Protein AF-A0A960Q9N5-F1 (afdb_monomer_lite)

Secondary structure (DSSP, 8-state):
------------------B---------------------------------------------PPPP----------------PPPP-------TTS----HHHHHHHHHT-----------SPPP--EEEE--TTSTTT--S-HHHHHHHHHHTT-SEEEEEEET--TTHHHHHHHHHHHT-EEEEEEEEEBP--HHHHHHHHTTSPPP-S---S---B-TTS-BSS---TT---EEEEEE-SHHHHHHHHHHHHHHHTTS-TT---B-HHHHHHT-TTEEEE--GGGSHHHHHHHHHHHHHHHHHHHHHHHHSTTTEEEEE--SS-HHHHHHHHHHHHHHHHHTPPEEE---B-BSSGGGHHHHHHHHHHHTT--HHHHGGGS-SSS--BPPPHHHHHHHTTT-THHHHHHHHHHHH----SB-----PPPPP--TT--HHHHHHHHHHHHHHHH-SS--HHHHHHHHHHHHHHHHTT-HHHHHHHHHHHHHHHHTT---EEEGGGGG-HHHHHTTS-SS-TTTTT--GGGT--GGG-PPP--EEE--TTHHHHHHHHHHHHHHGGGT--PPPP--

Radius of gyration: 31.58 Å; chains: 1; bounding box: 74×127×82 Å

pLDDT: mean 75.66, std 27.77, range [21.36, 98.5]

Structure (mmCIF, N/CA/C/O backbone):
data_AF-A0A960Q9N5-F1
#
_entry.id   AF-A0A960Q9N5-F1
#
loop_
_atom_site.group_PDB
_atom_site.id
_atom_site.type_symbol
_atom_site.label_atom_id
_atom_site.label_alt_id
_atom_site.label_comp_id
_atom_site.label_asym_id
_atom_site.label_entity_id
_atom_site.label_seq_id
_atom_site.pdbx_PDB_ins_code
_atom_site.Cartn_x
_atom_site.Cartn_y
_atom_site.Cartn_z
_atom_site.occupancy
_atom_site.B_iso_or_equiv
_atom_site.auth_seq_id
_atom_site.auth_comp_id
_atom_site.auth_asym_id
_atom_site.auth_atom_id
_atom_site.pdbx_PDB_model_num
ATOM 1 N N . MET A 1 1 ? -17.962 -61.468 11.205 1.00 40.19 1 MET A N 1
ATOM 2 C CA . MET A 1 1 ? -17.076 -60.288 11.105 1.00 40.19 1 MET A CA 1
ATOM 3 C C . MET A 1 1 ? -17.796 -59.244 10.270 1.00 40.19 1 MET A C 1
ATOM 5 O O . MET A 1 1 ? -17.810 -59.354 9.054 1.00 40.19 1 MET A O 1
ATOM 9 N N . GLY A 1 2 ? -18.516 -58.328 10.913 1.00 29.22 2 GLY A N 1
ATOM 10 C CA . GLY A 1 2 ? -19.321 -57.315 10.230 1.00 29.22 2 GLY A CA 1
ATOM 11 C C . GLY A 1 2 ? -18.909 -55.927 10.693 1.00 29.22 2 GLY A C 1
ATOM 12 O O . GLY A 1 2 ? -18.858 -55.677 11.893 1.00 29.22 2 GLY A O 1
ATOM 13 N N . SER A 1 3 ? -18.620 -55.038 9.747 1.00 24.95 3 SER A N 1
ATOM 14 C CA . SER A 1 3 ? -18.531 -53.602 9.994 1.00 24.95 3 SER A CA 1
ATOM 15 C C . SER A 1 3 ? -18.988 -52.851 8.740 1.00 24.95 3 SER A C 1
ATOM 17 O O . SER A 1 3 ? -18.371 -53.008 7.684 1.00 24.95 3 SER A O 1
ATOM 19 N N . PRO A 1 4 ? -20.087 -52.079 8.815 1.00 31.36 4 PRO A N 1
ATOM 20 C CA . PRO A 1 4 ? -20.473 -51.128 7.785 1.00 31.36 4 PRO A CA 1
ATOM 21 C C . PRO A 1 4 ? -20.392 -49.667 8.272 1.00 31.36 4 PRO A C 1
ATOM 23 O O . PRO A 1 4 ? -20.720 -49.355 9.409 1.00 31.36 4 PRO A O 1
ATOM 26 N N . ARG A 1 5 ? -20.078 -48.781 7.314 1.00 28.23 5 ARG A N 1
ATOM 27 C CA . ARG A 1 5 ? -20.429 -47.345 7.219 1.00 28.23 5 ARG A CA 1
ATOM 28 C C . ARG A 1 5 ? -19.907 -46.383 8.305 1.00 28.23 5 ARG A C 1
ATOM 30 O O . ARG A 1 5 ? -20.450 -46.285 9.395 1.00 28.23 5 ARG A O 1
ATOM 37 N N . GLY A 1 6 ? -18.979 -45.514 7.893 1.00 24.36 6 GLY A N 1
ATOM 38 C CA . GLY A 1 6 ? -18.649 -44.252 8.564 1.00 24.36 6 GLY A CA 1
ATOM 39 C C . GLY A 1 6 ? -18.706 -43.082 7.581 1.00 24.36 6 GLY A C 1
ATOM 40 O O . GLY A 1 6 ? -17.778 -42.855 6.812 1.00 24.36 6 GLY A O 1
ATOM 41 N N . MET A 1 7 ? -19.828 -42.364 7.594 1.00 24.20 7 MET A N 1
ATOM 42 C CA . MET A 1 7 ? -20.068 -41.103 6.892 1.00 24.20 7 MET A CA 1
ATOM 43 C C . MET A 1 7 ? -19.369 -39.983 7.685 1.00 24.20 7 MET A C 1
ATOM 45 O O . MET A 1 7 ? -19.730 -39.744 8.834 1.00 24.20 7 MET A O 1
ATOM 49 N N . ALA A 1 8 ? -18.383 -39.292 7.108 1.00 24.88 8 ALA A N 1
ATOM 50 C CA . ALA A 1 8 ? -17.750 -38.131 7.740 1.00 24.88 8 ALA A CA 1
ATOM 51 C C . ALA A 1 8 ? -18.141 -36.846 6.995 1.00 24.88 8 ALA A C 1
ATOM 53 O O . ALA A 1 8 ? -17.582 -36.506 5.952 1.00 24.88 8 ALA A O 1
ATOM 54 N N . GLN A 1 9 ? -19.127 -36.136 7.547 1.00 23.30 9 GLN A N 1
ATOM 55 C CA . GLN A 1 9 ? -19.480 -34.769 7.169 1.00 23.30 9 GLN A CA 1
ATOM 56 C C . GLN A 1 9 ? -18.310 -33.824 7.482 1.00 23.30 9 GLN A C 1
ATOM 58 O O . GLN A 1 9 ? -17.981 -33.586 8.644 1.00 23.30 9 GLN A O 1
ATOM 63 N N . ARG A 1 10 ? -17.703 -33.232 6.448 1.00 24.17 10 ARG A N 1
ATOM 64 C CA . ARG A 1 10 ? -16.833 -32.060 6.606 1.00 24.17 10 ARG A CA 1
ATOM 65 C C . ARG A 1 10 ? -17.713 -30.825 6.795 1.00 24.17 10 ARG A C 1
ATOM 67 O O . ARG A 1 10 ? -18.354 -30.367 5.853 1.00 24.17 10 ARG A O 1
ATOM 74 N N . ARG A 1 11 ? -17.749 -30.295 8.020 1.00 24.09 11 ARG A N 1
ATOM 75 C CA . ARG A 1 11 ? -18.336 -28.985 8.328 1.00 24.09 11 ARG A CA 1
ATOM 76 C C . ARG A 1 11 ? -17.507 -27.894 7.646 1.00 24.09 11 ARG A C 1
ATOM 78 O O . ARG A 1 11 ? -16.318 -27.753 7.922 1.00 24.09 11 ARG A O 1
ATOM 85 N N . GLY A 1 12 ? -18.142 -27.146 6.748 1.00 22.86 12 GLY A N 1
ATOM 86 C CA . GLY A 1 12 ? -17.585 -25.933 6.163 1.00 22.86 12 GLY A CA 1
ATOM 87 C C . GLY A 1 12 ? -17.551 -24.816 7.202 1.00 22.86 12 GLY A C 1
ATOM 88 O O . GLY A 1 12 ? -18.593 -24.393 7.695 1.00 22.86 12 GLY A O 1
ATOM 89 N N . LEU A 1 13 ? -16.352 -24.345 7.532 1.00 24.25 13 LEU A N 1
ATOM 90 C CA . LEU A 1 13 ? -16.151 -23.085 8.240 1.00 24.25 13 LEU A CA 1
ATOM 91 C C . LEU A 1 13 ? -16.141 -21.965 7.197 1.00 24.25 13 LEU A C 1
ATOM 93 O O . LEU A 1 13 ? -15.242 -21.887 6.357 1.00 24.25 13 LEU A O 1
ATOM 97 N N . GLY A 1 14 ? -17.184 -21.137 7.230 1.00 22.27 14 GLY A N 1
ATOM 98 C CA . GLY A 1 14 ? -17.310 -19.942 6.407 1.00 22.27 14 GLY A CA 1
ATOM 99 C C . GLY A 1 14 ? -16.179 -18.963 6.709 1.00 22.27 14 GLY A C 1
ATOM 100 O O . GLY A 1 14 ? -16.036 -18.480 7.829 1.00 22.27 14 GLY A O 1
ATOM 101 N N . ARG A 1 15 ? -15.359 -18.673 5.696 1.00 24.03 15 ARG A N 1
ATOM 102 C CA . ARG A 1 15 ? -14.355 -17.608 5.740 1.00 24.03 15 ARG A CA 1
ATOM 103 C C . ARG A 1 15 ? -15.068 -16.263 5.583 1.00 24.03 15 ARG A C 1
ATOM 105 O O . ARG A 1 15 ? -15.403 -15.868 4.468 1.00 24.03 15 ARG A O 1
ATOM 112 N N . HIS A 1 16 ? -15.308 -15.570 6.692 1.00 28.69 16 HIS A N 1
ATOM 113 C CA . HIS A 1 16 ? -15.775 -14.186 6.675 1.00 28.69 16 HIS A CA 1
ATOM 114 C C . HIS A 1 16 ? -14.600 -13.247 6.381 1.00 28.69 16 HIS A C 1
ATOM 116 O O . HIS A 1 16 ? -13.577 -13.263 7.059 1.00 28.69 16 HIS A O 1
ATOM 122 N N . GLY A 1 17 ? -14.734 -12.459 5.313 1.00 26.64 17 GLY A N 1
ATOM 123 C CA . GLY A 1 17 ? -13.720 -11.506 4.877 1.00 26.64 17 GLY A CA 1
ATOM 124 C C . GLY A 1 17 ? -13.685 -10.269 5.768 1.00 26.64 17 GLY A C 1
ATOM 125 O O . GLY A 1 17 ? -14.500 -9.367 5.592 1.00 26.64 17 GLY A O 1
ATOM 126 N N . ALA A 1 18 ? -12.706 -10.197 6.666 1.00 27.12 18 ALA A N 1
ATOM 127 C CA . ALA A 1 18 ? -12.351 -8.972 7.366 1.00 27.12 18 ALA A CA 1
ATOM 128 C C . ALA A 1 18 ? -11.351 -8.169 6.516 1.00 27.12 18 ALA A C 1
ATOM 130 O O . ALA A 1 18 ? -10.234 -8.605 6.234 1.00 27.12 18 ALA A O 1
ATOM 131 N N . VAL A 1 19 ? -11.767 -6.985 6.066 1.00 28.70 19 VAL A N 1
ATOM 132 C CA . VAL A 1 19 ? -10.862 -5.995 5.470 1.00 28.70 19 VAL A CA 1
ATOM 133 C C . VAL A 1 19 ? -10.152 -5.293 6.620 1.00 28.70 19 VAL A C 1
ATOM 135 O O . VAL A 1 19 ? -10.814 -4.640 7.425 1.00 28.70 19 VAL A O 1
ATOM 138 N N . SER A 1 20 ? -8.824 -5.397 6.696 1.00 29.16 20 SER A N 1
ATOM 139 C CA . SER A 1 20 ? -8.031 -4.628 7.654 1.00 29.16 20 SER A CA 1
ATOM 140 C C . SER A 1 20 ? -8.235 -3.133 7.409 1.00 29.16 20 SER A C 1
ATOM 142 O O . SER A 1 20 ? -7.839 -2.593 6.376 1.00 29.16 20 SER A O 1
ATOM 144 N N . ARG A 1 21 ? -8.895 -2.466 8.356 1.00 31.28 21 ARG A N 1
ATOM 145 C CA . ARG A 1 21 ? -9.002 -1.009 8.413 1.00 31.28 21 ARG A CA 1
ATOM 146 C C . ARG A 1 21 ? -8.133 -0.539 9.571 1.00 31.28 21 ARG A C 1
ATOM 148 O O . ARG A 1 21 ? -8.327 -0.985 10.695 1.00 31.28 21 ARG A O 1
ATOM 155 N N . CYS A 1 22 ? -7.167 0.331 9.290 1.00 29.19 22 CYS A N 1
ATOM 156 C CA . CYS A 1 22 ? -6.482 1.085 10.334 1.00 29.19 22 CYS A CA 1
ATOM 157 C C . CYS A 1 22 ? -7.511 1.964 11.051 1.00 29.19 22 CYS A C 1
ATOM 159 O O . CYS A 1 22 ? -8.295 2.648 10.389 1.00 29.19 22 CYS A O 1
ATOM 161 N N . TRP A 1 23 ? -7.510 1.925 12.381 1.00 34.66 23 TRP A N 1
ATOM 162 C CA . TRP A 1 23 ? -8.358 2.790 13.189 1.00 34.66 23 TRP A CA 1
ATOM 163 C C . TRP A 1 23 ? -7.753 4.194 13.299 1.00 34.66 23 TRP A C 1
ATOM 165 O O . TRP A 1 23 ? -6.531 4.358 13.327 1.00 34.66 23 TRP A O 1
ATOM 175 N N . ALA A 1 24 ? -8.625 5.198 13.341 1.00 29.61 24 ALA A N 1
ATOM 176 C CA . ALA A 1 24 ? -8.284 6.601 13.502 1.00 29.61 24 ALA A CA 1
ATOM 177 C C . ALA A 1 24 ? -9.071 7.136 14.698 1.00 29.61 24 ALA A C 1
ATOM 179 O O . ALA A 1 24 ? -10.295 7.160 14.648 1.00 29.61 24 ALA A O 1
ATOM 180 N N . LEU A 1 25 ? -8.396 7.615 15.745 1.00 30.80 25 LEU A N 1
ATOM 181 C CA . LEU A 1 25 ? -9.058 8.477 16.721 1.00 30.80 25 LEU A CA 1
ATOM 182 C C . LEU A 1 25 ? -9.294 9.834 16.040 1.00 30.80 25 LEU A C 1
ATOM 184 O O . LEU A 1 25 ? -8.383 10.662 15.942 1.00 30.80 25 LEU A O 1
ATOM 188 N N . ALA A 1 26 ? -10.495 10.056 15.504 1.00 27.98 26 ALA A N 1
ATOM 189 C CA . ALA A 1 26 ? -10.797 11.262 14.745 1.00 27.98 26 ALA A CA 1
ATOM 190 C C . ALA A 1 26 ? -11.234 12.407 15.673 1.00 27.98 26 ALA A C 1
ATOM 192 O O . ALA A 1 26 ? -12.422 12.700 15.854 1.00 27.98 26 ALA A O 1
ATOM 193 N N . CYS A 1 27 ? -10.249 13.103 16.239 1.00 29.52 27 CYS A N 1
ATOM 194 C CA . CYS A 1 27 ? -10.472 14.324 17.011 1.00 29.52 27 CYS A CA 1
ATOM 195 C C . CYS A 1 27 ? -10.885 15.472 16.072 1.00 29.52 27 CYS A C 1
ATOM 197 O O . CYS A 1 27 ? -10.051 15.957 15.302 1.00 29.52 27 CYS A O 1
ATOM 199 N N . HIS A 1 28 ? -12.144 15.908 16.144 1.00 27.75 28 HIS A N 1
AT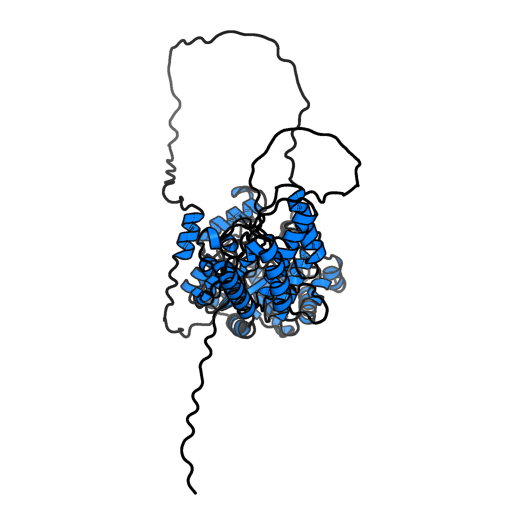OM 200 C CA . HIS A 1 28 ? -12.671 17.046 15.386 1.00 27.75 28 HIS A CA 1
ATOM 201 C C . HIS A 1 28 ? -12.745 18.290 16.281 1.00 27.75 28 HIS A C 1
ATOM 203 O O . HIS A 1 28 ? -13.020 18.188 17.473 1.00 27.75 28 HIS A O 1
ATOM 209 N N . SER A 1 29 ? -12.488 19.470 15.710 1.00 27.39 29 SER A N 1
ATOM 210 C CA . SER A 1 29 ? -12.653 20.753 16.399 1.00 27.39 29 SER A CA 1
ATOM 211 C C . SER A 1 29 ? -14.021 21.356 16.095 1.00 27.39 29 SER A C 1
ATOM 213 O O . SER A 1 29 ? -14.316 21.647 14.935 1.00 27.39 29 SER A O 1
ATOM 215 N N . THR A 1 30 ? -14.819 21.636 17.120 1.00 29.39 30 THR A N 1
ATOM 216 C CA . THR A 1 30 ? -15.996 22.504 16.999 1.00 29.39 30 THR A CA 1
ATOM 217 C C . THR A 1 30 ? -15.586 23.948 17.281 1.00 29.39 30 THR A C 1
ATOM 219 O O . THR A 1 30 ? -15.195 24.282 18.399 1.00 29.39 30 THR A O 1
ATOM 222 N N . GLY A 1 31 ? -15.636 24.806 16.260 1.00 24.33 31 GLY A N 1
ATOM 223 C CA . GLY A 1 31 ? -15.359 26.236 16.392 1.00 24.33 31 GLY A CA 1
ATOM 224 C C . GLY A 1 31 ? -16.494 26.952 17.119 1.00 24.33 31 GLY A C 1
ATOM 225 O O . GLY A 1 31 ? -17.550 27.187 16.542 1.00 24.33 31 GLY A O 1
ATOM 226 N N . GLY A 1 32 ? -16.264 27.310 18.379 1.00 25.39 32 GLY A N 1
ATOM 227 C CA . GLY A 1 32 ? -17.136 28.176 19.167 1.00 25.39 32 GLY A CA 1
ATOM 228 C C . GLY A 1 32 ? -16.294 28.923 20.193 1.00 25.39 32 GLY A C 1
ATOM 229 O O . GLY A 1 32 ? -15.865 28.340 21.183 1.00 25.39 32 GLY A O 1
ATOM 230 N N . GLY A 1 33 ? -15.983 30.190 19.921 1.00 25.22 33 GLY A N 1
ATOM 231 C CA . GLY A 1 33 ? -15.201 31.029 20.830 1.00 25.22 33 GLY A CA 1
ATOM 232 C C . GLY A 1 33 ? -16.061 31.685 21.912 1.00 25.22 33 GLY A C 1
ATOM 233 O O . GLY A 1 33 ? -17.220 32.016 21.660 1.00 25.22 33 GLY A O 1
ATOM 234 N N . PRO A 1 34 ? -15.467 31.972 23.079 1.00 30.27 34 PRO A N 1
ATOM 235 C CA . PRO A 1 34 ? -15.832 33.163 23.835 1.00 30.27 34 PRO A CA 1
ATOM 236 C C . PRO A 1 34 ? -14.619 34.052 24.177 1.00 30.27 34 PRO A C 1
ATOM 238 O O . PRO A 1 34 ? -13.464 33.631 24.165 1.00 30.27 34 PRO A O 1
ATOM 241 N N . ARG A 1 35 ? -14.931 35.329 24.428 1.00 27.08 35 ARG A N 1
ATOM 242 C CA . ARG A 1 35 ? -14.038 36.483 24.642 1.00 27.08 35 ARG A CA 1
ATOM 243 C C . ARG A 1 35 ? -13.577 36.615 26.107 1.00 27.08 35 ARG A C 1
ATOM 245 O O . ARG A 1 35 ? -14.407 36.444 26.989 1.00 27.08 35 ARG A O 1
ATOM 252 N N . GLY A 1 36 ? -12.336 37.097 26.307 1.00 24.44 36 GLY A N 1
ATOM 253 C CA . GLY A 1 36 ? -11.809 37.784 27.516 1.00 24.44 36 GLY A CA 1
ATOM 254 C C . GLY A 1 36 ? -11.518 36.872 28.722 1.00 24.44 36 GLY A C 1
ATOM 255 O O . GLY A 1 36 ? -12.263 35.939 28.960 1.00 24.44 36 GLY A O 1
ATOM 256 N N . LEU A 1 37 ? -10.482 37.019 29.557 1.00 25.58 37 LEU A N 1
ATOM 257 C CA . LEU A 1 37 ? -9.503 38.070 29.880 1.00 25.58 37 LEU A CA 1
ATOM 258 C C . LEU A 1 37 ? -8.270 37.383 30.529 1.00 25.58 37 LEU A C 1
ATOM 260 O O . LEU A 1 37 ? -8.404 36.341 31.165 1.00 25.58 37 LEU A O 1
ATOM 264 N N . ALA A 1 38 ? -7.078 37.962 30.368 1.00 24.94 38 ALA A N 1
ATOM 265 C CA . ALA A 1 38 ? -5.778 37.390 30.751 1.00 24.94 38 ALA A CA 1
ATOM 266 C C . ALA A 1 38 ? -5.305 37.737 32.181 1.00 24.94 38 ALA A C 1
ATOM 268 O O . ALA A 1 38 ? -5.591 38.836 32.652 1.00 24.94 38 ALA A O 1
ATOM 269 N N . ARG A 1 39 ? -4.458 36.874 32.785 1.00 25.39 39 ARG A N 1
ATOM 270 C CA . ARG A 1 39 ? -3.276 37.228 33.622 1.00 25.39 39 ARG A CA 1
ATOM 271 C C . ARG A 1 39 ? -2.199 36.110 33.573 1.00 25.39 39 ARG A C 1
ATOM 273 O O . ARG A 1 39 ? -2.596 34.947 33.543 1.00 25.39 39 ARG A O 1
ATOM 280 N N . PRO A 1 40 ? -0.878 36.417 33.563 1.00 28.67 40 PRO A N 1
ATOM 281 C CA . PRO A 1 40 ? 0.185 35.435 33.313 1.00 28.67 40 PRO A CA 1
ATOM 282 C C . PRO A 1 40 ? 0.927 34.959 34.583 1.00 28.67 40 PRO A C 1
ATOM 284 O O . PRO A 1 40 ? 1.034 35.688 35.567 1.00 28.67 40 PRO A O 1
ATOM 287 N N . GLY A 1 41 ? 1.485 33.745 34.517 1.00 22.94 41 GLY A N 1
ATOM 288 C CA . GLY A 1 41 ? 2.411 33.113 35.472 1.00 22.94 41 GLY A CA 1
ATOM 289 C C . GLY A 1 41 ? 3.214 32.006 34.756 1.00 22.94 41 GLY A C 1
ATOM 290 O O . GLY A 1 41 ? 2.801 31.598 33.672 1.00 22.94 41 GLY A O 1
ATOM 291 N N . PRO A 1 42 ? 4.382 31.582 35.272 1.00 25.53 42 PRO A N 1
ATOM 292 C CA . PRO A 1 42 ? 5.647 31.603 34.536 1.00 25.53 42 PRO A CA 1
ATOM 293 C C . PRO A 1 42 ? 5.851 30.474 33.517 1.00 25.53 42 PRO A C 1
ATOM 295 O O . PRO A 1 42 ? 5.342 29.363 33.638 1.00 25.53 42 PRO A O 1
ATOM 298 N N . SER A 1 43 ? 6.653 30.817 32.512 1.00 23.28 43 SER A N 1
ATOM 299 C CA . SER A 1 43 ? 7.072 30.026 31.359 1.00 23.28 43 SER A CA 1
ATOM 300 C C . SER A 1 43 ? 7.891 28.786 31.730 1.00 23.28 43 SER A C 1
ATOM 302 O O . SER A 1 43 ? 8.947 28.902 32.351 1.00 23.28 43 SER A O 1
ATOM 304 N N . ILE A 1 44 ? 7.452 27.623 31.248 1.00 24.44 44 ILE A N 1
ATOM 305 C CA . ILE A 1 44 ? 8.295 26.438 31.063 1.00 24.44 44 ILE A CA 1
ATOM 306 C C . ILE A 1 44 ? 8.545 26.320 29.558 1.00 24.44 44 ILE A C 1
ATOM 308 O O . ILE A 1 44 ? 7.601 26.298 28.767 1.00 24.44 44 ILE A O 1
ATOM 312 N N . ASP A 1 45 ? 9.821 26.312 29.185 1.00 23.75 45 ASP A N 1
ATOM 313 C CA . ASP A 1 45 ? 10.313 26.267 27.809 1.00 23.75 45 ASP A CA 1
ATOM 314 C C . ASP A 1 45 ? 10.026 24.889 27.184 1.00 23.75 45 ASP A C 1
ATOM 316 O O . ASP A 1 45 ? 10.741 23.912 27.404 1.00 23.75 45 ASP A O 1
ATOM 320 N N . LEU A 1 46 ? 8.924 24.801 26.438 1.00 26.53 46 LEU A N 1
ATOM 321 C CA . LEU A 1 46 ? 8.598 23.682 25.560 1.00 26.53 46 LEU A CA 1
ATOM 322 C C . LEU A 1 46 ? 8.689 24.194 24.127 1.00 26.53 46 LEU A C 1
ATOM 324 O O . LEU A 1 46 ? 7.794 24.892 23.651 1.00 26.53 46 LEU A O 1
ATOM 328 N N . ARG A 1 47 ? 9.780 23.854 23.435 1.00 22.06 47 ARG A N 1
ATOM 329 C CA . ARG A 1 47 ? 9.950 24.185 22.017 1.00 22.06 47 ARG A CA 1
ATOM 330 C C . ARG A 1 47 ? 8.873 23.462 21.192 1.00 22.06 47 ARG A C 1
ATOM 332 O O . ARG A 1 47 ? 8.856 22.231 21.188 1.00 22.06 47 ARG A O 1
ATOM 339 N N . PRO A 1 48 ? 7.987 24.177 20.481 1.00 22.31 48 PRO A N 1
ATOM 340 C CA . PRO A 1 48 ? 7.024 23.548 19.589 1.00 22.31 48 PRO A CA 1
ATOM 341 C C . PRO A 1 48 ? 7.736 23.016 18.340 1.00 22.31 48 PRO A C 1
ATOM 343 O O . PRO A 1 48 ? 8.502 23.736 17.701 1.00 22.31 48 PRO A O 1
ATOM 346 N N . ILE A 1 49 ? 7.434 21.780 17.937 1.00 24.66 49 ILE A N 1
ATOM 347 C CA . ILE A 1 49 ? 7.690 21.328 16.565 1.00 24.66 49 ILE A CA 1
ATOM 348 C C . ILE A 1 49 ? 6.628 22.006 15.697 1.00 24.66 49 ILE A C 1
ATOM 350 O O . ILE A 1 49 ? 5.479 21.574 15.628 1.00 24.66 49 ILE A O 1
ATOM 354 N N . THR A 1 50 ? 6.989 23.145 15.113 1.00 23.91 50 THR A N 1
ATOM 355 C CA . THR A 1 50 ? 6.102 23.935 14.259 1.00 23.91 50 THR A CA 1
ATOM 356 C C . THR A 1 50 ? 5.901 23.210 12.930 1.00 23.91 50 THR A C 1
ATOM 358 O O . THR A 1 50 ? 6.860 22.866 12.241 1.00 23.91 50 THR A O 1
ATOM 361 N N . ALA A 1 51 ? 4.642 22.988 12.554 1.00 23.75 51 ALA A N 1
ATOM 362 C CA . ALA A 1 51 ? 4.282 22.645 11.187 1.00 23.75 51 ALA A CA 1
ATOM 363 C C . ALA A 1 51 ? 4.629 23.839 10.285 1.00 23.75 51 ALA A C 1
ATOM 365 O O . ALA A 1 51 ? 4.108 24.937 10.469 1.00 23.75 51 ALA A O 1
ATOM 366 N N . TYR A 1 52 ? 5.538 23.625 9.340 1.00 22.66 52 TYR A N 1
ATOM 367 C CA . TYR A 1 52 ? 5.955 24.628 8.370 1.00 22.66 52 TYR A CA 1
ATOM 368 C C . TYR A 1 52 ? 4.817 24.893 7.367 1.00 22.66 52 TYR A C 1
ATOM 370 O O . TYR A 1 52 ? 4.524 24.058 6.510 1.00 22.66 52 TYR A O 1
ATOM 378 N N . CYS A 1 53 ? 4.171 26.053 7.493 1.00 21.36 53 CYS A N 1
ATOM 379 C CA . CYS A 1 53 ? 3.448 26.718 6.409 1.00 21.36 53 CYS A CA 1
ATOM 380 C C . CYS A 1 53 ? 4.452 27.627 5.684 1.00 21.36 53 CYS A C 1
ATOM 382 O O . CYS A 1 53 ? 5.142 28.383 6.364 1.00 21.36 53 CYS A O 1
ATOM 384 N N . PRO A 1 54 ? 4.561 27.603 4.346 1.00 25.16 54 PRO A N 1
ATOM 385 C CA . PRO A 1 54 ? 5.334 28.620 3.653 1.00 25.16 54 PRO A CA 1
ATOM 386 C C . PRO A 1 54 ? 4.565 29.948 3.703 1.00 25.16 54 PRO A C 1
ATOM 388 O O . PRO A 1 54 ? 3.490 30.067 3.113 1.00 25.16 54 PRO A O 1
ATOM 391 N N . ASP A 1 55 ? 5.122 30.925 4.420 1.00 24.16 55 ASP A N 1
ATOM 392 C CA . ASP A 1 55 ? 4.723 32.328 4.325 1.00 24.16 55 ASP A CA 1
ATOM 393 C C . ASP A 1 55 ? 4.993 32.840 2.905 1.00 24.16 55 ASP A C 1
ATOM 395 O O . ASP A 1 55 ? 6.101 32.740 2.372 1.00 24.16 55 ASP A O 1
ATOM 399 N N . MET A 1 56 ? 3.949 33.393 2.293 1.00 27.67 56 MET A N 1
ATOM 400 C CA . MET A 1 56 ? 4.063 34.283 1.144 1.00 27.67 56 MET A CA 1
ATOM 401 C C . MET A 1 56 ? 4.560 35.621 1.690 1.00 27.67 56 MET A C 1
ATOM 403 O O . MET A 1 56 ? 3.843 36.276 2.442 1.00 27.67 56 MET A O 1
ATOM 407 N N . GLY A 1 57 ? 5.799 35.984 1.357 1.00 25.36 57 GLY A N 1
ATOM 408 C CA . GLY A 1 57 ? 6.408 37.240 1.783 1.00 25.36 57 GLY A CA 1
ATOM 409 C C . GLY A 1 57 ? 5.594 38.448 1.323 1.00 25.36 57 GLY A C 1
ATOM 410 O O . GLY A 1 57 ? 5.348 38.618 0.129 1.00 25.36 57 GLY A O 1
ATOM 411 N N . ASP A 1 58 ? 5.196 39.263 2.294 1.00 26.19 58 ASP A N 1
ATOM 412 C CA . ASP A 1 58 ? 4.689 40.617 2.114 1.00 26.19 58 ASP A CA 1
ATOM 413 C C . ASP A 1 58 ? 5.911 41.549 2.120 1.00 26.19 58 ASP A C 1
ATOM 415 O O . ASP A 1 58 ? 6.565 41.739 3.148 1.00 26.19 58 ASP A O 1
ATOM 419 N N . ASP A 1 59 ? 6.293 42.037 0.941 1.00 26.70 59 ASP A N 1
ATOM 420 C CA . ASP A 1 59 ? 7.421 42.948 0.761 1.00 26.70 59 ASP A CA 1
ATOM 421 C C . ASP A 1 59 ? 6.894 44.388 0.814 1.00 26.70 59 ASP A C 1
ATOM 423 O O . ASP A 1 59 ? 6.398 44.939 -0.171 1.00 26.70 59 ASP A O 1
ATOM 427 N N . THR A 1 60 ? 6.946 44.996 2.001 1.00 25.06 60 THR A N 1
ATOM 428 C CA . THR A 1 60 ? 6.648 46.418 2.192 1.00 25.06 60 THR A CA 1
ATOM 429 C C . THR A 1 60 ? 7.913 47.189 2.556 1.00 25.06 60 THR A C 1
ATOM 431 O O . THR A 1 60 ? 8.232 47.350 3.732 1.00 25.06 60 THR A O 1
ATOM 434 N N . SER A 1 61 ? 8.583 47.778 1.564 1.00 25.05 61 SER A N 1
ATOM 435 C CA . SER A 1 61 ? 9.284 49.053 1.757 1.00 25.05 61 SER A CA 1
ATOM 436 C C . SER A 1 61 ? 9.405 49.814 0.434 1.00 25.05 61 SER A C 1
ATOM 438 O O . SER A 1 61 ? 10.051 49.360 -0.503 1.00 25.05 61 SER A O 1
ATOM 440 N N . GLY A 1 62 ? 8.753 50.978 0.348 1.00 25.52 62 GLY A N 1
ATOM 441 C CA . GLY A 1 62 ? 8.866 51.868 -0.811 1.00 25.52 62 GLY A CA 1
ATOM 442 C C . GLY A 1 62 ? 7.634 52.737 -1.045 1.00 25.52 62 GLY A C 1
ATOM 443 O O . GLY A 1 62 ? 6.951 52.584 -2.050 1.00 25.52 62 GLY A O 1
ATOM 444 N N . ARG A 1 63 ? 7.328 53.659 -0.123 1.00 22.89 63 ARG A N 1
ATOM 445 C CA . ARG A 1 63 ? 6.409 54.772 -0.420 1.00 22.89 63 ARG A CA 1
ATOM 446 C C . ARG A 1 63 ? 7.139 55.824 -1.258 1.00 22.89 63 ARG A C 1
ATOM 448 O O . ARG A 1 63 ? 8.205 56.269 -0.839 1.00 22.89 63 ARG A O 1
ATOM 455 N N . PRO A 1 64 ? 6.478 56.359 -2.292 1.00 25.30 64 PRO A N 1
ATOM 456 C CA . PRO A 1 64 ? 6.508 57.788 -2.539 1.00 25.30 64 PRO A CA 1
ATOM 457 C C . PRO A 1 64 ? 5.112 58.402 -2.378 1.00 25.30 64 PRO A C 1
ATOM 459 O O . PRO A 1 64 ? 4.069 57.785 -2.588 1.00 25.30 64 PRO A O 1
ATOM 462 N N . THR A 1 65 ? 5.145 59.643 -1.924 1.00 25.94 65 THR A N 1
ATOM 463 C CA . THR A 1 65 ? 4.066 60.565 -1.567 1.00 25.94 65 THR A CA 1
ATOM 464 C C . THR A 1 65 ? 3.044 60.811 -2.683 1.00 25.94 65 THR A C 1
ATOM 466 O O . THR A 1 65 ? 3.420 61.057 -3.826 1.00 25.94 65 THR A O 1
ATOM 469 N N . ARG A 1 66 ? 1.752 60.837 -2.327 1.00 23.28 66 ARG A N 1
ATOM 470 C CA . ARG A 1 66 ? 0.675 61.435 -3.138 1.00 23.28 66 ARG A CA 1
ATOM 471 C C . ARG A 1 66 ? 0.657 62.956 -2.944 1.00 23.28 66 ARG A C 1
ATOM 473 O O . ARG A 1 66 ? 0.766 63.378 -1.793 1.00 23.28 66 ARG A O 1
ATOM 480 N N . PRO A 1 67 ? 0.416 63.757 -3.992 1.00 26.19 67 PRO A N 1
ATOM 481 C CA . PRO A 1 67 ? -0.230 65.046 -3.844 1.00 26.19 67 PRO A CA 1
ATOM 482 C C . PRO A 1 67 ? -1.751 64.915 -3.995 1.00 26.19 67 PRO A C 1
ATOM 484 O O . PRO A 1 67 ? -2.262 64.084 -4.751 1.00 26.19 67 PRO A O 1
ATOM 487 N N . ASP A 1 68 ? -2.440 65.749 -3.226 1.00 27.19 68 ASP A N 1
ATOM 488 C CA . ASP A 1 68 ? -3.875 65.993 -3.246 1.00 27.19 68 ASP A CA 1
ATOM 489 C C . ASP A 1 68 ? -4.369 66.521 -4.599 1.00 27.19 68 ASP A C 1
ATOM 491 O O . ASP A 1 68 ? -3.662 67.233 -5.311 1.00 27.19 68 ASP A O 1
ATOM 495 N N . GLY A 1 69 ? -5.628 66.227 -4.919 1.00 25.69 69 GLY A N 1
ATOM 496 C CA . GLY A 1 69 ? -6.320 66.814 -6.062 1.00 25.69 69 GLY A CA 1
ATOM 497 C C . GLY A 1 69 ? -7.632 66.098 -6.329 1.00 25.69 69 GLY A C 1
ATOM 498 O O . GLY A 1 69 ? -7.648 65.013 -6.900 1.00 25.69 69 GLY A O 1
ATOM 499 N N . GLY A 1 70 ? -8.725 66.675 -5.834 1.00 22.64 70 GLY A N 1
ATOM 500 C CA . GLY A 1 70 ? -10.067 66.143 -6.006 1.00 22.64 70 GLY A CA 1
ATOM 501 C C . GLY A 1 70 ? -10.693 66.432 -7.371 1.00 22.64 70 GLY A C 1
ATOM 502 O O . GLY A 1 70 ? -10.092 67.044 -8.246 1.00 22.64 70 GLY A O 1
ATOM 503 N N . LEU A 1 71 ? -11.978 66.070 -7.407 1.00 24.36 71 LEU A N 1
ATOM 504 C CA . LEU A 1 71 ? -13.055 66.546 -8.277 1.00 24.36 71 LEU A CA 1
ATOM 505 C C . LEU A 1 71 ? -13.400 65.701 -9.519 1.00 24.36 71 LEU A C 1
ATOM 507 O O . LEU A 1 71 ? -12.700 65.665 -10.519 1.00 24.36 71 LEU A O 1
ATOM 511 N N . GLN A 1 72 ? -14.611 65.145 -9.392 1.00 24.45 72 GLN A N 1
ATOM 512 C CA . GLN A 1 72 ? -15.736 65.231 -10.330 1.00 24.45 72 GLN A CA 1
ATOM 513 C C . GLN A 1 72 ? -15.832 64.226 -11.487 1.00 24.45 72 GLN A C 1
ATOM 515 O O . GLN A 1 72 ? -15.038 64.180 -12.417 1.00 24.45 72 GLN A O 1
ATOM 520 N N . ASN A 1 73 ? -16.929 63.464 -11.410 1.00 29.34 73 ASN A N 1
ATOM 521 C CA . ASN A 1 73 ? -17.601 62.826 -12.532 1.00 29.34 73 ASN A CA 1
ATOM 522 C C . ASN A 1 73 ? -18.152 63.902 -13.474 1.00 29.34 73 ASN A C 1
ATOM 524 O O . ASN A 1 73 ? -18.931 64.736 -13.017 1.00 29.34 73 ASN A O 1
ATOM 528 N N . GLU A 1 74 ? -17.885 63.780 -14.773 1.00 25.53 74 GLU A N 1
ATOM 529 C CA . GLU A 1 74 ? -18.767 64.289 -15.823 1.00 25.53 74 GLU A CA 1
ATOM 530 C C . GLU A 1 74 ? -18.871 63.284 -16.974 1.00 25.53 74 GLU A C 1
ATOM 532 O O . GLU A 1 74 ? -17.915 62.611 -17.356 1.00 25.53 74 GLU A O 1
ATOM 537 N N . VAL A 1 75 ? -20.094 63.176 -17.484 1.00 32.25 75 VAL A N 1
ATOM 538 C CA . VAL A 1 75 ? -20.521 62.388 -18.638 1.00 32.25 75 VAL A CA 1
ATOM 539 C C . VAL A 1 75 ? -20.682 63.358 -19.809 1.00 32.25 75 VAL A C 1
ATOM 541 O O . VAL A 1 75 ? -21.350 64.375 -19.648 1.00 32.25 75 VAL A O 1
ATOM 544 N N . GLY A 1 76 ? -20.164 63.026 -20.996 1.00 25.34 76 GLY A N 1
ATOM 545 C CA . GLY A 1 76 ? -20.498 63.738 -22.238 1.00 25.34 76 GLY A CA 1
ATOM 546 C C . GLY A 1 76 ? -19.884 63.122 -23.515 1.00 25.34 76 GLY A C 1
ATOM 547 O O . GLY A 1 76 ? -18.869 62.442 -23.401 1.00 25.34 76 GLY A O 1
ATOM 548 N N . PRO A 1 77 ? -20.501 63.289 -24.711 1.00 39.69 77 PRO A N 1
ATOM 549 C CA . PRO A 1 77 ? -20.526 62.273 -25.782 1.00 39.69 77 PRO A CA 1
ATOM 550 C C . PRO A 1 77 ? -19.970 62.718 -27.166 1.00 39.69 77 PRO A C 1
ATOM 552 O O . PRO A 1 77 ? -19.778 63.904 -27.405 1.00 39.69 77 PRO A O 1
ATOM 555 N N . GLY A 1 78 ? -19.826 61.771 -28.116 1.00 26.31 78 GLY A N 1
ATOM 556 C CA . GLY A 1 78 ? -19.751 62.013 -29.584 1.00 26.31 78 GLY A CA 1
ATOM 557 C C . GLY A 1 78 ? -18.418 61.639 -30.271 1.00 26.31 78 GLY A C 1
ATOM 558 O O . GLY A 1 78 ? -17.388 62.198 -29.928 1.00 26.31 78 GLY A O 1
ATOM 559 N N . ALA A 1 79 ? -18.402 60.602 -31.134 1.00 26.17 79 ALA A N 1
ATOM 560 C CA . ALA A 1 79 ? -18.341 60.652 -32.624 1.00 26.17 79 ALA A CA 1
ATOM 561 C C . ALA A 1 79 ? -16.896 60.721 -33.193 1.00 26.17 79 ALA A C 1
ATOM 563 O O . ALA A 1 79 ? -16.099 61.490 -32.685 1.00 26.17 79 ALA A O 1
ATOM 564 N N . GLY A 1 80 ? -16.437 60.006 -34.231 1.00 25.34 80 GLY A N 1
ATOM 565 C CA . GLY A 1 80 ? -16.935 58.965 -35.141 1.00 25.34 80 GLY A CA 1
ATOM 566 C C . GLY A 1 80 ? -15.773 58.537 -36.090 1.00 25.34 80 GLY A C 1
ATOM 567 O O . GLY A 1 80 ? -14.767 59.238 -36.135 1.00 25.34 80 GLY A O 1
ATOM 568 N N . ASP A 1 81 ? -15.950 57.411 -36.809 1.00 26.19 81 ASP A N 1
ATOM 569 C CA . ASP A 1 81 ? -15.295 56.925 -38.061 1.00 26.19 81 ASP A CA 1
ATOM 570 C C . ASP A 1 81 ? -13.757 56.693 -38.137 1.00 26.19 81 ASP A C 1
ATOM 572 O O . ASP A 1 81 ? -12.977 57.555 -37.765 1.00 26.19 81 ASP A O 1
ATOM 576 N N . ALA A 1 82 ? -13.150 55.630 -38.702 1.00 27.53 82 ALA A N 1
ATOM 577 C CA . ALA A 1 82 ? -13.489 54.336 -39.335 1.00 27.53 82 ALA A CA 1
ATOM 578 C C . ALA A 1 82 ? -12.137 53.525 -39.489 1.00 27.53 82 ALA A C 1
ATOM 580 O O . ALA A 1 82 ? -11.148 53.906 -38.867 1.00 27.53 82 ALA A O 1
ATOM 581 N N . PRO A 1 83 ? -12.009 52.425 -40.273 1.00 30.27 83 PRO A N 1
ATOM 582 C CA . PRO A 1 83 ? -11.946 51.021 -39.840 1.00 30.27 83 PRO A CA 1
ATOM 583 C C . PRO A 1 83 ? -10.553 50.331 -39.934 1.00 30.27 83 PRO A C 1
ATOM 585 O O . PRO A 1 83 ? -9.697 50.716 -40.726 1.00 30.27 83 PRO A O 1
ATOM 588 N N . LEU A 1 84 ? -10.364 49.214 -39.212 1.00 27.23 84 LEU A N 1
ATOM 589 C CA . LEU A 1 84 ? -9.289 48.230 -39.458 1.00 27.23 84 LEU A CA 1
ATOM 590 C C . LEU A 1 84 ? -9.892 46.839 -39.763 1.00 27.23 84 LEU A C 1
ATOM 592 O O . LEU A 1 84 ? -10.926 46.492 -39.190 1.00 27.23 84 LEU A O 1
ATOM 596 N N . PRO A 1 85 ? -9.297 46.056 -40.686 1.00 27.00 85 PRO A N 1
ATOM 597 C CA . PRO A 1 85 ? -9.947 44.913 -41.322 1.00 27.00 85 PRO A CA 1
ATOM 598 C C . PRO A 1 85 ? -10.032 43.668 -40.429 1.00 27.00 85 PRO A C 1
ATOM 600 O O . PRO A 1 85 ? -9.213 43.436 -39.542 1.00 27.00 85 PRO A O 1
ATOM 603 N N . ALA A 1 86 ? -11.048 42.858 -40.724 1.00 29.27 86 ALA A N 1
ATOM 604 C CA . ALA A 1 86 ? -11.459 41.660 -40.010 1.00 29.27 86 ALA A CA 1
ATOM 605 C C . ALA A 1 86 ? -10.345 40.614 -39.824 1.00 29.27 86 ALA A C 1
ATOM 607 O O . ALA A 1 86 ? -9.779 40.097 -40.788 1.00 29.27 86 ALA A O 1
ATOM 608 N N . THR A 1 87 ? -10.121 40.212 -38.574 1.00 28.64 87 THR A N 1
ATOM 609 C CA . THR A 1 87 ? -9.522 38.922 -38.224 1.00 28.64 87 THR A CA 1
ATOM 610 C C . THR A 1 87 ? -10.632 37.874 -38.076 1.00 28.64 87 THR A C 1
ATOM 612 O O . THR A 1 87 ? -11.649 38.144 -37.436 1.00 28.64 87 THR A O 1
ATOM 615 N N . PRO A 1 88 ? -10.488 36.671 -38.661 1.00 26.39 88 PRO A N 1
ATOM 616 C CA . PRO A 1 88 ? -11.515 35.643 -38.575 1.00 26.39 88 PRO A CA 1
ATOM 617 C C . PRO A 1 88 ? -11.589 35.095 -37.146 1.00 26.39 88 PRO A C 1
ATOM 619 O O . PRO A 1 88 ? -10.605 34.576 -36.610 1.00 26.39 88 PRO A O 1
ATOM 622 N N . SER A 1 89 ? -12.773 35.179 -36.543 1.00 24.78 89 SER A N 1
ATOM 623 C CA . SER A 1 89 ? -13.105 34.483 -35.307 1.00 24.78 89 SER A CA 1
ATOM 624 C C . SER A 1 89 ? -12.998 32.972 -35.531 1.00 24.78 89 SER A C 1
ATOM 626 O O . SER A 1 89 ? -13.784 32.358 -36.250 1.00 24.78 89 SER A O 1
ATOM 628 N N . ARG A 1 90 ? -12.007 32.336 -34.901 1.00 28.00 90 ARG A N 1
ATOM 629 C CA . ARG A 1 90 ? -12.073 30.900 -34.620 1.00 28.00 90 ARG A CA 1
ATOM 630 C C . ARG A 1 90 ? -12.824 30.734 -33.311 1.00 28.00 90 ARG A C 1
ATOM 632 O O . ARG A 1 90 ? -12.232 30.824 -32.238 1.00 28.00 90 ARG A O 1
ATOM 639 N N . ASP A 1 91 ? -14.122 30.485 -33.429 1.00 24.95 91 ASP A N 1
ATOM 640 C CA . ASP A 1 91 ? -14.950 29.962 -32.350 1.00 24.95 91 ASP A CA 1
ATOM 641 C C . ASP A 1 91 ? -14.346 28.651 -31.826 1.00 24.95 91 ASP A C 1
ATOM 643 O O . ASP A 1 91 ? -14.552 27.568 -32.373 1.00 24.95 91 ASP A O 1
ATOM 647 N N . PHE A 1 92 ? -13.593 28.732 -30.730 1.00 28.50 92 PHE A N 1
ATOM 648 C CA . PHE A 1 92 ? -13.351 27.584 -29.864 1.00 28.50 92 PHE A CA 1
ATOM 649 C C . PHE A 1 92 ? -14.544 27.450 -28.921 1.00 28.50 92 PHE A C 1
ATOM 651 O O . PHE A 1 92 ? -14.519 27.883 -27.769 1.00 28.50 92 PHE A O 1
ATOM 658 N N . GLY A 1 93 ? -15.609 26.827 -29.425 1.00 24.09 93 GLY A N 1
ATOM 659 C CA . GLY A 1 93 ? -16.730 26.375 -28.612 1.00 24.09 93 GLY A CA 1
ATOM 660 C C . GLY A 1 93 ? -16.290 25.272 -27.646 1.00 24.09 93 GLY A C 1
ATOM 661 O O . GLY A 1 93 ? -16.443 24.087 -27.931 1.00 24.09 93 GLY A O 1
ATOM 662 N N . TYR A 1 94 ? -15.761 25.639 -26.478 1.00 29.25 94 TYR A N 1
ATOM 663 C CA . TYR A 1 94 ? -15.682 24.718 -25.347 1.00 29.25 94 TYR A CA 1
ATOM 664 C C . TYR A 1 94 ? -17.094 24.490 -24.816 1.00 29.25 94 TYR A C 1
ATOM 666 O O . TYR A 1 94 ? -17.635 25.285 -24.050 1.00 29.25 94 TYR A O 1
ATOM 674 N N . THR A 1 95 ? -17.702 23.367 -25.188 1.00 26.73 95 THR A N 1
ATOM 675 C CA . THR A 1 95 ? -18.910 22.894 -24.515 1.00 26.73 95 THR A CA 1
ATOM 676 C C . THR A 1 95 ? -18.527 22.417 -23.107 1.00 26.73 95 THR A C 1
ATOM 678 O O . THR A 1 95 ? -18.238 21.245 -22.873 1.00 26.73 95 THR A O 1
ATOM 681 N N . LEU A 1 96 ? -18.520 23.338 -22.140 1.00 31.30 96 LEU A N 1
ATOM 682 C CA . LEU A 1 96 ? -18.272 23.096 -20.709 1.00 31.30 96 LEU A CA 1
ATOM 683 C C . LEU A 1 96 ? -19.373 22.261 -20.012 1.00 31.30 96 LEU A C 1
ATOM 685 O O . LEU A 1 96 ? -19.403 22.164 -18.786 1.00 31.30 96 LEU A O 1
ATOM 689 N N . SER A 1 97 ? -20.274 21.616 -20.758 1.00 29.14 97 SER A N 1
ATOM 690 C CA . SER A 1 97 ? -21.430 20.899 -20.205 1.00 29.14 97 SER A CA 1
ATOM 691 C C . SER A 1 97 ? -21.173 19.433 -19.825 1.00 29.14 97 SER A C 1
ATOM 693 O O . SER A 1 97 ? -22.073 18.794 -19.289 1.00 29.14 97 SER A O 1
ATOM 695 N N . ARG A 1 98 ? -19.966 18.877 -20.035 1.00 32.84 98 ARG A N 1
ATOM 696 C CA . ARG A 1 98 ? -19.671 17.449 -19.740 1.00 32.84 98 ARG A CA 1
ATOM 697 C C . ARG A 1 98 ? -18.636 17.167 -18.642 1.00 32.84 98 ARG A C 1
ATOM 699 O O . ARG A 1 98 ? -18.341 16.004 -18.390 1.00 32.84 98 ARG A O 1
ATOM 706 N N . LEU A 1 99 ? -18.117 18.179 -17.942 1.00 36.31 99 LEU A N 1
ATOM 707 C CA . LEU A 1 99 ? -17.099 18.004 -16.884 1.00 36.31 99 LEU A CA 1
ATOM 708 C C . LEU A 1 99 ? -17.565 18.461 -15.492 1.00 36.31 99 LEU A C 1
ATOM 710 O O . LEU A 1 99 ? -16.777 18.948 -14.688 1.00 36.31 99 LEU A O 1
ATOM 714 N N . ARG A 1 100 ? -18.847 18.271 -15.167 1.00 34.41 100 ARG A N 1
ATOM 715 C CA . ARG A 1 100 ? -19.348 18.408 -13.790 1.00 34.41 100 ARG A CA 1
ATOM 716 C C . ARG A 1 100 ? -19.719 17.049 -13.210 1.00 34.41 100 ARG A C 1
ATOM 718 O O . ARG A 1 100 ? -20.881 16.765 -12.960 1.00 34.41 100 ARG A O 1
ATOM 725 N N . THR A 1 101 ? -18.722 16.215 -12.943 1.00 40.88 101 THR A N 1
ATOM 726 C CA . THR A 1 101 ? -18.867 15.226 -11.869 1.00 40.88 101 THR A CA 1
ATOM 727 C C . THR A 1 101 ? -18.128 15.777 -10.667 1.00 40.88 101 THR A C 1
ATOM 729 O O . THR A 1 101 ? -16.898 15.831 -10.670 1.00 40.88 101 THR A O 1
ATOM 732 N N . SER A 1 102 ? -18.875 16.220 -9.655 1.00 37.06 102 SER A N 1
ATOM 733 C CA . SER A 1 102 ? -18.303 16.567 -8.356 1.00 37.06 102 SER A CA 1
ATOM 734 C C . SER A 1 102 ? -17.460 15.393 -7.821 1.00 37.06 102 SER A C 1
ATOM 736 O O . SER A 1 102 ? -17.697 14.241 -8.207 1.00 37.06 102 SER A O 1
ATOM 738 N N . PRO A 1 103 ? -16.498 15.624 -6.911 1.00 39.59 103 PRO A N 1
ATOM 739 C CA . PRO A 1 103 ? -15.774 14.536 -6.248 1.00 39.59 103 PRO A CA 1
ATOM 740 C C . PRO A 1 103 ? -16.716 13.461 -5.669 1.00 39.59 103 PRO A C 1
ATOM 742 O O . PRO A 1 103 ? -16.423 12.267 -5.750 1.00 39.59 103 PRO A O 1
ATOM 745 N N . GLY A 1 104 ? -17.896 13.876 -5.186 1.00 33.19 104 GLY A N 1
ATOM 746 C CA . GLY A 1 104 ? -18.985 12.992 -4.758 1.00 33.19 104 GLY A CA 1
ATOM 747 C C . GLY A 1 104 ? -19.566 12.134 -5.887 1.00 33.19 104 GLY A C 1
ATOM 748 O O . GLY A 1 104 ? -19.639 10.918 -5.739 1.00 33.19 104 GLY A O 1
ATOM 749 N N . ALA A 1 105 ? -19.882 12.722 -7.044 1.00 40.66 105 ALA A N 1
ATOM 750 C CA . ALA A 1 105 ? -20.378 11.986 -8.211 1.00 40.66 105 ALA A CA 1
ATOM 751 C C . ALA A 1 105 ? -19.337 11.001 -8.777 1.00 40.66 105 ALA A C 1
ATOM 753 O O . ALA A 1 105 ? -19.690 9.918 -9.238 1.00 40.66 105 ALA A O 1
ATOM 754 N N . ARG A 1 106 ? -18.040 11.329 -8.693 1.00 47.59 106 ARG A N 1
ATOM 755 C CA . ARG A 1 106 ? -16.946 10.426 -9.094 1.00 47.59 106 ARG A CA 1
ATOM 756 C C . ARG A 1 106 ? -16.809 9.244 -8.125 1.00 47.59 106 ARG A C 1
ATOM 758 O O . ARG A 1 106 ? -16.646 8.111 -8.569 1.00 47.59 106 ARG A O 1
ATOM 765 N N . LYS A 1 107 ? -16.951 9.486 -6.815 1.00 40.31 107 LYS A N 1
ATOM 766 C CA . LYS A 1 107 ? -17.003 8.452 -5.760 1.00 40.31 107 LYS A CA 1
ATOM 767 C C . LYS A 1 107 ? -18.230 7.544 -5.901 1.00 40.31 107 LYS A C 1
ATOM 769 O O . LYS A 1 107 ? -18.139 6.342 -5.662 1.00 40.31 107 LYS A O 1
ATOM 774 N N . GLU A 1 108 ? -19.360 8.100 -6.326 1.00 40.97 108 GLU A N 1
ATOM 775 C CA . GLU A 1 108 ? -20.586 7.347 -6.586 1.00 40.97 108 GLU A CA 1
ATOM 776 C C . GLU A 1 108 ? -20.505 6.530 -7.885 1.00 40.97 108 GLU A C 1
ATOM 778 O O . GLU A 1 108 ? -20.870 5.357 -7.889 1.00 40.97 108 GLU A O 1
ATOM 783 N N . ALA A 1 109 ? -19.913 7.077 -8.951 1.00 52.19 109 ALA A N 1
ATOM 784 C CA . ALA A 1 109 ? -19.607 6.334 -10.176 1.00 52.19 109 ALA A CA 1
ATOM 785 C C . ALA A 1 109 ? -18.595 5.197 -9.938 1.00 52.19 109 ALA A C 1
ATOM 787 O O . ALA A 1 109 ? -18.728 4.129 -10.528 1.00 52.19 109 ALA A O 1
ATOM 788 N N . LEU A 1 110 ? -17.618 5.394 -9.040 1.00 49.25 110 LEU A N 1
ATOM 789 C CA . LEU A 1 110 ? -16.696 4.347 -8.579 1.00 49.25 110 LEU A CA 1
ATOM 790 C C . LEU A 1 110 ? -17.427 3.237 -7.806 1.00 49.25 110 LEU A C 1
ATOM 792 O O . LEU A 1 110 ? -17.136 2.066 -8.020 1.00 49.25 110 LEU A O 1
ATOM 796 N N . ARG A 1 111 ? -18.406 3.585 -6.956 1.00 47.06 111 ARG A N 1
ATOM 797 C CA . ARG A 1 111 ? -19.265 2.615 -6.246 1.00 47.06 111 ARG A CA 1
ATOM 798 C C . ARG A 1 111 ? -20.223 1.852 -7.167 1.00 47.06 111 ARG A C 1
ATOM 800 O O . ARG A 1 111 ? -20.589 0.732 -6.837 1.00 47.06 111 ARG A O 1
ATOM 807 N N . ARG A 1 112 ? -20.643 2.451 -8.287 1.00 45.97 112 ARG A N 1
ATOM 808 C CA . ARG A 1 112 ? -21.577 1.857 -9.263 1.00 45.97 112 ARG A CA 1
ATOM 809 C C . ARG A 1 112 ? -20.894 1.029 -10.360 1.00 45.97 112 ARG A C 1
ATOM 811 O O . ARG A 1 112 ? -21.584 0.590 -11.276 1.00 45.97 112 ARG A O 1
ATOM 818 N N . ARG A 1 113 ? -19.571 0.811 -10.318 1.00 59.31 113 ARG A N 1
ATOM 819 C CA . ARG A 1 113 ? -18.902 -0.044 -11.312 1.00 59.31 113 ARG A CA 1
ATOM 820 C C . ARG A 1 113 ? -19.352 -1.490 -11.133 1.00 59.31 113 ARG A C 1
ATOM 822 O O . ARG A 1 113 ? -18.895 -2.189 -10.239 1.00 59.31 113 ARG A O 1
ATOM 829 N N . SER A 1 114 ? -20.239 -1.938 -12.013 1.00 48.25 114 SER A N 1
ATOM 830 C CA . SER A 1 114 ? -20.479 -3.357 -12.224 1.00 48.25 114 SER A CA 1
ATOM 831 C C . SER A 1 114 ? -19.261 -3.927 -12.944 1.00 48.25 114 SER A C 1
ATOM 833 O O . SER A 1 114 ? -19.085 -3.701 -14.144 1.00 48.25 114 SER A O 1
ATOM 835 N N . TYR A 1 115 ? -18.404 -4.643 -12.220 1.00 51.28 115 TYR A N 1
ATOM 836 C CA . TYR A 1 115 ? -17.437 -5.524 -12.858 1.00 51.28 115 TYR A CA 1
ATOM 837 C C . TYR A 1 115 ? -18.249 -6.638 -13.512 1.00 51.28 115 TYR A C 1
ATOM 839 O O . TYR A 1 115 ? -18.818 -7.486 -12.827 1.00 51.28 115 TYR A O 1
ATOM 847 N N . GLN A 1 116 ? -18.379 -6.603 -14.838 1.00 45.12 116 GLN A N 1
ATOM 848 C CA . GLN A 1 116 ? -18.825 -7.790 -15.547 1.00 45.12 116 GLN A CA 1
ATOM 849 C C . GLN A 1 116 ? -17.708 -8.812 -15.367 1.00 45.12 116 GLN A C 1
ATOM 851 O O . GLN A 1 116 ? -16.667 -8.716 -16.013 1.00 45.12 116 GLN A O 1
ATOM 856 N N . VAL A 1 117 ? -17.899 -9.747 -14.433 1.00 43.47 117 VAL A N 1
ATOM 857 C CA . VAL A 1 117 ? -17.091 -10.961 -14.362 1.00 43.47 117 VAL A CA 1
ATOM 858 C C . VAL A 1 117 ? -17.421 -11.717 -15.637 1.00 43.47 117 VAL A C 1
ATOM 860 O O . VAL A 1 117 ? -18.384 -12.478 -15.699 1.00 43.47 117 VAL A O 1
ATOM 863 N N . GLY A 1 118 ? -16.687 -11.413 -16.703 1.00 41.59 118 GLY A N 1
ATOM 864 C CA . GLY A 1 118 ? -16.768 -12.172 -17.928 1.00 41.59 118 GLY A CA 1
ATOM 865 C C . GLY A 1 118 ? -16.374 -13.599 -17.586 1.00 41.59 118 GLY A C 1
ATOM 866 O O . GLY A 1 118 ? -15.198 -13.891 -17.402 1.00 41.59 118 GLY A O 1
ATOM 867 N N . THR A 1 119 ? -17.345 -14.506 -17.552 1.00 37.41 119 THR A N 1
ATOM 868 C CA . THR A 1 119 ? -17.139 -15.960 -17.632 1.00 37.41 119 THR A CA 1
ATOM 869 C C . THR A 1 119 ? -16.609 -16.379 -19.006 1.00 37.41 119 THR A C 1
ATOM 871 O O . THR A 1 119 ? -16.741 -17.535 -19.403 1.00 37.41 119 THR A O 1
ATOM 874 N N . THR A 1 120 ? -15.982 -15.458 -19.748 1.00 38.38 120 THR A N 1
ATOM 875 C CA . THR A 1 120 ? -15.206 -15.773 -20.936 1.00 38.38 120 THR A CA 1
ATOM 876 C C . THR A 1 120 ? -14.191 -16.842 -20.548 1.00 38.38 120 THR A C 1
ATOM 878 O O . THR A 1 120 ? -13.387 -16.601 -19.640 1.00 38.38 120 THR A O 1
ATOM 881 N N . PRO A 1 121 ? -14.242 -18.034 -21.170 1.00 36.66 121 PRO A N 1
ATOM 882 C CA . PRO A 1 121 ? -13.289 -19.091 -20.874 1.00 36.66 121 PRO A CA 1
ATOM 883 C C . PRO A 1 121 ? -11.886 -18.506 -21.003 1.00 36.66 121 PRO A C 1
ATOM 885 O O . PRO A 1 121 ? -11.647 -17.733 -21.932 1.00 36.66 121 PRO A O 1
ATOM 888 N N . ARG A 1 122 ? -10.978 -18.843 -20.071 1.00 45.78 122 ARG A N 1
ATOM 889 C CA . ARG A 1 122 ? -9.544 -18.527 -20.172 1.00 45.78 122 ARG A CA 1
ATOM 890 C C . ARG A 1 122 ? -9.064 -19.050 -21.524 1.00 45.78 122 ARG A C 1
ATOM 892 O O . ARG A 1 122 ? -8.717 -20.221 -21.657 1.00 45.78 122 ARG A O 1
ATOM 899 N N . THR A 1 123 ? -9.119 -18.211 -22.553 1.00 38.97 123 THR A N 1
ATOM 900 C CA . THR A 1 123 ? -8.618 -18.549 -23.876 1.00 38.97 123 THR A CA 1
ATOM 901 C C . THR A 1 123 ? -7.142 -18.860 -23.702 1.00 38.97 123 THR A C 1
ATOM 903 O O . THR A 1 123 ? -6.455 -18.122 -22.994 1.00 38.97 123 THR A O 1
ATOM 906 N N . ARG A 1 124 ? -6.667 -19.944 -24.328 1.00 46.44 124 ARG A N 1
ATOM 907 C CA . ARG A 1 124 ? -5.253 -20.361 -24.416 1.00 46.44 124 ARG A CA 1
ATOM 908 C C . ARG A 1 124 ? -4.395 -19.335 -25.188 1.00 46.44 124 ARG A C 1
ATOM 910 O O . ARG A 1 124 ? -3.674 -19.690 -26.111 1.00 46.44 124 ARG A O 1
ATOM 917 N N . GLY A 1 125 ? -4.537 -18.050 -24.885 1.00 54.59 125 GLY A N 1
ATOM 918 C CA . GLY A 1 125 ? -3.615 -17.011 -25.310 1.00 54.59 125 GLY A CA 1
ATOM 919 C C . GLY A 1 125 ? -2.377 -17.014 -24.410 1.00 54.59 125 GLY A C 1
ATOM 920 O O . GLY A 1 125 ? -2.411 -17.603 -23.326 1.00 54.59 125 GLY A O 1
ATOM 921 N N . PRO A 1 126 ? -1.283 -16.368 -24.842 1.00 60.97 126 PRO A N 1
ATOM 922 C CA . PRO A 1 126 ? -0.096 -16.209 -24.011 1.00 60.97 126 PRO A CA 1
ATOM 923 C C . PRO A 1 126 ? -0.486 -15.535 -22.690 1.00 60.97 126 PRO A C 1
ATOM 925 O O . PRO A 1 126 ? -1.197 -14.531 -22.693 1.00 60.97 126 PRO A O 1
ATOM 928 N N . GLY A 1 127 ? -0.070 -16.110 -21.562 1.00 85.50 127 GLY A N 1
ATOM 929 C CA . GLY A 1 127 ? -0.307 -15.519 -20.248 1.00 85.50 127 GLY A CA 1
ATOM 930 C C . GLY A 1 127 ? 0.516 -14.241 -20.074 1.00 85.50 127 GLY A C 1
ATOM 931 O O . GLY A 1 127 ? 1.663 -14.178 -20.507 1.00 85.50 127 GLY A O 1
ATOM 932 N N . TYR A 1 128 ? -0.067 -13.220 -19.449 1.00 95.38 128 TYR A N 1
ATOM 933 C CA . TYR A 1 128 ? 0.643 -12.004 -19.063 1.00 95.38 128 TYR A CA 1
ATOM 934 C C . TYR A 1 128 ? 0.043 -11.431 -17.781 1.00 95.38 128 TYR A C 1
ATOM 936 O O . TYR A 1 128 ? -1.179 -11.358 -17.653 1.00 95.38 128 TYR A O 1
ATOM 944 N N . ALA A 1 129 ? 0.903 -10.993 -16.868 1.00 95.94 129 ALA A N 1
ATOM 945 C CA . ALA A 1 129 ? 0.547 -10.223 -15.687 1.00 95.94 129 ALA A CA 1
ATOM 946 C C . ALA A 1 129 ? 1.412 -8.959 -15.644 1.00 95.94 129 ALA A C 1
ATOM 948 O O . ALA A 1 129 ? 2.614 -9.018 -15.897 1.00 95.94 129 ALA A O 1
ATOM 949 N N . GLU A 1 130 ? 0.813 -7.812 -15.323 1.00 97.88 130 GLU A N 1
ATOM 950 C CA . GLU A 1 130 ? 1.575 -6.568 -15.181 1.00 97.88 130 GLU A CA 1
ATOM 951 C C . GLU A 1 130 ? 2.117 -6.460 -13.754 1.00 97.88 130 GLU A C 1
ATOM 953 O O . GLU A 1 130 ? 1.355 -6.319 -12.800 1.00 97.88 130 GLU A O 1
ATOM 958 N N . LEU A 1 131 ? 3.440 -6.498 -13.611 1.00 97.88 131 LEU A N 1
ATOM 959 C CA . LEU A 1 131 ? 4.131 -6.505 -12.321 1.00 97.88 131 LEU A CA 1
ATOM 960 C C . LEU A 1 131 ? 4.645 -5.126 -11.888 1.00 97.88 131 LEU A C 1
ATOM 962 O O . LEU A 1 131 ? 5.244 -4.996 -10.820 1.00 97.88 131 LEU A O 1
ATOM 966 N N . ARG A 1 132 ? 4.405 -4.080 -12.684 1.00 97.56 132 ARG A N 1
ATOM 967 C CA . ARG A 1 132 ? 4.840 -2.721 -12.380 1.00 97.56 132 ARG A CA 1
ATOM 968 C C . ARG A 1 132 ? 3.846 -1.665 -12.856 1.00 97.56 132 ARG A C 1
ATOM 970 O O . ARG A 1 132 ? 3.985 -1.071 -13.927 1.00 97.56 132 ARG A O 1
ATOM 977 N N . THR A 1 133 ? 2.889 -1.352 -11.988 1.00 98.00 133 THR A N 1
ATOM 978 C CA . THR A 1 133 ? 1.925 -0.263 -12.186 1.00 98.00 133 THR A CA 1
ATOM 979 C C . THR A 1 133 ? 2.021 0.782 -11.083 1.00 98.00 133 THR A C 1
ATOM 981 O O . THR A 1 133 ? 2.018 0.435 -9.908 1.00 98.00 133 THR A O 1
ATOM 984 N N . ALA A 1 134 ? 2.031 2.064 -11.447 1.00 96.75 134 ALA A N 1
ATOM 985 C CA . ALA A 1 134 ? 1.910 3.180 -10.509 1.00 96.75 134 ALA A CA 1
ATOM 986 C C . ALA A 1 134 ? 0.550 3.876 -10.665 1.00 96.75 134 ALA A C 1
ATOM 988 O O . ALA A 1 134 ? 0.103 4.154 -11.784 1.00 96.75 134 ALA A O 1
ATOM 989 N N . SER A 1 135 ? -0.097 4.187 -9.543 1.00 97.62 135 SER A N 1
ATOM 990 C CA . SER A 1 135 ? -1.351 4.938 -9.499 1.00 97.62 135 SER A CA 1
ATOM 991 C C . SER A 1 135 ? -1.109 6.428 -9.248 1.00 97.62 135 SER A C 1
ATOM 993 O O . SER A 1 135 ? 0.019 6.888 -9.085 1.00 97.62 135 SER A O 1
ATOM 995 N N . ALA A 1 136 ? -2.186 7.208 -9.171 1.00 95.69 136 ALA A N 1
ATOM 996 C CA . ALA A 1 136 ? -2.152 8.613 -8.774 1.00 95.69 136 ALA A CA 1
ATOM 997 C C . ALA A 1 136 ? -1.601 8.847 -7.349 1.00 95.69 136 ALA A C 1
ATOM 999 O O . ALA A 1 136 ? -1.265 9.982 -7.013 1.00 95.69 136 ALA A O 1
ATOM 1000 N N . PHE A 1 137 ? -1.475 7.798 -6.525 1.00 94.56 137 PHE A N 1
ATOM 1001 C CA . PHE A 1 137 ? -0.785 7.864 -5.232 1.00 94.56 137 PHE A CA 1
ATOM 1002 C C . PHE A 1 137 ? 0.742 7.932 -5.366 1.00 94.56 137 PHE A C 1
ATOM 1004 O O . PHE A 1 137 ? 1.420 8.356 -4.433 1.00 94.56 137 PHE A O 1
ATOM 1011 N N . SER A 1 138 ? 1.283 7.627 -6.544 1.00 92.94 138 SER A N 1
ATOM 1012 C CA . SER A 1 138 ? 2.583 8.134 -6.975 1.00 92.94 138 SER A CA 1
ATOM 1013 C C . SER A 1 138 ? 2.406 9.578 -7.435 1.00 92.94 138 SER A C 1
ATOM 1015 O O . SER A 1 138 ? 2.209 9.841 -8.625 1.00 92.94 138 SER A O 1
ATOM 1017 N N . PHE A 1 139 ? 2.411 10.515 -6.485 1.00 90.50 139 PHE A N 1
ATOM 1018 C CA . PHE A 1 139 ? 2.032 11.908 -6.733 1.00 90.50 139 PHE A CA 1
ATOM 1019 C C . PHE A 1 139 ? 2.758 12.512 -7.941 1.00 90.50 139 PHE A C 1
ATOM 1021 O O . PHE A 1 139 ? 3.987 12.493 -8.029 1.00 90.50 139 PHE A O 1
ATOM 1028 N N . LEU A 1 140 ? 1.966 13.033 -8.887 1.00 90.88 140 LEU A N 1
ATOM 1029 C CA . LEU A 1 140 ? 2.419 13.631 -10.152 1.00 90.88 140 LEU A CA 1
ATOM 1030 C C . LEU A 1 140 ? 3.289 12.706 -11.034 1.00 90.88 140 LEU A C 1
ATOM 1032 O O . LEU A 1 140 ? 4.002 13.164 -11.930 1.00 90.88 140 LEU A O 1
ATOM 1036 N N . LYS A 1 141 ? 3.271 11.398 -10.766 1.00 91.12 141 LYS A N 1
ATOM 1037 C CA . LYS A 1 141 ? 4.026 10.357 -11.481 1.00 91.12 141 LYS A CA 1
ATOM 1038 C C . LYS A 1 141 ? 3.093 9.307 -12.088 1.00 91.12 141 LYS A C 1
ATOM 1040 O O . LYS A 1 141 ? 3.382 8.823 -13.174 1.00 91.12 141 LYS A O 1
ATOM 1045 N N . GLY A 1 142 ? 1.968 8.997 -11.444 1.00 93.94 142 GLY A N 1
ATOM 1046 C CA . GLY A 1 142 ? 0.860 8.242 -12.036 1.00 93.94 142 GLY A CA 1
ATOM 1047 C C . GLY A 1 142 ? -0.373 9.122 -12.252 1.00 93.94 142 GLY A C 1
ATOM 1048 O O . GLY A 1 142 ? -0.583 10.098 -11.532 1.00 93.94 142 GLY A O 1
ATOM 1049 N N . ALA A 1 143 ? -1.190 8.795 -13.255 1.00 96.19 143 ALA A N 1
ATOM 1050 C CA . ALA A 1 143 ? -2.355 9.602 -13.638 1.00 96.19 143 ALA A CA 1
ATOM 1051 C C . ALA A 1 143 ? -3.711 8.929 -13.374 1.00 96.19 143 ALA A C 1
ATOM 1053 O O . ALA A 1 143 ? -4.742 9.600 -13.403 1.00 96.19 143 ALA A O 1
ATOM 1054 N N . SER A 1 144 ? -3.730 7.623 -13.105 1.00 97.44 144 SER A N 1
ATOM 1055 C CA . SER A 1 144 ? -4.965 6.855 -12.912 1.00 97.44 144 SER A CA 1
ATOM 1056 C C . SER A 1 144 ? -5.148 6.446 -11.458 1.00 97.44 144 SER A C 1
ATOM 1058 O O . SER A 1 144 ? -4.185 6.110 -10.771 1.00 97.44 144 SER A O 1
ATOM 1060 N N . GLN A 1 145 ? -6.391 6.461 -10.976 1.00 97.38 145 GLN A N 1
ATOM 1061 C CA . GLN A 1 145 ? -6.694 5.944 -9.644 1.00 97.38 145 GLN A CA 1
ATOM 1062 C C . GLN A 1 145 ? -6.505 4.417 -9.617 1.00 97.38 145 GLN A C 1
ATOM 1064 O O . GLN A 1 145 ? -6.620 3.775 -10.667 1.00 97.38 145 GLN A O 1
ATOM 1069 N N . PRO A 1 146 ? -6.259 3.809 -8.442 1.00 97.62 146 PRO A N 1
ATOM 1070 C CA . PRO A 1 146 ? -6.180 2.355 -8.319 1.00 97.62 146 PRO A CA 1
ATOM 1071 C C . PRO A 1 146 ? -7.362 1.611 -8.960 1.00 97.62 146 PRO A C 1
ATOM 1073 O O . PRO A 1 146 ? -7.173 0.620 -9.657 1.00 97.62 146 PRO A O 1
ATOM 1076 N N . GLU A 1 147 ? -8.580 2.125 -8.796 1.00 97.69 147 GLU A N 1
ATOM 1077 C CA . GLU A 1 147 ? -9.801 1.528 -9.343 1.00 97.69 147 GLU A CA 1
ATOM 1078 C C . GLU A 1 147 ? -9.891 1.636 -10.875 1.00 97.69 147 GLU A C 1
ATOM 1080 O O . GLU A 1 147 ? -10.487 0.778 -11.525 1.00 97.69 147 GLU A O 1
ATOM 1085 N N . ASP A 1 148 ? -9.296 2.673 -11.476 1.00 97.62 148 ASP A N 1
ATOM 1086 C CA . ASP A 1 148 ? -9.226 2.819 -12.935 1.00 97.62 148 ASP A CA 1
ATOM 1087 C C . ASP A 1 148 ? -8.281 1.787 -13.553 1.00 97.62 148 ASP A C 1
ATOM 1089 O O . ASP A 1 148 ? -8.594 1.206 -14.593 1.00 97.62 148 ASP A O 1
ATOM 1093 N N . LEU A 1 149 ? -7.157 1.526 -12.884 1.00 98.31 149 LEU A N 1
ATOM 1094 C CA . LEU A 1 149 ? -6.189 0.508 -13.285 1.00 98.31 149 LEU A CA 1
ATOM 1095 C C . LEU A 1 149 ? -6.799 -0.895 -13.202 1.00 98.31 149 LEU A C 1
ATOM 1097 O O . LEU A 1 149 ? -6.688 -1.659 -14.156 1.00 98.31 149 LEU A O 1
ATOM 1101 N N . VAL A 1 150 ? -7.505 -1.208 -12.110 1.00 98.31 150 VAL A N 1
ATOM 1102 C CA . VAL A 1 150 ? -8.204 -2.495 -11.950 1.00 98.31 150 VAL A CA 1
ATOM 1103 C C . VAL A 1 150 ? -9.305 -2.672 -12.992 1.00 98.31 150 VAL A C 1
ATOM 1105 O O . VAL A 1 150 ? -9.387 -3.724 -13.620 1.00 98.31 150 VAL A O 1
ATOM 1108 N N . ALA A 1 151 ? -10.139 -1.653 -13.216 1.00 97.00 151 ALA A N 1
ATOM 1109 C CA . ALA A 1 151 ? -11.191 -1.741 -14.226 1.00 97.00 151 ALA A CA 1
ATOM 1110 C C . ALA A 1 151 ? -10.602 -1.999 -15.618 1.00 97.00 151 ALA A C 1
ATOM 1112 O O . ALA A 1 151 ? -11.103 -2.842 -16.357 1.00 97.00 151 ALA A O 1
ATOM 1113 N N . ARG A 1 152 ? -9.490 -1.335 -15.953 1.00 97.62 152 ARG A N 1
ATOM 1114 C CA . ARG A 1 152 ? -8.786 -1.589 -17.208 1.00 97.62 152 ARG A CA 1
ATOM 1115 C C . ARG A 1 152 ? -8.178 -2.991 -17.267 1.00 97.62 152 ARG A C 1
ATOM 1117 O O . ARG A 1 152 ? -8.222 -3.616 -18.319 1.00 97.62 152 ARG A O 1
ATOM 1124 N N . ALA A 1 153 ? -7.628 -3.489 -16.166 1.00 97.62 153 ALA A N 1
ATOM 1125 C CA . ALA A 1 153 ? -7.102 -4.847 -16.092 1.00 97.62 153 ALA A CA 1
ATOM 1126 C C . ALA A 1 153 ? -8.200 -5.893 -16.353 1.00 97.62 153 ALA A C 1
ATOM 1128 O O . ALA A 1 153 ? -7.965 -6.843 -17.098 1.00 97.62 153 ALA A O 1
ATOM 1129 N N . ALA A 1 154 ? -9.408 -5.665 -15.824 1.00 96.44 154 ALA A N 1
ATOM 1130 C CA . ALA A 1 154 ? -10.576 -6.513 -16.060 1.00 96.44 154 ALA A CA 1
ATOM 1131 C C . ALA A 1 154 ? -11.022 -6.472 -17.530 1.00 96.44 154 ALA A C 1
ATOM 1133 O O . ALA A 1 154 ? -11.212 -7.522 -18.135 1.00 96.44 154 ALA A O 1
ATOM 1134 N N . GLU A 1 155 ? -11.109 -5.275 -18.132 1.00 95.94 155 GLU A N 1
ATOM 1135 C CA . GLU A 1 155 ? -11.393 -5.104 -19.572 1.00 95.94 155 GLU A CA 1
ATOM 1136 C C . GLU A 1 155 ? -10.396 -5.880 -20.458 1.00 95.94 155 GLU A C 1
ATOM 1138 O O . GLU A 1 155 ? -10.746 -6.332 -21.545 1.00 95.94 155 GLU A O 1
ATOM 1143 N N . LEU A 1 156 ? -9.143 -6.003 -20.010 1.00 95.75 156 LEU A N 1
ATOM 1144 C CA . LEU A 1 156 ? -8.057 -6.680 -20.723 1.00 95.75 156 LEU A CA 1
ATOM 1145 C C . LEU A 1 156 ? -7.937 -8.178 -20.403 1.00 95.75 156 LEU A C 1
ATOM 1147 O O . LEU A 1 156 ? -7.102 -8.848 -21.011 1.00 95.75 156 LEU A O 1
ATOM 1151 N N . GLY A 1 157 ? -8.724 -8.695 -19.453 1.00 94.56 157 GLY A N 1
ATOM 1152 C CA . GLY A 1 157 ? -8.656 -10.088 -19.009 1.00 94.56 157 GLY A CA 1
ATOM 1153 C C . GLY A 1 157 ? -7.345 -10.461 -18.308 1.00 94.56 157 GLY A C 1
ATOM 1154 O O . GLY A 1 157 ? -6.913 -11.609 -18.403 1.00 94.56 157 GLY A O 1
ATOM 1155 N N . LEU A 1 158 ? -6.678 -9.509 -17.641 1.00 95.12 158 LEU A N 1
ATOM 1156 C CA . LEU A 1 158 ? -5.433 -9.790 -16.921 1.00 95.12 158 LEU A CA 1
ATOM 1157 C C . LEU A 1 158 ? -5.714 -10.587 -15.632 1.00 95.12 158 LEU A C 1
ATOM 1159 O O . LEU A 1 158 ? -6.568 -10.177 -14.844 1.00 95.12 158 LEU A O 1
ATOM 1163 N N . PRO A 1 159 ? -4.977 -11.681 -15.363 1.00 93.69 159 PRO A N 1
ATOM 1164 C CA . PRO A 1 159 ? -5.174 -12.500 -14.167 1.00 93.69 159 PRO A CA 1
ATOM 1165 C C . PRO A 1 159 ? -4.644 -11.828 -12.892 1.00 93.69 159 PRO A C 1
ATOM 1167 O O . PRO A 1 159 ? -5.160 -12.071 -11.800 1.00 93.69 159 PRO A O 1
ATOM 1170 N N . ALA A 1 160 ? -3.616 -10.986 -13.021 1.00 96.56 160 ALA A N 1
ATOM 1171 C CA . ALA A 1 160 ? -2.964 -10.319 -11.906 1.00 96.56 160 ALA A CA 1
ATOM 1172 C C . ALA A 1 160 ? -2.374 -8.970 -12.329 1.00 96.56 160 ALA A C 1
ATOM 1174 O O . ALA A 1 160 ? -1.928 -8.804 -13.470 1.00 96.56 160 ALA A O 1
ATOM 1175 N N . VAL A 1 161 ? -2.349 -8.024 -11.389 1.00 98.12 161 VAL A N 1
ATOM 1176 C CA . VAL A 1 161 ? -1.678 -6.727 -11.543 1.00 98.12 161 VAL A CA 1
ATOM 1177 C C . VAL A 1 161 ? -1.012 -6.341 -10.224 1.00 98.12 161 VAL A C 1
ATOM 1179 O O . VAL A 1 161 ? -1.618 -6.475 -9.159 1.00 98.12 161 VAL A O 1
ATOM 1182 N N . ALA A 1 162 ? 0.216 -5.829 -10.295 1.00 98.31 162 ALA A N 1
ATOM 1183 C CA . ALA A 1 162 ? 0.926 -5.261 -9.159 1.00 98.31 162 ALA A CA 1
ATOM 1184 C C . ALA A 1 162 ? 0.814 -3.742 -9.106 1.00 98.31 162 ALA A C 1
ATOM 1186 O O . ALA A 1 162 ? 1.115 -3.057 -10.087 1.00 98.31 162 ALA A O 1
ATOM 1187 N N . LEU A 1 163 ? 0.451 -3.220 -7.933 1.00 98.50 163 LEU A N 1
ATOM 1188 C CA . LEU A 1 163 ? 0.545 -1.798 -7.631 1.00 98.50 163 LEU A CA 1
ATOM 1189 C C . LEU A 1 163 ? 1.833 -1.518 -6.847 1.00 98.50 163 LEU A C 1
ATOM 1191 O O . LEU A 1 163 ? 2.019 -2.031 -5.744 1.00 98.50 163 LEU A O 1
ATOM 1195 N N . VAL A 1 164 ? 2.691 -0.681 -7.425 1.00 97.75 164 VAL A N 1
ATOM 1196 C CA . VAL A 1 164 ? 4.011 -0.291 -6.916 1.00 97.75 164 VAL A CA 1
ATOM 1197 C C . VAL A 1 164 ? 4.136 1.230 -6.920 1.00 97.75 164 VAL A C 1
ATOM 1199 O O . VAL A 1 164 ? 4.806 1.833 -7.756 1.00 97.75 164 VAL A O 1
ATOM 1202 N N . ASP A 1 165 ? 3.433 1.875 -5.991 1.00 96.75 165 ASP A N 1
ATOM 1203 C CA . ASP A 1 165 ? 3.510 3.327 -5.866 1.00 96.75 165 ASP A CA 1
ATOM 1204 C C . ASP A 1 165 ? 4.883 3.789 -5.342 1.00 96.75 165 ASP A C 1
ATOM 1206 O O . ASP A 1 165 ? 5.595 3.063 -4.645 1.00 96.75 165 ASP A O 1
ATOM 1210 N N . VAL A 1 166 ? 5.279 5.010 -5.706 1.00 94.00 166 VAL A N 1
ATOM 1211 C CA . VAL A 1 166 ? 6.584 5.571 -5.334 1.00 94.00 166 VAL A CA 1
ATOM 1212 C C . VAL A 1 166 ? 6.617 5.890 -3.842 1.00 94.00 166 VAL A C 1
ATOM 1214 O O . VAL A 1 166 ? 5.814 6.689 -3.362 1.00 94.00 166 VAL A O 1
ATOM 1217 N N . ASN A 1 167 ? 7.586 5.305 -3.132 1.00 93.88 167 ASN A N 1
ATOM 1218 C CA . ASN A 1 167 ? 7.844 5.485 -1.701 1.00 93.88 167 ASN A CA 1
ATOM 1219 C C . ASN A 1 167 ? 6.618 5.276 -0.797 1.00 93.88 167 ASN A C 1
ATOM 1221 O O . ASN A 1 167 ? 6.526 5.857 0.286 1.00 93.88 167 ASN A O 1
ATOM 1225 N N . GLY A 1 168 ? 5.675 4.430 -1.208 1.00 93.12 168 GLY A N 1
ATOM 1226 C CA . GLY A 1 168 ? 4.463 4.237 -0.434 1.00 93.12 168 GLY A CA 1
ATOM 1227 C C . GLY A 1 168 ? 3.604 3.077 -0.890 1.00 93.12 168 GLY A C 1
ATOM 1228 O O . GLY A 1 168 ? 3.665 2.629 -2.027 1.00 93.12 168 GLY A O 1
ATOM 1229 N N . VAL A 1 169 ? 2.737 2.648 0.023 1.00 94.94 169 VAL A N 1
ATOM 1230 C CA . VAL A 1 169 ? 1.667 1.667 -0.223 1.00 94.94 169 VAL A CA 1
ATOM 1231 C C . VAL A 1 169 ? 0.282 2.309 -0.059 1.00 94.94 169 VAL A C 1
ATOM 1233 O O . VAL A 1 169 ? -0.700 1.644 0.256 1.00 94.94 169 VAL A O 1
ATOM 1236 N N . TYR A 1 170 ? 0.190 3.628 -0.263 1.00 90.56 170 TYR A N 1
ATOM 1237 C CA . TYR A 1 170 ? -1.002 4.433 0.037 1.00 90.56 170 TYR A CA 1
ATOM 1238 C C . TYR A 1 170 ? -2.235 3.992 -0.765 1.00 90.56 170 TYR A C 1
ATOM 1240 O O . TYR A 1 170 ? -3.345 3.939 -0.235 1.00 90.56 170 TYR A O 1
ATOM 1248 N N . GLY A 1 171 ? -2.038 3.656 -2.046 1.00 93.69 171 GLY A N 1
ATOM 1249 C CA . GLY A 1 171 ? -3.097 3.191 -2.939 1.00 93.69 171 GLY A CA 1
ATOM 1250 C C . GLY A 1 171 ? -3.473 1.719 -2.751 1.00 93.69 171 GLY A C 1
ATOM 1251 O O . GLY A 1 171 ? -4.525 1.300 -3.240 1.00 93.69 171 GLY A O 1
ATOM 1252 N N . ALA A 1 172 ? -2.664 0.934 -2.029 1.00 95.69 172 ALA A N 1
ATOM 1253 C CA . ALA A 1 172 ? -2.795 -0.520 -1.959 1.00 95.69 172 ALA A CA 1
ATOM 1254 C C . ALA A 1 172 ? -4.139 -1.005 -1.373 1.00 95.69 172 ALA A C 1
ATOM 1256 O O . ALA A 1 172 ? -4.730 -1.906 -1.969 1.00 95.69 172 ALA A O 1
ATOM 1257 N N . PRO A 1 173 ? -4.713 -0.407 -0.304 1.00 94.19 173 PRO A N 1
ATOM 1258 C CA . PRO A 1 173 ? -6.024 -0.830 0.201 1.00 94.19 173 PRO A CA 1
ATOM 1259 C C . PRO A 1 173 ? -7.163 -0.608 -0.804 1.00 94.19 173 PRO A C 1
ATOM 1261 O O . PRO A 1 173 ? -8.040 -1.462 -0.957 1.00 94.19 173 PRO A O 1
ATOM 1264 N N . ARG A 1 174 ? -7.144 0.527 -1.522 1.00 95.06 174 ARG A N 1
ATOM 1265 C CA . ARG A 1 174 ? -8.133 0.847 -2.568 1.00 95.06 174 ARG A CA 1
ATOM 1266 C C . ARG A 1 174 ? -7.995 -0.099 -3.757 1.00 95.06 174 ARG A C 1
ATOM 1268 O O . ARG A 1 174 ? -8.992 -0.639 -4.230 1.00 95.06 174 ARG A O 1
ATOM 1275 N N . PHE A 1 175 ? -6.756 -0.340 -4.179 1.00 97.44 175 PHE A N 1
ATOM 1276 C CA . PHE A 1 175 ? -6.411 -1.286 -5.234 1.00 97.44 175 PHE A CA 1
ATOM 1277 C C . PHE A 1 175 ? -6.882 -2.703 -4.919 1.00 97.44 175 PHE A C 1
ATOM 1279 O O . PHE A 1 175 ? -7.615 -3.295 -5.704 1.00 97.44 175 PHE A O 1
ATOM 1286 N N . TYR A 1 176 ? -6.516 -3.219 -3.745 1.00 96.56 176 TYR A N 1
ATOM 1287 C CA . TYR A 1 176 ? -6.848 -4.572 -3.315 1.00 96.56 176 TYR A CA 1
ATOM 1288 C C . TYR A 1 176 ? -8.356 -4.796 -3.245 1.00 96.56 176 TYR A C 1
ATOM 1290 O O . TYR A 1 176 ? -8.858 -5.805 -3.739 1.00 96.56 176 TYR A O 1
ATOM 1298 N N . LYS A 1 177 ? -9.097 -3.830 -2.685 1.00 94.88 177 LYS A N 1
ATOM 1299 C CA . LYS A 1 177 ? -10.557 -3.903 -2.631 1.00 94.88 177 LYS A CA 1
ATOM 1300 C C . LYS A 1 177 ? -11.162 -4.012 -4.034 1.00 94.88 177 LYS A C 1
ATOM 1302 O O . LYS A 1 177 ? -11.963 -4.914 -4.265 1.00 94.88 177 LYS A O 1
ATOM 1307 N N . ALA A 1 178 ? -10.767 -3.125 -4.947 1.00 96.50 178 ALA A N 1
ATOM 1308 C CA . ALA A 1 178 ? -11.272 -3.128 -6.316 1.00 96.50 178 ALA A CA 1
ATOM 1309 C C . ALA A 1 178 ? -10.887 -4.412 -7.064 1.00 96.50 178 ALA A C 1
ATOM 1311 O O . ALA A 1 178 ? -11.728 -5.013 -7.725 1.00 96.50 178 ALA A O 1
ATOM 1312 N N . ALA A 1 179 ? -9.637 -4.864 -6.940 1.00 96.25 179 ALA A N 1
ATOM 1313 C CA . ALA A 1 179 ? -9.149 -6.069 -7.607 1.00 96.25 179 ALA A CA 1
ATOM 1314 C C . ALA A 1 179 ? -9.907 -7.319 -7.149 1.00 96.25 179 ALA A C 1
ATOM 1316 O O . ALA A 1 179 ? -10.312 -8.132 -7.977 1.00 96.25 179 ALA A O 1
ATOM 1317 N N . ARG A 1 180 ? -10.189 -7.426 -5.844 1.00 94.38 180 ARG A N 1
ATOM 1318 C CA . ARG A 1 180 ? -10.998 -8.512 -5.280 1.00 94.38 180 ARG A CA 1
ATOM 1319 C C . ARG A 1 180 ? -12.421 -8.523 -5.842 1.00 94.38 180 ARG A C 1
ATOM 1321 O O . ARG A 1 180 ? -12.935 -9.591 -6.148 1.00 94.38 180 ARG A O 1
ATOM 1328 N N . GLU A 1 181 ? -13.050 -7.356 -5.982 1.00 94.00 181 GLU A N 1
ATOM 1329 C CA . GLU A 1 181 ? -14.381 -7.221 -6.599 1.00 94.00 181 GLU A CA 1
ATOM 1330 C C . GLU A 1 181 ? -14.366 -7.571 -8.097 1.00 94.00 181 GLU A C 1
ATOM 1332 O O . GLU A 1 181 ? -15.344 -8.105 -8.612 1.00 94.00 181 GLU A O 1
ATOM 1337 N N . ALA A 1 182 ? -13.244 -7.324 -8.779 1.00 93.31 182 ALA A N 1
ATOM 1338 C CA . ALA A 1 182 ? -13.043 -7.628 -10.193 1.00 93.31 182 ALA A CA 1
ATOM 1339 C C . ALA A 1 182 ? -12.555 -9.064 -10.477 1.00 93.31 182 ALA A C 1
ATOM 1341 O O . ALA A 1 182 ? -12.426 -9.433 -11.642 1.00 93.31 182 ALA A O 1
ATOM 1342 N N . GLY A 1 183 ? -12.251 -9.867 -9.450 1.00 94.19 183 GLY A N 1
ATOM 1343 C CA . GLY A 1 183 ? -11.683 -11.212 -9.617 1.00 94.19 183 GLY A CA 1
ATOM 1344 C C . GLY A 1 183 ? -10.227 -11.234 -10.105 1.00 94.19 183 GLY A C 1
ATOM 1345 O O . GLY A 1 183 ? -9.797 -12.223 -10.691 1.00 94.19 183 GLY A O 1
ATOM 1346 N N . ILE A 1 184 ? -9.468 -10.160 -9.873 1.00 95.12 184 ILE A N 1
ATOM 1347 C CA . ILE A 1 184 ? -8.061 -10.016 -10.276 1.00 95.12 184 ILE A CA 1
ATOM 1348 C C . ILE A 1 184 ? -7.163 -10.226 -9.057 1.00 95.12 184 ILE A C 1
ATOM 1350 O O . ILE A 1 184 ? -7.419 -9.661 -7.989 1.00 95.12 184 ILE A O 1
ATOM 1354 N N . LYS A 1 185 ? -6.071 -10.987 -9.206 1.00 96.19 185 LYS A N 1
ATOM 1355 C CA . LYS A 1 185 ? -5.059 -11.108 -8.147 1.00 96.19 185 LYS A CA 1
ATOM 1356 C C . LYS A 1 185 ? -4.326 -9.769 -7.990 1.00 96.19 185 LYS A C 1
ATOM 1358 O O . LYS A 1 185 ? -3.577 -9.346 -8.870 1.00 96.19 185 LYS A O 1
ATOM 1363 N N . ALA A 1 186 ? -4.555 -9.091 -6.868 1.00 97.19 186 ALA A N 1
ATOM 1364 C CA . ALA A 1 186 ? -3.830 -7.877 -6.509 1.00 97.19 186 ALA A CA 1
ATOM 1365 C C . ALA A 1 186 ? -2.479 -8.225 -5.888 1.00 97.19 186 ALA A C 1
ATOM 1367 O O . ALA A 1 186 ? -2.427 -8.831 -4.821 1.00 97.19 186 ALA A O 1
ATOM 1368 N N . LEU A 1 187 ? -1.405 -7.778 -6.533 1.00 97.94 187 LEU A N 1
ATOM 1369 C CA . LEU A 1 187 ? -0.044 -7.883 -6.020 1.00 97.94 187 LEU A CA 1
ATOM 1370 C C . LEU A 1 187 ? 0.367 -6.529 -5.425 1.00 97.94 187 LEU A C 1
ATOM 1372 O O . LEU A 1 187 ? 0.037 -5.468 -5.965 1.00 97.94 187 LEU A O 1
ATOM 1376 N N . VAL A 1 188 ? 1.062 -6.554 -4.291 1.00 97.44 188 VAL A N 1
ATOM 1377 C CA . VAL A 1 188 ? 1.427 -5.347 -3.533 1.00 97.44 188 VAL A CA 1
ATOM 1378 C C . VAL A 1 188 ? 2.933 -5.135 -3.598 1.00 97.44 188 VAL A C 1
ATOM 1380 O O . VAL A 1 188 ? 3.704 -6.083 -3.472 1.00 97.44 188 VAL A O 1
ATOM 1383 N N . GLY A 1 189 ? 3.356 -3.886 -3.751 1.00 97.75 189 GLY A N 1
ATOM 1384 C CA . GLY A 1 189 ? 4.755 -3.500 -3.686 1.00 97.75 189 GLY A CA 1
ATOM 1385 C C . GLY A 1 189 ? 4.933 -1.987 -3.633 1.00 97.75 189 GLY A C 1
ATOM 1386 O O . GLY A 1 189 ? 3.979 -1.250 -3.382 1.00 97.75 189 GLY A O 1
ATOM 1387 N N . ALA A 1 190 ? 6.157 -1.525 -3.874 1.00 97.81 190 ALA A N 1
ATOM 1388 C CA . ALA A 1 190 ? 6.478 -0.108 -4.011 1.00 97.81 190 ALA A CA 1
ATOM 1389 C C . ALA A 1 190 ? 7.704 0.103 -4.909 1.00 97.81 190 ALA A C 1
ATOM 1391 O O . ALA A 1 190 ? 8.587 -0.753 -4.999 1.00 97.81 190 ALA A O 1
ATOM 1392 N N . GLU A 1 191 ? 7.782 1.273 -5.536 1.00 96.38 191 GLU A N 1
ATOM 1393 C CA . GLU A 1 191 ? 9.032 1.785 -6.094 1.00 96.38 191 GLU A CA 1
ATOM 1394 C C . GLU A 1 191 ? 9.767 2.569 -5.003 1.00 96.38 191 GLU A C 1
ATOM 1396 O O . GLU A 1 191 ? 9.324 3.653 -4.622 1.00 96.38 191 GLU A O 1
ATOM 1401 N N . VAL A 1 192 ? 10.885 2.045 -4.501 1.00 95.12 192 VAL A N 1
ATOM 1402 C CA . VAL A 1 192 ? 11.707 2.748 -3.508 1.00 95.12 192 VAL A CA 1
ATOM 1403 C C . VAL A 1 192 ? 12.735 3.623 -4.206 1.00 95.12 192 VAL A C 1
ATOM 1405 O O . VAL A 1 192 ? 13.479 3.164 -5.073 1.00 95.12 192 VAL A O 1
ATOM 1408 N N . VAL A 1 193 ? 12.762 4.899 -3.839 1.00 92.56 193 VAL A N 1
ATOM 1409 C CA . VAL A 1 193 ? 13.792 5.835 -4.282 1.00 92.56 193 VAL A CA 1
ATOM 1410 C C . VAL A 1 193 ? 15.080 5.519 -3.536 1.00 92.56 193 VAL A C 1
ATOM 1412 O O . VAL A 1 193 ? 15.078 5.486 -2.308 1.00 92.56 193 VAL A O 1
ATOM 1415 N N . LEU A 1 194 ? 16.169 5.283 -4.262 1.00 88.56 194 LEU A N 1
ATOM 1416 C CA . LEU A 1 194 ? 17.475 5.043 -3.658 1.00 88.56 194 LEU A CA 1
ATOM 1417 C C . LEU A 1 194 ? 18.203 6.363 -3.424 1.00 88.56 194 LEU A C 1
ATOM 1419 O O . LEU A 1 194 ? 18.186 7.239 -4.291 1.00 88.56 194 LEU A O 1
ATOM 1423 N N . SER A 1 195 ? 18.878 6.481 -2.281 1.00 83.12 195 SER A N 1
ATOM 1424 C CA . SER A 1 195 ? 19.810 7.582 -2.076 1.00 83.12 195 SER A CA 1
ATOM 1425 C C . SER A 1 195 ? 20.987 7.436 -3.040 1.00 83.12 195 SER A C 1
ATOM 1427 O O . SER A 1 195 ? 21.534 6.344 -3.262 1.00 83.12 195 SER A O 1
ATOM 1429 N N . ASN A 1 196 ? 21.385 8.556 -3.638 1.00 63.69 196 ASN A N 1
ATOM 1430 C CA . ASN A 1 196 ? 22.580 8.624 -4.466 1.00 63.69 196 ASN A CA 1
ATOM 1431 C C . ASN A 1 196 ? 23.810 8.627 -3.556 1.00 63.69 196 ASN A C 1
ATOM 1433 O O . ASN A 1 196 ? 24.456 9.650 -3.388 1.00 63.69 196 ASN A O 1
ATOM 1437 N N . GLU A 1 197 ? 24.143 7.487 -2.958 1.00 52.34 197 GLU A N 1
ATOM 1438 C CA . GLU A 1 197 ? 25.431 7.324 -2.293 1.00 52.34 197 GLU A CA 1
ATOM 1439 C C . GLU A 1 197 ? 26.542 7.400 -3.351 1.00 52.34 197 GLU A C 1
ATOM 1441 O O . GLU A 1 197 ? 26.631 6.483 -4.185 1.00 52.34 197 GLU A O 1
ATOM 1446 N N . PRO A 1 198 ? 27.428 8.421 -3.318 1.00 44.31 198 PRO A N 1
ATOM 1447 C CA . PRO A 1 198 ? 28.587 8.470 -4.204 1.00 44.31 198 PRO A CA 1
ATOM 1448 C C . PRO A 1 198 ? 29.385 7.167 -4.062 1.00 44.31 198 PRO A C 1
ATOM 1450 O O . PRO A 1 198 ? 29.730 6.519 -5.046 1.00 44.31 198 PRO A O 1
ATOM 1453 N N . SER A 1 199 ? 29.511 6.672 -2.827 1.00 46.12 199 SER A N 1
ATOM 1454 C CA . SER A 1 199 ? 30.349 5.538 -2.440 1.00 46.12 199 SER A CA 1
ATOM 1455 C C . SER A 1 199 ? 29.914 4.173 -2.988 1.00 46.12 199 SER A C 1
ATOM 1457 O O . SER A 1 199 ? 30.758 3.311 -3.214 1.00 46.12 199 SER A O 1
ATOM 1459 N N . ALA A 1 200 ? 28.624 3.896 -3.168 1.00 45.66 200 ALA A N 1
ATOM 1460 C CA . ALA A 1 200 ? 28.167 2.525 -3.422 1.00 45.66 200 ALA A CA 1
ATOM 1461 C C . ALA A 1 200 ? 28.243 2.157 -4.910 1.00 45.66 200 ALA A C 1
ATOM 1463 O O . ALA A 1 200 ? 28.597 1.033 -5.268 1.00 45.66 200 ALA A O 1
ATOM 1464 N N . VAL A 1 201 ? 27.964 3.138 -5.769 1.00 48.16 201 VAL A N 1
ATOM 1465 C CA . VAL A 1 201 ? 28.218 3.040 -7.202 1.00 48.16 201 VAL A CA 1
ATOM 1466 C C . VAL A 1 201 ? 29.701 3.336 -7.454 1.00 48.16 201 VAL A C 1
ATOM 1468 O O . VAL A 1 201 ? 30.340 2.500 -8.075 1.00 48.16 201 VAL A O 1
ATOM 1471 N N . GLN A 1 202 ? 30.330 4.371 -6.867 1.00 47.75 202 GLN A N 1
ATOM 1472 C CA . GLN A 1 202 ? 31.774 4.617 -7.072 1.00 47.75 202 GLN A CA 1
ATOM 1473 C C . GLN A 1 202 ? 32.689 3.480 -6.605 1.00 47.75 202 GLN A C 1
ATOM 1475 O O . GLN A 1 202 ? 33.693 3.259 -7.262 1.00 47.75 202 GLN A O 1
ATOM 1480 N N . ARG A 1 203 ? 32.362 2.696 -5.567 1.00 49.91 203 ARG A N 1
ATOM 1481 C CA . ARG A 1 203 ? 33.147 1.489 -5.214 1.00 49.91 203 ARG A CA 1
ATOM 1482 C C . ARG A 1 203 ? 33.065 0.399 -6.285 1.00 49.91 203 ARG A C 1
ATOM 1484 O O . ARG A 1 203 ? 34.065 -0.242 -6.586 1.00 49.91 203 ARG A O 1
ATOM 1491 N N . VAL A 1 204 ? 31.894 0.219 -6.899 1.00 51.59 204 VAL A N 1
ATOM 1492 C CA . VAL A 1 204 ? 31.720 -0.684 -8.049 1.00 51.59 204 VAL A CA 1
ATOM 1493 C C . VAL A 1 204 ? 32.390 -0.109 -9.306 1.00 51.59 204 VAL A C 1
ATOM 1495 O O . VAL A 1 204 ? 32.902 -0.873 -10.124 1.00 51.59 204 VAL A O 1
ATOM 1498 N N . LEU A 1 205 ? 32.412 1.218 -9.464 1.00 46.72 205 LEU A N 1
ATOM 1499 C CA . LEU A 1 205 ? 32.992 1.929 -10.609 1.00 46.72 205 LEU A CA 1
ATOM 1500 C C . LEU A 1 205 ? 34.514 2.085 -10.540 1.00 46.72 205 LEU A C 1
ATOM 1502 O O . LEU A 1 205 ? 35.152 1.997 -11.579 1.00 46.72 205 LEU A O 1
ATOM 1506 N N . ALA A 1 206 ? 35.107 2.249 -9.355 1.00 47.06 206 ALA A N 1
ATOM 1507 C CA . ALA A 1 206 ? 36.553 2.384 -9.155 1.00 47.06 206 ALA A CA 1
ATOM 1508 C C . ALA A 1 206 ? 37.323 1.112 -9.551 1.00 47.06 206 ALA A C 1
ATOM 1510 O O . ALA A 1 206 ? 38.518 1.168 -9.821 1.00 47.06 206 ALA A O 1
ATOM 1511 N N . ALA A 1 207 ? 36.628 -0.028 -9.635 1.00 45.16 207 ALA A N 1
ATOM 1512 C CA . ALA A 1 207 ? 37.162 -1.286 -10.148 1.00 45.16 207 ALA A CA 1
ATOM 1513 C C . ALA A 1 207 ? 37.069 -1.431 -11.686 1.00 45.16 207 ALA A C 1
ATOM 1515 O O . ALA A 1 207 ? 37.603 -2.393 -12.234 1.00 45.16 207 ALA A O 1
ATOM 1516 N N . ALA A 1 208 ? 36.391 -0.523 -12.405 1.00 45.06 208 ALA A N 1
ATOM 1517 C CA . ALA A 1 208 ? 36.373 -0.503 -13.871 1.00 45.06 208 ALA A CA 1
ATOM 1518 C C . ALA A 1 208 ? 37.406 0.497 -14.408 1.00 45.06 208 ALA A C 1
ATOM 1520 O O . ALA A 1 208 ? 37.331 1.691 -14.129 1.00 45.06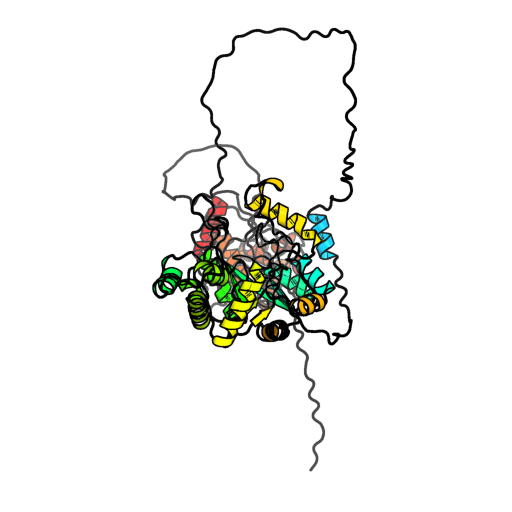 208 ALA A O 1
ATOM 1521 N N . ARG A 1 209 ? 38.343 0.009 -15.232 1.00 42.97 209 ARG A N 1
ATOM 1522 C CA . ARG A 1 209 ? 39.194 0.861 -16.078 1.00 42.97 209 ARG A CA 1
ATOM 1523 C C . ARG A 1 209 ? 38.325 1.757 -16.981 1.00 42.97 209 ARG A C 1
ATOM 1525 O O . ARG A 1 209 ? 37.237 1.325 -17.372 1.00 42.97 209 ARG A O 1
ATOM 1532 N N . PRO A 1 210 ? 38.804 2.956 -17.365 1.00 42.84 210 PRO A N 1
ATOM 1533 C CA . PRO A 1 210 ? 38.136 3.752 -18.389 1.00 42.84 210 PRO A CA 1
ATOM 1534 C C . PRO A 1 210 ? 38.021 2.938 -19.692 1.00 42.84 210 PRO A C 1
ATOM 1536 O O . PRO A 1 210 ? 38.887 2.095 -19.957 1.00 42.84 210 PRO A O 1
ATOM 1539 N N . PRO A 1 211 ? 36.961 3.138 -20.494 1.00 46.31 211 PRO A N 1
ATOM 1540 C CA . PRO A 1 211 ? 36.762 2.365 -21.710 1.00 46.31 211 PRO A CA 1
ATOM 1541 C C . PRO A 1 211 ? 37.917 2.594 -22.692 1.00 46.31 211 PRO A C 1
ATOM 1543 O O . PRO A 1 211 ? 38.294 3.727 -22.984 1.00 46.31 211 PRO A O 1
ATOM 1546 N N . GLY A 1 212 ? 38.474 1.488 -23.192 1.00 41.91 212 GLY A N 1
ATOM 1547 C CA . GLY A 1 212 ? 39.355 1.474 -24.357 1.00 41.91 212 GLY A CA 1
ATOM 1548 C C . GLY A 1 212 ? 38.596 1.780 -25.660 1.00 41.91 212 GLY A C 1
ATOM 1549 O O . GLY A 1 212 ? 37.370 1.916 -25.654 1.00 41.91 212 GLY A O 1
ATOM 1550 N N . PRO A 1 213 ? 39.307 1.882 -26.793 1.00 39.56 213 PRO A N 1
ATOM 1551 C CA . PRO A 1 213 ? 38.856 2.571 -28.002 1.00 39.56 213 PRO A CA 1
ATOM 1552 C C . PRO A 1 213 ? 37.939 1.712 -28.894 1.00 39.56 213 PRO A C 1
ATOM 1554 O O . PRO A 1 213 ? 38.243 1.473 -30.057 1.00 39.56 213 PRO A O 1
ATOM 1557 N N . ALA A 1 214 ? 36.796 1.257 -28.376 1.00 38.12 214 ALA A N 1
ATOM 1558 C CA . ALA A 1 214 ? 35.765 0.568 -29.165 1.00 38.12 214 ALA A CA 1
ATOM 1559 C C . ALA A 1 214 ? 34.410 1.296 -29.087 1.00 38.12 214 ALA A C 1
ATOM 1561 O O . ALA A 1 214 ? 33.387 0.732 -28.702 1.00 38.12 214 ALA A O 1
ATOM 1562 N N . GLY A 1 215 ? 34.424 2.588 -29.424 1.00 47.19 215 GLY A N 1
ATOM 1563 C CA . GLY A 1 215 ? 33.250 3.452 -29.431 1.00 47.19 215 GLY A CA 1
ATOM 1564 C C . GLY A 1 215 ? 32.206 3.094 -30.490 1.00 47.19 215 GLY A C 1
ATOM 1565 O O . GLY A 1 215 ? 32.492 3.150 -31.679 1.00 47.19 215 GLY A O 1
ATOM 1566 N N . LEU A 1 216 ? 30.967 2.844 -30.049 1.00 34.06 216 LEU A N 1
ATOM 1567 C CA . LEU A 1 216 ? 29.750 2.937 -30.876 1.00 34.06 216 LEU A CA 1
ATOM 1568 C C . LEU A 1 216 ? 28.516 3.442 -30.095 1.00 34.06 216 LEU A C 1
ATOM 1570 O O . LEU A 1 216 ? 27.375 3.157 -30.448 1.00 34.06 216 LEU A O 1
ATOM 1574 N N . LEU A 1 217 ? 28.724 4.264 -29.067 1.00 35.94 217 LEU A N 1
ATOM 1575 C CA . LEU A 1 217 ? 27.711 5.222 -28.627 1.00 35.94 217 LEU A CA 1
ATOM 1576 C C . LEU A 1 217 ? 28.365 6.599 -28.677 1.00 35.94 217 LEU A C 1
ATOM 1578 O O . LEU A 1 217 ? 29.393 6.781 -28.021 1.00 35.94 217 LEU A O 1
ATOM 1582 N N . PRO A 1 218 ? 27.827 7.572 -29.431 1.00 30.38 218 PRO A N 1
ATOM 1583 C CA . PRO A 1 218 ? 28.272 8.933 -29.249 1.00 30.38 218 PRO A CA 1
ATOM 1584 C C . PRO A 1 218 ? 27.916 9.302 -27.809 1.00 30.38 218 PRO A C 1
ATOM 1586 O O . PRO A 1 218 ? 26.737 9.356 -27.443 1.00 30.38 218 PRO A O 1
ATOM 1589 N N . THR A 1 219 ? 28.937 9.563 -26.990 1.00 35.88 219 THR A N 1
ATOM 1590 C CA . THR A 1 219 ? 28.810 10.534 -25.909 1.00 35.88 219 THR A CA 1
ATOM 1591 C C . THR A 1 219 ? 28.410 11.814 -26.614 1.00 35.88 219 THR A C 1
ATOM 1593 O O . THR A 1 219 ? 29.243 12.561 -27.114 1.00 35.88 219 THR A O 1
ATOM 1596 N N . THR A 1 220 ? 27.109 11.994 -26.798 1.00 35.16 220 THR A N 1
ATOM 1597 C CA . THR A 1 220 ? 26.566 13.265 -27.226 1.00 35.16 220 THR A CA 1
ATOM 1598 C C . THR A 1 220 ? 26.919 14.174 -26.067 1.00 35.16 220 THR A C 1
ATOM 1600 O O . THR A 1 220 ? 26.372 14.049 -24.985 1.00 35.16 220 THR A O 1
ATOM 1603 N N . VAL A 1 221 ? 27.986 14.933 -26.221 1.00 35.66 221 VAL A N 1
ATOM 1604 C CA . VAL A 1 221 ? 28.351 16.007 -25.319 1.00 35.66 221 VAL A CA 1
ATOM 1605 C C . VAL A 1 221 ? 27.824 17.232 -26.046 1.00 35.66 221 VAL A C 1
ATOM 1607 O O . VAL A 1 221 ? 28.128 17.413 -27.224 1.00 35.66 221 VAL A O 1
ATOM 1610 N N . THR A 1 222 ? 26.920 17.988 -25.432 1.00 37.34 222 THR A N 1
ATOM 1611 C CA . THR A 1 222 ? 26.532 19.295 -25.979 1.00 37.34 222 THR A CA 1
ATOM 1612 C C . THR A 1 222 ? 27.769 20.204 -26.007 1.00 37.34 222 THR A C 1
ATOM 1614 O O . THR A 1 222 ? 28.709 19.957 -25.254 1.00 37.34 222 THR A O 1
ATOM 1617 N N . ASP A 1 223 ? 27.808 21.235 -26.860 1.00 35.81 223 ASP A N 1
ATOM 1618 C CA . ASP A 1 223 ? 28.983 22.126 -27.037 1.00 35.81 223 ASP A CA 1
ATOM 1619 C C . ASP A 1 223 ? 29.499 22.779 -25.728 1.00 35.81 223 ASP A C 1
ATOM 1621 O O . ASP A 1 223 ? 30.596 23.327 -25.686 1.00 35.81 223 ASP A O 1
ATOM 1625 N N . ASP A 1 224 ? 28.736 22.688 -24.635 1.00 37.03 224 ASP A N 1
ATOM 1626 C CA . ASP A 1 224 ? 29.056 23.125 -23.273 1.00 37.03 224 ASP A CA 1
ATOM 1627 C C . ASP A 1 224 ? 29.598 22.008 -22.346 1.00 37.03 224 ASP A C 1
ATOM 1629 O O . ASP A 1 224 ? 29.676 22.193 -21.129 1.00 37.03 224 ASP A O 1
ATOM 1633 N N . GLY A 1 225 ? 29.969 20.836 -22.873 1.00 31.27 225 GLY A N 1
ATOM 1634 C CA . GLY A 1 225 ? 30.611 19.774 -22.088 1.00 31.27 225 GLY A CA 1
ATOM 1635 C C . GLY A 1 225 ? 29.659 18.876 -21.283 1.00 31.27 225 GLY A C 1
ATOM 1636 O O . GLY A 1 225 ? 30.122 18.102 -20.443 1.00 31.27 225 GLY A O 1
ATOM 1637 N N . ARG A 1 226 ? 28.336 18.937 -21.509 1.00 33.47 226 ARG A N 1
ATOM 1638 C CA . ARG A 1 226 ? 27.342 18.138 -20.759 1.00 33.47 226 ARG A CA 1
ATOM 1639 C C . ARG A 1 226 ? 26.882 16.892 -21.529 1.00 33.47 226 ARG A C 1
ATOM 1641 O O . ARG A 1 226 ? 26.650 16.977 -22.730 1.00 33.47 226 ARG A O 1
ATOM 1648 N N . PRO A 1 227 ? 26.676 15.733 -20.871 1.00 38.50 227 PRO A N 1
ATOM 1649 C CA . PRO A 1 227 ? 26.102 14.557 -21.527 1.00 38.50 227 PRO A CA 1
ATOM 1650 C C . PRO A 1 227 ? 24.674 14.854 -22.025 1.00 38.50 227 PRO A C 1
ATOM 1652 O O . PRO A 1 227 ? 23.818 15.299 -21.265 1.00 38.50 227 PRO A O 1
ATOM 1655 N N . ALA A 1 228 ? 24.381 14.579 -23.297 1.00 37.47 228 ALA A N 1
ATOM 1656 C CA . ALA A 1 228 ? 23.143 14.967 -23.979 1.00 37.47 228 ALA A CA 1
ATOM 1657 C C . ALA A 1 228 ? 21.953 14.054 -23.665 1.00 37.47 228 ALA A C 1
ATOM 1659 O O . ALA A 1 228 ? 20.824 14.328 -24.081 1.00 37.47 228 ALA A O 1
ATOM 1660 N N . ALA A 1 229 ? 22.163 13.039 -22.830 1.00 39.38 229 ALA A N 1
ATOM 1661 C CA . ALA A 1 229 ? 21.126 12.587 -21.920 1.00 39.38 229 ALA A CA 1
ATOM 1662 C C . ALA A 1 229 ? 21.153 13.489 -20.677 1.00 39.38 229 ALA A C 1
ATOM 1664 O O . ALA A 1 229 ? 21.563 13.060 -19.600 1.00 39.38 229 ALA A O 1
ATOM 1665 N N . ALA A 1 230 ? 20.708 14.741 -20.823 1.00 32.69 230 ALA A N 1
ATOM 1666 C CA . ALA A 1 230 ? 20.386 15.593 -19.686 1.00 32.69 230 ALA A CA 1
ATOM 1667 C C . ALA A 1 230 ? 19.183 14.968 -18.959 1.00 32.69 230 ALA A C 1
ATOM 1669 O O . ALA A 1 230 ? 18.021 15.314 -19.186 1.00 32.69 230 ALA A O 1
ATOM 1670 N N . ARG A 1 231 ? 19.458 13.954 -18.135 1.00 44.09 231 ARG A N 1
ATOM 1671 C CA . ARG A 1 231 ? 18.514 13.453 -17.146 1.00 44.09 231 ARG A CA 1
ATOM 1672 C C . ARG A 1 231 ? 18.289 14.594 -16.162 1.00 44.09 231 ARG A C 1
ATOM 1674 O O . ARG A 1 231 ? 19.227 15.251 -15.718 1.00 44.09 231 ARG A O 1
ATOM 1681 N N . HIS A 1 232 ? 17.021 14.887 -15.920 1.00 42.94 232 HIS A N 1
ATOM 1682 C CA . HIS A 1 232 ? 16.623 16.016 -15.096 1.00 42.94 232 HIS A CA 1
ATOM 1683 C C . HIS A 1 232 ? 17.101 15.782 -13.662 1.00 42.94 232 HIS A C 1
ATOM 1685 O O . HIS A 1 232 ? 17.036 14.654 -13.182 1.00 42.94 232 HIS A O 1
ATOM 1691 N N . ALA A 1 233 ? 17.516 16.846 -12.973 1.00 34.81 233 ALA A N 1
ATOM 1692 C CA . ALA A 1 233 ? 18.028 16.835 -11.595 1.00 34.81 233 ALA A CA 1
ATOM 1693 C C . ALA A 1 233 ? 17.082 16.212 -10.533 1.00 34.81 233 ALA A C 1
ATOM 1695 O O . ALA A 1 233 ? 17.456 16.100 -9.377 1.00 34.81 233 ALA A O 1
ATOM 1696 N N . ASP A 1 234 ? 15.879 15.792 -10.935 1.00 43.16 234 ASP A N 1
ATOM 1697 C CA . ASP A 1 234 ? 14.807 15.192 -10.127 1.00 43.16 234 ASP A CA 1
ATOM 1698 C C . ASP A 1 234 ? 14.620 13.674 -10.416 1.00 43.16 234 ASP A C 1
ATOM 1700 O O . ASP A 1 234 ? 13.681 13.023 -9.949 1.00 43.16 234 ASP A O 1
ATOM 1704 N N . SER A 1 235 ? 15.485 13.062 -11.241 1.00 56.53 235 SER A N 1
ATOM 1705 C CA . SER A 1 235 ? 15.420 11.623 -11.536 1.00 56.53 235 SER A CA 1
ATOM 1706 C C . SER A 1 235 ? 16.217 10.811 -10.516 1.00 56.53 235 SER A C 1
ATOM 1708 O O . SER A 1 235 ? 17.314 10.335 -10.809 1.00 56.53 235 SER A O 1
ATOM 1710 N N . HIS A 1 236 ? 15.668 10.638 -9.318 1.00 70.19 236 HIS A N 1
ATOM 1711 C CA . HIS A 1 236 ? 16.206 9.639 -8.402 1.00 70.19 236 HIS A CA 1
ATOM 1712 C C . HIS A 1 236 ? 15.931 8.233 -8.947 1.00 70.19 236 HIS A C 1
ATOM 1714 O O . HIS A 1 236 ? 14.815 7.948 -9.406 1.00 70.19 236 HIS A O 1
ATOM 1720 N N . ASP A 1 237 ? 16.947 7.373 -8.894 1.00 84.50 237 ASP A N 1
ATOM 1721 C CA . ASP A 1 237 ? 16.833 5.976 -9.295 1.00 84.50 237 ASP A CA 1
ATOM 1722 C C . ASP A 1 237 ? 15.820 5.254 -8.403 1.00 84.50 237 ASP A C 1
ATOM 1724 O O . ASP A 1 237 ? 15.797 5.442 -7.183 1.00 84.50 237 ASP A O 1
ATOM 1728 N N . ARG A 1 238 ? 14.988 4.402 -9.010 1.00 89.94 238 ARG A N 1
ATOM 1729 C CA . ARG A 1 238 ? 13.963 3.648 -8.285 1.00 89.94 238 ARG A CA 1
ATOM 1730 C C . ARG A 1 238 ? 14.123 2.159 -8.468 1.00 89.94 238 ARG A C 1
ATOM 1732 O O . ARG A 1 238 ? 14.165 1.661 -9.591 1.00 89.94 238 ARG A O 1
ATOM 1739 N N . LEU A 1 239 ? 14.138 1.446 -7.353 1.00 93.75 239 LEU A N 1
ATOM 1740 C CA . LEU A 1 239 ? 14.100 -0.006 -7.342 1.00 93.75 239 LEU A CA 1
ATOM 1741 C C . LEU A 1 239 ? 12.660 -0.463 -7.113 1.00 93.75 239 LEU A C 1
ATOM 1743 O O . LEU A 1 239 ? 11.972 0.067 -6.243 1.00 93.75 239 LEU A O 1
ATOM 1747 N N . THR A 1 240 ? 12.184 -1.419 -7.905 1.00 97.44 240 THR A N 1
ATOM 1748 C CA . THR A 1 240 ? 10.815 -1.930 -7.765 1.00 97.44 240 THR A CA 1
ATOM 1749 C C . THR A 1 240 ? 10.838 -3.149 -6.853 1.00 97.44 240 THR A C 1
ATOM 1751 O O . THR A 1 240 ? 11.530 -4.120 -7.149 1.00 97.44 240 THR A O 1
ATOM 1754 N N . LEU A 1 241 ? 10.098 -3.098 -5.745 1.00 98.44 241 LEU A N 1
ATOM 1755 C CA . LEU A 1 241 ? 10.017 -4.175 -4.760 1.00 98.44 241 LEU A CA 1
ATOM 1756 C C . LEU A 1 241 ? 8.589 -4.716 -4.694 1.00 98.44 241 LEU A C 1
ATOM 1758 O O . LEU A 1 241 ? 7.654 -3.960 -4.432 1.00 98.44 241 LEU A O 1
ATOM 1762 N N . LEU A 1 242 ? 8.427 -6.020 -4.901 1.00 98.50 242 LEU A N 1
ATOM 1763 C CA . LEU A 1 242 ? 7.168 -6.751 -4.768 1.00 98.50 242 LEU A CA 1
ATOM 1764 C C . LEU A 1 242 ? 7.165 -7.572 -3.482 1.00 98.50 242 LEU A C 1
ATOM 1766 O O . LEU A 1 242 ? 8.189 -8.108 -3.057 1.00 98.50 242 LEU A O 1
ATOM 1770 N N . VAL A 1 243 ? 6.000 -7.673 -2.858 1.00 98.12 243 VAL A N 1
ATOM 1771 C CA . VAL A 1 243 ? 5.826 -8.361 -1.583 1.00 98.12 243 VAL A CA 1
ATOM 1772 C C . VAL A 1 243 ? 5.468 -9.824 -1.820 1.00 98.12 243 VAL A C 1
ATOM 1774 O O . VAL A 1 243 ? 4.369 -10.119 -2.282 1.00 98.12 243 VAL A O 1
ATOM 1777 N N . GLY A 1 244 ? 6.370 -10.738 -1.448 1.00 95.94 244 GLY A N 1
ATOM 1778 C CA . GLY A 1 244 ? 6.118 -12.181 -1.535 1.00 95.94 244 GLY A CA 1
ATOM 1779 C C . GLY A 1 244 ? 5.366 -12.747 -0.330 1.00 95.94 244 GLY A C 1
ATOM 1780 O O . GLY A 1 244 ? 4.583 -13.679 -0.461 1.00 95.94 244 GLY A O 1
ATOM 1781 N N . SER A 1 245 ? 5.555 -12.168 0.861 1.00 94.19 245 SER A N 1
ATOM 1782 C CA . SER A 1 245 ? 4.986 -12.699 2.108 1.00 94.19 245 SER A CA 1
ATOM 1783 C C . SER A 1 245 ? 4.587 -11.611 3.105 1.00 94.19 245 SER A C 1
ATOM 1785 O O . SER A 1 245 ? 4.988 -10.454 2.986 1.00 94.19 245 SER A O 1
ATOM 1787 N N . ALA A 1 246 ? 3.856 -11.984 4.161 1.00 93.25 246 ALA A N 1
ATOM 1788 C CA . ALA A 1 246 ? 3.538 -11.073 5.267 1.00 93.25 246 ALA A CA 1
ATOM 1789 C C . ALA A 1 246 ? 4.797 -10.516 5.964 1.00 93.25 246 ALA A C 1
ATOM 1791 O O . ALA A 1 246 ? 4.799 -9.376 6.430 1.00 93.25 246 ALA A O 1
ATOM 1792 N N . ALA A 1 247 ? 5.885 -11.296 6.017 1.00 94.06 247 ALA A N 1
ATOM 1793 C CA . ALA A 1 247 ? 7.179 -10.808 6.491 1.00 94.06 247 ALA A CA 1
ATOM 1794 C C . ALA A 1 247 ? 7.768 -9.765 5.531 1.00 94.06 247 ALA A C 1
ATOM 1796 O O . ALA A 1 247 ? 8.215 -8.714 5.988 1.00 94.06 247 ALA A O 1
ATOM 1797 N N . GLY A 1 248 ? 7.673 -10.013 4.220 1.00 96.31 248 GLY A N 1
ATOM 1798 C CA . GLY A 1 248 ? 8.014 -9.041 3.184 1.00 96.31 248 GLY A CA 1
ATOM 1799 C C . GLY A 1 248 ? 7.238 -7.736 3.336 1.00 96.31 248 GLY A C 1
ATOM 1800 O O . GLY A 1 248 ? 7.841 -6.670 3.342 1.00 96.31 248 GLY A O 1
ATOM 1801 N N . TYR A 1 249 ? 5.923 -7.797 3.567 1.00 96.19 249 TYR A N 1
ATOM 1802 C CA . TYR A 1 249 ? 5.103 -6.597 3.755 1.00 96.19 249 TYR A CA 1
ATOM 1803 C C . TYR A 1 249 ? 5.580 -5.767 4.949 1.00 96.19 249 TYR A C 1
ATOM 1805 O O . TYR A 1 249 ? 5.782 -4.561 4.827 1.00 96.19 249 TYR A O 1
ATOM 1813 N N . ARG A 1 250 ? 5.838 -6.417 6.095 1.00 94.88 250 ARG A N 1
ATOM 1814 C CA . ARG A 1 250 ? 6.392 -5.744 7.282 1.00 94.88 250 ARG A CA 1
ATOM 1815 C C . ARG A 1 250 ? 7.744 -5.099 6.991 1.00 94.88 250 ARG A C 1
ATOM 1817 O O . ARG A 1 250 ? 7.987 -3.980 7.436 1.00 94.88 250 ARG A O 1
ATOM 1824 N N . ASN A 1 251 ? 8.609 -5.791 6.256 1.00 97.44 251 ASN A N 1
ATOM 1825 C CA . ASN A 1 251 ? 9.919 -5.275 5.885 1.00 97.44 251 ASN A CA 1
ATOM 1826 C C . ASN A 1 251 ? 9.815 -4.085 4.926 1.00 97.44 251 ASN A C 1
ATOM 1828 O O . ASN A 1 251 ? 10.470 -3.075 5.165 1.00 97.44 251 ASN A O 1
ATOM 1832 N N . LEU A 1 252 ? 8.928 -4.141 3.928 1.00 97.81 252 LEU A N 1
ATOM 1833 C CA . LEU A 1 252 ? 8.651 -3.010 3.045 1.00 97.81 252 LEU A CA 1
ATOM 1834 C C . LEU A 1 252 ? 8.124 -1.806 3.830 1.00 97.81 252 LEU A C 1
ATOM 1836 O O . LEU A 1 252 ? 8.617 -0.699 3.647 1.00 97.81 252 LEU A O 1
ATOM 1840 N N . CYS A 1 253 ? 7.163 -2.004 4.737 1.00 95.75 253 CYS A N 1
ATOM 1841 C CA . CYS A 1 253 ? 6.653 -0.921 5.577 1.00 95.75 253 CYS A CA 1
ATOM 1842 C C . CYS A 1 253 ? 7.767 -0.285 6.419 1.00 95.75 253 CYS A C 1
ATOM 1844 O O . CYS A 1 253 ? 7.884 0.936 6.427 1.00 95.75 253 CYS A O 1
ATOM 1846 N N . ARG A 1 254 ? 8.618 -1.088 7.072 1.00 95.75 254 ARG A N 1
ATOM 1847 C CA . ARG A 1 254 ? 9.761 -0.578 7.850 1.00 95.75 254 ARG A CA 1
ATOM 1848 C C . ARG A 1 254 ? 10.758 0.182 6.987 1.00 95.75 254 ARG A C 1
ATOM 1850 O O . ARG A 1 254 ? 11.191 1.255 7.393 1.00 95.75 254 ARG A O 1
ATOM 1857 N N . LEU A 1 255 ? 11.065 -0.337 5.799 1.00 97.19 255 LEU A N 1
ATOM 1858 C CA . LEU A 1 255 ? 11.950 0.310 4.837 1.00 97.19 255 LEU A CA 1
ATOM 1859 C C . LEU A 1 255 ? 11.411 1.685 4.427 1.00 97.19 255 LEU A C 1
ATOM 1861 O O . LEU A 1 255 ? 12.126 2.678 4.506 1.00 97.19 255 LEU A O 1
ATOM 1865 N N . LEU A 1 256 ? 10.129 1.759 4.061 1.00 95.81 256 LEU A N 1
ATOM 1866 C CA . LEU A 1 256 ? 9.461 3.007 3.688 1.00 95.81 256 LEU A CA 1
ATOM 1867 C C . LEU A 1 256 ? 9.392 3.997 4.859 1.00 95.81 256 LEU A C 1
ATOM 1869 O O . LEU A 1 256 ? 9.608 5.194 4.673 1.00 95.81 256 LEU A O 1
ATOM 1873 N N . THR A 1 257 ? 9.126 3.514 6.077 1.00 93.12 257 THR A N 1
ATOM 1874 C CA . THR A 1 257 ? 9.144 4.346 7.286 1.00 93.12 257 THR A CA 1
ATOM 1875 C C . THR A 1 257 ? 10.541 4.894 7.563 1.00 93.12 257 THR A C 1
ATOM 1877 O O . THR A 1 257 ? 10.667 6.087 7.822 1.00 93.12 257 THR A O 1
ATOM 1880 N N . ALA A 1 258 ? 11.584 4.064 7.480 1.00 93.06 258 ALA A N 1
ATOM 1881 C CA . ALA A 1 258 ? 12.969 4.497 7.648 1.00 93.06 258 ALA A CA 1
ATOM 1882 C C . ALA A 1 258 ? 13.359 5.533 6.584 1.00 93.06 258 ALA A C 1
ATOM 1884 O O . ALA A 1 258 ? 13.917 6.573 6.922 1.00 93.06 258 ALA A O 1
ATOM 1885 N N . ALA A 1 259 ? 12.964 5.309 5.327 1.00 92.44 259 ALA A N 1
ATOM 1886 C CA . ALA A 1 259 ? 13.219 6.229 4.225 1.00 92.44 259 ALA A CA 1
ATOM 1887 C C . ALA A 1 259 ? 12.540 7.599 4.403 1.00 92.44 259 ALA A C 1
ATOM 1889 O O . ALA A 1 259 ? 13.076 8.616 3.968 1.00 92.44 259 ALA A O 1
ATOM 1890 N N . ALA A 1 260 ? 11.370 7.663 5.037 1.00 91.75 260 ALA A N 1
ATOM 1891 C CA . ALA A 1 260 ? 10.663 8.924 5.270 1.00 91.75 260 ALA A CA 1
ATOM 1892 C C . ALA A 1 260 ? 11.059 9.623 6.585 1.00 91.75 260 ALA A C 1
ATOM 1894 O O . ALA A 1 260 ? 10.827 10.823 6.743 1.00 91.75 260 ALA A O 1
ATOM 1895 N N . ARG A 1 261 ? 11.612 8.889 7.557 1.00 89.38 261 ARG A N 1
ATOM 1896 C CA . ARG A 1 261 ? 11.840 9.398 8.914 1.00 89.38 261 ARG A CA 1
ATOM 1897 C C . ARG A 1 261 ? 12.824 10.566 8.912 1.00 89.38 261 ARG A C 1
ATOM 1899 O O . ARG A 1 261 ? 13.930 10.457 8.400 1.00 89.38 261 ARG A O 1
ATOM 1906 N N . GLY A 1 262 ? 12.421 11.672 9.540 1.00 85.12 262 GLY A N 1
ATOM 1907 C CA . GLY A 1 262 ? 13.260 12.867 9.673 1.00 85.12 262 GLY A CA 1
ATOM 1908 C C . GLY A 1 262 ? 13.459 13.653 8.375 1.00 85.12 262 GLY A C 1
ATOM 1909 O O . GLY A 1 262 ? 14.282 14.563 8.363 1.00 85.12 262 GLY A O 1
ATOM 1910 N N . ARG A 1 263 ? 12.724 13.328 7.301 1.00 86.62 263 ARG A N 1
ATOM 1911 C CA . ARG A 1 263 ? 12.831 14.004 6.002 1.00 86.62 263 ARG A CA 1
ATOM 1912 C C . ARG A 1 263 ? 11.551 14.767 5.643 1.00 86.62 263 ARG A C 1
ATOM 1914 O O . ARG A 1 263 ? 10.459 14.340 6.033 1.00 86.62 263 ARG A O 1
ATOM 1921 N N . PRO A 1 264 ? 11.653 15.876 4.889 1.00 85.38 264 PRO A N 1
ATOM 1922 C CA . PRO A 1 264 ? 10.490 16.555 4.336 1.00 85.38 264 PRO A CA 1
ATOM 1923 C C . PRO A 1 264 ? 9.648 15.641 3.439 1.00 85.38 264 PRO A C 1
ATOM 1925 O O . PRO A 1 264 ? 10.109 14.650 2.862 1.00 85.38 264 PRO A O 1
ATOM 1928 N N . LYS A 1 265 ? 8.370 15.994 3.289 1.00 79.56 265 LYS A N 1
ATOM 1929 C CA . LYS A 1 265 ? 7.450 15.258 2.421 1.00 79.56 265 LYS A CA 1
ATOM 1930 C C . LYS A 1 265 ? 7.946 15.293 0.972 1.00 79.56 265 LYS A C 1
ATOM 1932 O O . LYS A 1 265 ? 8.085 16.361 0.391 1.00 79.56 265 LYS A O 1
ATOM 1937 N N . GLY A 1 266 ? 8.094 14.115 0.371 1.00 79.25 266 GLY A N 1
ATOM 1938 C CA . GLY A 1 266 ? 8.551 13.960 -1.015 1.00 79.25 266 GLY A CA 1
ATOM 1939 C C . GLY A 1 266 ? 10.045 13.664 -1.150 1.00 79.25 266 GLY A C 1
ATOM 1940 O O . GLY A 1 266 ? 10.452 13.210 -2.212 1.00 79.25 266 GLY A O 1
ATOM 1941 N N . GLU A 1 267 ? 10.817 13.806 -0.071 1.00 85.06 267 GLU A N 1
ATOM 1942 C CA . GLU A 1 267 ? 12.274 13.602 -0.040 1.00 85.06 267 GLU A CA 1
ATOM 1943 C C . GLU A 1 267 ? 12.666 12.267 0.616 1.00 85.06 267 GLU A C 1
ATOM 1945 O O . GLU A 1 267 ? 13.764 12.103 1.140 1.00 85.06 267 GLU A O 1
ATOM 1950 N N . ALA A 1 268 ? 11.750 11.296 0.645 1.00 90.25 268 ALA A N 1
ATOM 1951 C CA . ALA A 1 268 ? 12.050 9.981 1.197 1.00 90.25 268 ALA A CA 1
ATOM 1952 C C . ALA A 1 268 ? 13.058 9.238 0.304 1.00 90.25 268 ALA A C 1
ATOM 1954 O O . ALA A 1 268 ? 12.810 9.040 -0.886 1.00 90.25 268 ALA A O 1
ATOM 1955 N N . GLU A 1 269 ? 14.160 8.775 0.891 1.00 91.44 269 GLU A N 1
ATOM 1956 C CA . GLU A 1 269 ? 15.216 8.042 0.188 1.00 91.44 269 GLU A CA 1
ATOM 1957 C C . GLU A 1 269 ? 15.671 6.818 0.984 1.00 91.44 269 GLU A C 1
ATOM 1959 O O . GLU A 1 269 ? 15.770 6.835 2.209 1.00 91.44 269 GLU A O 1
ATOM 1964 N N . THR A 1 270 ? 15.967 5.735 0.285 1.00 92.00 270 THR A N 1
ATOM 1965 C CA . THR A 1 270 ? 16.420 4.479 0.874 1.00 92.00 270 THR A CA 1
ATOM 1966 C C . THR A 1 270 ? 17.909 4.315 0.629 1.00 92.00 270 THR A C 1
ATOM 1968 O O . THR A 1 270 ? 18.340 4.229 -0.521 1.00 92.00 270 THR A O 1
ATOM 1971 N N . ASP A 1 271 ? 18.696 4.234 1.697 1.00 90.69 271 ASP A N 1
ATOM 1972 C CA . ASP A 1 271 ? 20.091 3.822 1.593 1.00 90.69 271 ASP A CA 1
ATOM 1973 C C . ASP A 1 271 ? 20.222 2.295 1.445 1.00 90.69 271 ASP A C 1
ATOM 1975 O O . ASP A 1 271 ? 19.292 1.509 1.654 1.00 90.69 271 ASP A O 1
ATOM 1979 N N . TRP A 1 272 ? 21.411 1.862 1.037 1.00 89.88 272 TRP A N 1
ATOM 1980 C CA . TRP A 1 272 ? 21.686 0.457 0.754 1.00 89.88 272 TRP A CA 1
ATOM 1981 C C . TRP A 1 272 ? 21.730 -0.433 1.997 1.00 89.88 272 TRP A C 1
ATOM 1983 O O . TRP A 1 272 ? 21.482 -1.632 1.877 1.00 89.88 272 TRP A O 1
ATOM 1993 N N . GLU A 1 273 ? 22.066 0.127 3.157 1.00 91.81 273 GLU A N 1
ATOM 1994 C CA . GLU A 1 273 ? 22.123 -0.608 4.420 1.00 91.81 273 GLU A CA 1
ATOM 1995 C C . GLU A 1 273 ? 20.707 -0.945 4.891 1.00 91.81 273 GLU A C 1
ATOM 1997 O O . GLU A 1 273 ? 20.382 -2.108 5.131 1.00 91.81 273 GLU A O 1
ATOM 2002 N N . SER A 1 274 ? 19.828 0.054 4.885 1.00 93.56 274 SER A N 1
ATOM 2003 C CA . SER A 1 274 ? 18.399 -0.072 5.137 1.00 93.56 274 SER A CA 1
ATOM 2004 C C . SER A 1 274 ? 17.751 -1.051 4.163 1.00 93.56 274 SER A C 1
ATOM 2006 O O . SER A 1 274 ? 16.974 -1.906 4.595 1.00 93.56 274 SER A O 1
ATOM 2008 N N . LEU A 1 275 ? 18.088 -0.980 2.867 1.00 94.81 275 LEU A N 1
ATOM 2009 C CA . LEU A 1 275 ? 17.602 -1.938 1.871 1.00 94.81 275 LEU A CA 1
ATOM 2010 C C . LEU A 1 275 ? 18.031 -3.370 2.210 1.00 94.81 275 LEU A C 1
ATOM 2012 O O . LEU A 1 275 ? 17.195 -4.270 2.189 1.00 94.81 275 LEU A O 1
ATOM 2016 N N . ALA A 1 276 ? 19.306 -3.583 2.547 1.00 94.69 276 ALA A N 1
ATOM 2017 C CA . ALA A 1 276 ? 19.828 -4.899 2.903 1.00 94.69 276 ALA A CA 1
ATOM 2018 C C . ALA A 1 276 ? 19.163 -5.460 4.169 1.00 94.69 276 ALA A C 1
ATOM 2020 O O . ALA A 1 276 ? 18.743 -6.617 4.181 1.00 94.69 276 ALA A O 1
ATOM 2021 N N . ALA A 1 277 ? 18.989 -4.626 5.198 1.00 95.81 277 ALA A N 1
ATOM 2022 C CA . ALA A 1 277 ? 18.352 -5.004 6.459 1.00 95.81 277 ALA A CA 1
ATOM 2023 C C . ALA A 1 277 ? 16.877 -5.421 6.295 1.00 95.81 277 ALA A C 1
ATOM 2025 O O . ALA A 1 277 ? 16.355 -6.189 7.103 1.00 95.81 277 ALA A O 1
ATOM 2026 N N . HIS A 1 278 ? 16.205 -4.950 5.239 1.00 97.50 278 HIS A N 1
ATOM 2027 C CA . HIS A 1 278 ? 14.776 -5.172 5.001 1.00 97.50 278 HIS A CA 1
ATOM 2028 C C . HIS A 1 278 ? 14.474 -5.908 3.681 1.00 97.50 278 HIS A C 1
ATOM 2030 O O . HIS A 1 278 ? 13.335 -5.906 3.223 1.00 97.50 278 HIS A O 1
ATOM 2036 N N . ALA A 1 279 ? 15.451 -6.577 3.063 1.00 96.94 279 ALA A N 1
ATOM 2037 C CA . ALA A 1 279 ? 15.252 -7.286 1.791 1.00 96.94 279 ALA A CA 1
ATOM 2038 C C . ALA A 1 279 ? 14.466 -8.612 1.924 1.00 96.94 279 ALA A C 1
ATOM 2040 O O . ALA A 1 279 ? 13.967 -9.161 0.937 1.00 96.94 279 ALA A O 1
ATOM 2041 N N . GLY A 1 280 ? 14.365 -9.166 3.138 1.00 96.94 280 GLY A N 1
ATOM 2042 C CA . GLY A 1 280 ? 13.726 -10.462 3.380 1.00 96.94 280 GLY A CA 1
ATOM 2043 C C . GLY A 1 280 ? 12.247 -10.482 2.973 1.00 96.94 280 GLY A C 1
ATOM 2044 O O . GLY A 1 280 ? 11.482 -9.607 3.371 1.00 96.94 280 GLY A O 1
ATOM 2045 N N . GLY A 1 281 ? 11.832 -11.495 2.205 1.00 96.00 281 GLY A N 1
ATOM 2046 C CA . GLY A 1 281 ? 10.446 -11.649 1.737 1.00 96.00 281 GLY A CA 1
ATOM 2047 C C . GLY A 1 281 ? 10.023 -10.691 0.614 1.00 96.00 281 GLY A C 1
ATOM 2048 O O . GLY A 1 281 ? 8.835 -10.643 0.286 1.00 96.00 281 GLY A O 1
ATOM 2049 N N . LEU A 1 282 ? 10.966 -9.934 0.042 1.00 98.31 282 LEU A N 1
ATOM 2050 C CA . LEU A 1 282 ? 10.743 -9.036 -1.090 1.00 98.31 282 LEU A CA 1
ATOM 2051 C C . LEU A 1 282 ? 11.387 -9.586 -2.367 1.00 98.31 282 LEU A C 1
ATOM 2053 O O . LEU A 1 282 ? 12.495 -10.129 -2.324 1.00 98.31 282 LEU A O 1
ATOM 2057 N N . HIS A 1 283 ? 10.691 -9.408 -3.489 1.00 98.44 283 HIS A N 1
ATOM 2058 C CA . HIS A 1 283 ? 11.193 -9.651 -4.841 1.00 98.44 283 HIS A CA 1
ATOM 2059 C C . HIS A 1 283 ? 11.585 -8.319 -5.470 1.00 98.44 283 HIS A C 1
ATOM 2061 O O . HIS A 1 283 ? 10.876 -7.326 -5.325 1.00 98.44 283 HIS A O 1
ATOM 2067 N N . CYS A 1 284 ? 12.724 -8.289 -6.147 1.00 98.19 284 CYS A N 1
ATOM 2068 C CA . CYS A 1 284 ? 13.320 -7.083 -6.696 1.00 98.19 284 CYS A CA 1
ATOM 2069 C C . CYS A 1 284 ? 13.297 -7.127 -8.221 1.00 98.19 284 CYS A C 1
ATOM 2071 O O . CYS A 1 284 ? 13.816 -8.062 -8.829 1.00 98.19 284 CYS A O 1
ATOM 2073 N N . LEU A 1 285 ? 12.719 -6.094 -8.825 1.00 97.81 285 LEU A N 1
ATOM 2074 C CA . LEU A 1 285 ? 12.754 -5.833 -10.257 1.00 97.81 285 LEU A CA 1
ATOM 2075 C C . LEU A 1 285 ? 13.727 -4.672 -10.498 1.00 97.81 285 LEU A C 1
ATOM 2077 O O . LEU A 1 285 ? 13.713 -3.669 -9.775 1.00 97.81 285 LEU A O 1
ATOM 2081 N N . THR A 1 286 ? 14.568 -4.792 -11.528 1.00 94.50 286 THR A N 1
ATOM 2082 C CA . THR A 1 286 ? 15.672 -3.847 -11.792 1.00 94.50 286 THR A CA 1
ATOM 2083 C C . THR A 1 286 ? 15.237 -2.411 -12.111 1.00 94.50 286 THR A C 1
ATOM 2085 O O . THR A 1 286 ? 16.089 -1.521 -12.127 1.00 94.50 286 THR A O 1
ATOM 2088 N N . GLY A 1 287 ? 13.941 -2.151 -12.319 1.00 84.19 287 GLY A N 1
ATOM 2089 C CA . GLY A 1 287 ? 13.367 -0.808 -12.399 1.00 84.19 287 GLY A CA 1
ATOM 2090 C C . GLY A 1 287 ? 13.310 -0.230 -13.813 1.00 84.19 287 GLY A C 1
ATOM 2091 O O . GLY A 1 287 ? 12.984 0.954 -13.978 1.00 84.19 287 GLY A O 1
ATOM 2092 N N . GLY A 1 288 ? 13.545 -1.036 -14.854 1.00 85.62 288 GLY A N 1
ATOM 2093 C CA . GLY A 1 288 ? 13.448 -0.631 -16.260 1.00 85.62 288 GLY A CA 1
ATOM 2094 C C . GLY A 1 288 ? 14.230 0.656 -16.542 1.00 85.62 288 GLY A C 1
ATOM 2095 O O . GLY A 1 288 ? 15.367 0.818 -16.100 1.00 85.62 288 GLY A O 1
ATOM 2096 N N . THR A 1 289 ? 13.618 1.620 -17.237 1.00 82.62 289 THR A N 1
ATOM 2097 C CA . THR A 1 289 ? 14.294 2.888 -17.569 1.00 82.62 289 THR A CA 1
ATOM 2098 C C . THR A 1 289 ? 14.545 3.818 -16.383 1.00 82.62 289 THR A C 1
ATOM 2100 O O . THR A 1 289 ? 15.449 4.648 -16.444 1.00 82.62 289 THR A O 1
ATOM 2103 N N . GLU A 1 290 ? 13.740 3.695 -15.328 1.00 85.50 290 GLU A N 1
ATOM 2104 C CA . GLU A 1 290 ? 13.815 4.509 -14.104 1.00 85.50 290 GLU A CA 1
ATOM 2105 C C . GLU A 1 290 ? 14.669 3.841 -13.012 1.00 85.50 290 GLU A C 1
ATOM 2107 O O . GLU A 1 290 ? 14.799 4.377 -11.914 1.00 85.50 290 GLU A O 1
ATOM 2112 N N . GLY A 1 291 ? 15.235 2.668 -13.304 1.00 88.50 291 GLY A N 1
ATOM 2113 C CA . GLY A 1 291 ? 16.046 1.898 -12.378 1.00 88.50 291 GLY A CA 1
ATOM 2114 C C . GLY A 1 291 ? 17.526 2.280 -12.400 1.00 88.50 291 GLY A C 1
ATOM 2115 O O . GLY A 1 291 ? 18.044 2.723 -13.432 1.00 88.50 291 GLY A O 1
ATOM 2116 N N . PRO A 1 292 ? 18.251 2.032 -11.296 1.00 89.75 292 PRO A N 1
ATOM 2117 C CA . PRO A 1 292 ? 19.681 2.328 -11.204 1.00 89.75 292 PRO A CA 1
ATOM 2118 C C . PRO A 1 292 ? 20.517 1.528 -12.211 1.00 89.75 292 PRO A C 1
ATOM 2120 O O . PRO A 1 292 ? 21.512 2.030 -12.727 1.00 89.75 292 PRO A O 1
ATOM 2123 N N . LEU A 1 293 ? 20.095 0.304 -12.554 1.00 91.12 293 LEU A N 1
ATOM 2124 C CA . LEU A 1 293 ? 20.806 -0.546 -13.512 1.00 91.12 293 LEU A CA 1
ATOM 2125 C C . LEU A 1 293 ? 20.888 0.093 -14.904 1.00 91.12 293 LEU A C 1
ATOM 2127 O O . LEU A 1 293 ? 21.938 0.054 -15.540 1.00 91.12 293 LEU A O 1
ATOM 2131 N N . ALA A 1 294 ? 19.798 0.714 -15.358 1.00 88.25 294 ALA A N 1
ATOM 2132 C CA . ALA A 1 294 ? 19.764 1.420 -16.630 1.00 88.25 294 ALA A CA 1
ATOM 2133 C C . ALA A 1 294 ? 20.789 2.557 -16.681 1.00 88.25 294 ALA A C 1
ATOM 2135 O O . ALA A 1 294 ? 21.501 2.700 -17.671 1.00 88.25 294 ALA A O 1
ATOM 2136 N N . ARG A 1 295 ? 20.875 3.350 -15.607 1.00 85.94 295 ARG A N 1
ATOM 2137 C CA . ARG A 1 295 ? 21.856 4.433 -15.497 1.00 85.94 295 ARG A CA 1
ATOM 2138 C C . ARG A 1 295 ? 23.281 3.887 -15.472 1.00 85.94 295 ARG A C 1
ATOM 2140 O O . ARG A 1 295 ? 24.132 4.392 -16.192 1.00 85.94 295 ARG A O 1
ATOM 2147 N N . VAL A 1 296 ? 23.537 2.851 -14.672 1.00 87.88 296 VAL A N 1
ATOM 2148 C CA . VAL A 1 296 ? 24.867 2.235 -14.579 1.00 87.88 296 VAL A CA 1
ATOM 2149 C C . VAL A 1 296 ? 25.326 1.716 -15.941 1.00 87.88 296 VAL A C 1
ATOM 2151 O O . VAL A 1 296 ? 26.464 1.971 -16.327 1.00 87.88 296 VAL A O 1
ATOM 2154 N N . LEU A 1 297 ? 24.446 1.047 -16.689 1.00 87.69 297 LEU A N 1
ATOM 2155 C CA . LEU A 1 297 ? 24.770 0.563 -18.027 1.00 87.69 297 LEU A CA 1
ATOM 2156 C C . LEU A 1 297 ? 25.070 1.716 -18.996 1.00 87.69 297 LEU A C 1
ATOM 2158 O O . LEU A 1 297 ? 26.078 1.668 -19.694 1.00 87.69 297 LEU A O 1
ATOM 2162 N N . GLU A 1 298 ? 24.223 2.750 -19.026 1.00 85.06 298 GLU A N 1
ATOM 2163 C CA . GLU A 1 298 ? 24.396 3.906 -19.917 1.00 85.06 298 GLU A CA 1
ATOM 2164 C C . GLU A 1 298 ? 25.675 4.699 -19.621 1.00 85.06 298 GLU A C 1
ATOM 2166 O O . GLU A 1 298 ? 26.361 5.125 -20.545 1.00 85.06 298 GLU A O 1
ATOM 2171 N N . SER A 1 299 ? 25.993 4.920 -18.344 1.00 84.69 299 SER A N 1
ATOM 2172 C CA . SER A 1 299 ? 27.108 5.783 -17.939 1.00 84.69 299 SER A CA 1
ATOM 2173 C C . SER A 1 299 ? 28.445 5.048 -17.823 1.00 84.69 299 SER A C 1
ATOM 2175 O O . SER A 1 299 ? 29.492 5.681 -17.934 1.00 84.69 299 SER A O 1
ATOM 2177 N N . HIS A 1 300 ? 28.433 3.736 -17.567 1.00 84.31 300 HIS A N 1
ATOM 2178 C CA . HIS A 1 300 ? 29.637 2.986 -17.178 1.00 84.31 300 HIS A CA 1
ATOM 2179 C C . HIS A 1 300 ? 29.798 1.632 -17.881 1.00 84.31 300 HIS A C 1
ATOM 2181 O O . HIS A 1 300 ? 30.776 0.921 -17.640 1.00 84.31 300 HIS A O 1
ATOM 2187 N N . GLY A 1 301 ? 28.867 1.274 -18.763 1.00 88.25 301 GLY A N 1
ATOM 2188 C CA . GLY A 1 301 ? 28.968 0.109 -19.630 1.00 88.25 301 GLY A CA 1
ATOM 2189 C C . GLY A 1 301 ? 28.613 -1.241 -18.982 1.00 88.25 301 GLY A C 1
ATOM 2190 O O . GLY A 1 301 ? 28.273 -1.324 -17.795 1.00 88.25 301 GLY A O 1
ATOM 2191 N N . PRO A 1 302 ? 28.676 -2.332 -19.773 1.00 90.56 302 PRO A N 1
ATOM 2192 C CA . PRO A 1 302 ? 28.152 -3.652 -19.398 1.00 90.56 302 PRO A CA 1
ATOM 2193 C C . PRO A 1 302 ? 28.819 -4.282 -18.175 1.00 90.56 302 PRO A C 1
ATOM 2195 O O . PRO A 1 302 ? 28.165 -4.948 -17.380 1.00 90.56 302 PRO A O 1
ATOM 2198 N N . GLU A 1 303 ? 30.116 -4.053 -17.993 1.00 89.94 303 GLU A N 1
ATOM 2199 C CA . GLU A 1 303 ? 30.887 -4.675 -16.915 1.00 89.94 303 GLU A CA 1
ATOM 2200 C C . GLU A 1 303 ? 30.558 -4.054 -15.543 1.00 89.94 303 GLU A C 1
ATOM 2202 O O . GLU A 1 303 ? 30.446 -4.760 -14.540 1.00 89.94 303 GLU A O 1
ATOM 2207 N N . ALA A 1 304 ? 30.288 -2.744 -15.493 1.00 88.94 304 ALA A N 1
ATOM 2208 C CA . ALA A 1 304 ? 29.749 -2.100 -14.295 1.00 88.94 304 ALA A CA 1
ATOM 2209 C C . ALA A 1 304 ? 28.313 -2.569 -13.998 1.00 88.94 304 ALA A C 1
ATOM 2211 O O . ALA A 1 304 ? 27.976 -2.843 -12.843 1.00 88.94 304 ALA A O 1
ATOM 2212 N N . ALA A 1 305 ? 27.483 -2.718 -15.036 1.00 92.38 305 ALA A N 1
ATOM 2213 C CA . ALA A 1 305 ? 26.125 -3.244 -14.911 1.00 92.38 305 ALA A CA 1
ATOM 2214 C C . ALA A 1 305 ? 26.108 -4.698 -14.398 1.00 92.38 305 ALA A C 1
ATOM 2216 O O . ALA A 1 305 ? 25.293 -5.030 -13.537 1.00 92.38 305 ALA A O 1
ATOM 2217 N N . ARG A 1 306 ? 27.054 -5.539 -14.841 1.00 95.19 306 ARG A N 1
ATOM 2218 C CA . ARG A 1 306 ? 27.251 -6.909 -14.340 1.00 95.19 306 ARG A CA 1
ATOM 2219 C C . ARG A 1 306 ? 27.503 -6.926 -12.835 1.00 95.19 306 ARG A C 1
ATOM 2221 O O . ARG A 1 306 ? 26.772 -7.589 -12.105 1.00 95.19 306 ARG A O 1
ATOM 2228 N N . ARG A 1 307 ? 28.486 -6.156 -12.354 1.00 92.81 307 ARG A N 1
ATOM 2229 C CA . ARG A 1 307 ? 28.792 -6.068 -10.914 1.00 92.81 307 ARG A CA 1
ATOM 2230 C C . ARG A 1 307 ? 27.623 -5.513 -10.103 1.00 92.81 307 ARG A C 1
ATOM 2232 O O . ARG A 1 307 ? 27.381 -5.938 -8.975 1.00 92.81 307 ARG A O 1
ATOM 2239 N N . PHE A 1 308 ? 26.871 -4.575 -10.676 1.00 93.00 308 PHE A N 1
ATOM 2240 C CA . PHE A 1 308 ? 25.670 -4.046 -10.039 1.00 93.00 308 PHE A CA 1
ATOM 2241 C C . PHE A 1 308 ? 24.575 -5.116 -9.888 1.00 93.00 308 PHE A C 1
ATOM 2243 O O . PHE A 1 308 ? 23.984 -5.237 -8.814 1.00 93.00 308 PHE A O 1
ATOM 2250 N N . LEU A 1 309 ? 24.350 -5.939 -10.917 1.00 95.94 309 LEU A N 1
ATOM 2251 C CA . LEU A 1 309 ? 23.449 -7.093 -10.841 1.00 95.94 309 LEU A CA 1
ATOM 2252 C C . LEU A 1 309 ? 23.916 -8.124 -9.808 1.00 95.94 309 LEU A C 1
ATOM 2254 O O . LEU A 1 309 ? 23.093 -8.640 -9.060 1.00 95.94 309 LEU A O 1
ATOM 2258 N N . GLU A 1 310 ? 25.219 -8.394 -9.708 1.00 95.31 310 GLU A N 1
ATOM 2259 C CA . GLU A 1 310 ? 25.769 -9.305 -8.693 1.00 95.31 310 GLU A CA 1
ATOM 2260 C C . GLU A 1 310 ? 25.514 -8.807 -7.270 1.00 95.31 310 GLU A C 1
ATOM 2262 O O . GLU A 1 310 ? 25.133 -9.590 -6.399 1.00 95.31 310 GLU A O 1
ATOM 2267 N N . ARG A 1 311 ? 25.646 -7.496 -7.046 1.00 93.69 311 ARG A N 1
ATOM 2268 C CA . ARG A 1 311 ? 25.297 -6.876 -5.766 1.00 93.69 311 ARG A CA 1
ATOM 2269 C C . ARG A 1 311 ? 23.814 -7.045 -5.446 1.00 93.69 311 ARG A C 1
ATOM 2271 O O . ARG A 1 311 ? 23.481 -7.458 -4.338 1.00 93.69 311 ARG A O 1
ATOM 2278 N N . LEU A 1 312 ? 22.927 -6.751 -6.400 1.00 95.38 312 LEU A N 1
ATOM 2279 C CA . LEU A 1 312 ? 21.489 -6.956 -6.210 1.00 95.38 312 LEU A CA 1
ATOM 2280 C C . LEU A 1 312 ? 21.156 -8.433 -5.965 1.00 95.38 312 LEU A C 1
ATOM 2282 O O . LEU A 1 312 ? 20.314 -8.724 -5.121 1.00 95.38 312 LEU A O 1
ATOM 2286 N N . ARG A 1 313 ? 21.845 -9.361 -6.638 1.00 96.50 313 ARG A N 1
ATOM 2287 C CA . ARG A 1 313 ? 21.670 -10.807 -6.451 1.00 96.50 313 ARG A CA 1
ATOM 2288 C C . ARG A 1 313 ? 22.064 -11.240 -5.040 1.00 96.50 313 ARG A C 1
ATOM 2290 O O . ARG A 1 313 ? 21.415 -12.113 -4.482 1.00 96.50 313 ARG A O 1
ATOM 2297 N N . GLY A 1 314 ? 23.083 -10.610 -4.453 1.00 95.69 314 GLY A N 1
ATOM 2298 C CA . GLY A 1 314 ? 23.456 -10.824 -3.053 1.00 95.69 314 GLY A CA 1
ATOM 2299 C C . GLY A 1 314 ? 22.386 -10.357 -2.058 1.00 95.69 314 GLY A C 1
ATOM 2300 O O . GLY A 1 314 ? 22.180 -11.007 -1.040 1.00 95.69 314 GLY A O 1
ATOM 2301 N N . LEU A 1 315 ? 21.675 -9.264 -2.360 1.00 95.94 315 LEU A N 1
ATOM 2302 C CA . LEU A 1 315 ? 20.589 -8.745 -1.512 1.00 95.94 315 LEU A CA 1
ATOM 2303 C C . LEU A 1 315 ? 19.275 -9.523 -1.683 1.00 95.94 315 LEU A C 1
ATOM 2305 O O . LEU A 1 315 ? 18.525 -9.713 -0.726 1.00 95.94 315 LEU A O 1
ATOM 2309 N N . PHE A 1 316 ? 18.997 -9.980 -2.904 1.00 97.19 316 PHE A N 1
ATOM 2310 C CA . PHE A 1 316 ? 17.770 -10.677 -3.285 1.00 97.19 316 PHE A CA 1
ATOM 2311 C C . PHE A 1 316 ? 18.094 -12.045 -3.907 1.00 97.19 316 PHE A C 1
ATOM 2313 O O . PHE A 1 316 ? 17.831 -12.253 -5.096 1.00 97.19 316 PHE A O 1
ATOM 2320 N N . PRO A 1 317 ? 18.670 -12.989 -3.137 1.00 95.31 317 PRO A N 1
ATOM 2321 C CA . PRO A 1 317 ? 18.992 -14.318 -3.647 1.00 95.31 317 PRO A CA 1
ATOM 2322 C C . PRO A 1 317 ? 17.712 -15.007 -4.126 1.00 95.31 317 PRO A C 1
ATOM 2324 O O . PRO A 1 317 ? 16.719 -15.016 -3.398 1.00 95.31 317 PRO A O 1
ATOM 2327 N N . GLU A 1 318 ? 17.734 -15.501 -5.369 1.00 94.19 318 GLU A N 1
ATOM 2328 C CA . GLU A 1 318 ? 16.600 -16.135 -6.079 1.00 94.19 318 GLU A CA 1
ATOM 2329 C C . GLU A 1 318 ? 15.359 -15.243 -6.259 1.00 94.19 318 GLU A C 1
ATOM 2331 O O . GLU A 1 318 ? 14.365 -15.651 -6.843 1.00 94.19 318 GLU A O 1
ATOM 2336 N N . ARG A 1 319 ? 15.421 -13.988 -5.809 1.00 97.12 319 ARG A N 1
ATOM 2337 C CA . ARG A 1 319 ? 14.312 -13.028 -5.839 1.00 97.12 319 ARG A CA 1
ATOM 2338 C C . ARG A 1 319 ? 14.633 -11.784 -6.666 1.00 97.12 319 ARG A C 1
ATOM 2340 O O . ARG A 1 319 ? 13.902 -10.798 -6.590 1.00 97.12 319 ARG A O 1
ATOM 2347 N N . LEU A 1 320 ? 15.729 -11.804 -7.424 1.00 98.00 320 LEU A N 1
ATOM 2348 C CA . LEU A 1 320 ? 16.115 -10.744 -8.351 1.00 98.00 320 LEU A CA 1
ATOM 2349 C C . LEU A 1 320 ? 15.656 -11.077 -9.768 1.00 98.00 320 LEU A C 1
ATOM 2351 O O . LEU A 1 320 ? 16.019 -12.117 -10.311 1.00 98.00 320 LEU A O 1
ATOM 2355 N N . HIS A 1 321 ? 14.967 -10.124 -10.387 1.00 97.75 321 HIS A N 1
ATOM 2356 C CA . HIS A 1 321 ? 14.414 -10.244 -11.727 1.00 97.75 321 HIS A CA 1
ATOM 2357 C C . HIS A 1 321 ? 14.859 -9.079 -12.606 1.00 97.75 321 HIS A C 1
ATOM 2359 O O . HIS A 1 321 ? 14.730 -7.908 -12.233 1.00 97.75 321 HIS A O 1
ATOM 2365 N N . VAL A 1 322 ? 15.385 -9.390 -13.789 1.00 97.62 322 VAL A N 1
ATOM 2366 C CA . VAL A 1 322 ? 15.828 -8.382 -14.754 1.00 97.62 322 VAL A CA 1
ATOM 2367 C C . VAL A 1 322 ? 14.634 -7.950 -15.598 1.00 97.62 322 VAL A C 1
ATOM 2369 O O . VAL A 1 322 ? 14.095 -8.708 -16.400 1.00 97.62 322 VAL A O 1
ATOM 2372 N N . GLU A 1 323 ? 14.216 -6.708 -15.392 1.00 96.62 323 GLU A N 1
ATOM 2373 C CA . GLU A 1 323 ? 13.044 -6.113 -16.020 1.00 96.62 323 GLU A CA 1
ATOM 2374 C C . GLU A 1 323 ? 13.364 -5.554 -17.414 1.00 96.62 323 GLU A C 1
ATOM 2376 O O . GLU A 1 323 ? 14.292 -4.755 -17.573 1.00 96.62 323 GLU A O 1
ATOM 2381 N N . LEU A 1 324 ? 12.545 -5.919 -18.403 1.00 97.00 324 LEU A N 1
ATOM 2382 C CA . LEU A 1 324 ? 12.586 -5.427 -19.777 1.00 97.00 324 LEU A CA 1
ATOM 2383 C C . LEU A 1 324 ? 11.283 -4.695 -20.117 1.00 97.00 324 LEU A C 1
ATOM 2385 O O . LEU A 1 324 ? 10.187 -5.165 -19.807 1.00 97.00 324 LEU A O 1
ATOM 2389 N N . GLN A 1 325 ? 11.406 -3.556 -20.797 1.00 96.00 325 GLN A N 1
ATOM 2390 C CA . GLN A 1 325 ? 10.281 -2.724 -21.237 1.00 96.00 325 GLN A CA 1
ATOM 2391 C C . GLN A 1 325 ? 10.431 -2.387 -22.721 1.00 96.00 325 GLN A C 1
ATOM 2393 O O . GLN A 1 325 ? 11.550 -2.252 -23.213 1.00 96.00 325 GLN A O 1
ATOM 2398 N N . ARG A 1 326 ? 9.310 -2.255 -23.443 1.00 95.25 326 ARG A N 1
ATOM 2399 C CA . ARG A 1 326 ? 9.299 -1.912 -24.876 1.00 95.25 326 ARG A CA 1
ATOM 2400 C C . ARG A 1 326 ? 8.240 -0.860 -25.203 1.00 95.25 326 ARG A C 1
ATOM 2402 O O . ARG A 1 326 ? 7.066 -1.148 -25.439 1.00 95.25 326 ARG A O 1
ATOM 2409 N N . HIS A 1 327 ? 8.694 0.382 -25.285 1.00 94.44 327 HIS A N 1
ATOM 2410 C CA . HIS A 1 327 ? 7.946 1.592 -25.616 1.00 94.44 327 HIS A CA 1
ATOM 2411 C C . HIS A 1 327 ? 8.275 2.116 -27.022 1.00 94.44 327 HIS A C 1
ATOM 2413 O O . HIS A 1 327 ? 8.017 3.284 -27.316 1.00 94.44 327 HIS A O 1
ATOM 2419 N N . GLN A 1 328 ? 8.832 1.260 -27.889 1.00 91.19 328 GLN A N 1
ATOM 2420 C CA . GLN A 1 328 ? 9.236 1.597 -29.263 1.00 91.19 328 GLN A CA 1
ATOM 2421 C C . GLN A 1 328 ? 10.327 2.681 -29.318 1.00 91.19 328 GLN A C 1
ATOM 2423 O O . GLN A 1 328 ? 10.331 3.549 -30.193 1.00 91.19 328 GLN A O 1
ATOM 2428 N N . LEU A 1 329 ? 11.263 2.639 -28.367 1.00 90.19 329 LEU A N 1
ATOM 2429 C CA . LEU A 1 329 ? 12.416 3.532 -28.310 1.00 90.19 329 LEU A CA 1
ATOM 2430 C C . LEU A 1 329 ? 13.689 2.756 -28.653 1.00 90.19 329 LEU A C 1
ATOM 2432 O O . LEU A 1 329 ? 14.008 1.759 -28.013 1.00 90.19 329 LEU A O 1
ATOM 2436 N N . ARG A 1 330 ? 14.465 3.246 -29.627 1.00 90.94 330 ARG A N 1
ATOM 2437 C CA . ARG A 1 330 ? 15.716 2.588 -30.055 1.00 90.94 330 ARG A CA 1
ATOM 2438 C C . ARG A 1 330 ? 16.725 2.434 -28.911 1.00 90.94 330 ARG A C 1
ATOM 2440 O O . ARG A 1 330 ? 17.327 1.379 -28.761 1.00 90.94 330 ARG A O 1
ATOM 2447 N N . ALA A 1 331 ? 16.872 3.471 -28.084 1.00 87.19 331 ALA A N 1
ATOM 2448 C CA . ALA A 1 331 ? 17.774 3.456 -26.929 1.00 87.19 331 ALA A CA 1
ATOM 2449 C C . ALA A 1 331 ? 17.330 2.474 -25.827 1.00 87.19 331 ALA A C 1
ATOM 2451 O O . ALA A 1 331 ? 18.154 1.990 -25.054 1.00 87.19 331 ALA A O 1
ATOM 2452 N N . GLU A 1 332 ? 16.030 2.187 -25.740 1.00 90.50 332 GLU A N 1
ATOM 2453 C CA . GLU A 1 332 ? 15.507 1.177 -24.823 1.00 90.50 332 GLU A CA 1
ATOM 2454 C C . GLU A 1 332 ? 15.790 -0.229 -25.348 1.00 90.50 332 GLU A C 1
ATOM 2456 O O . GLU A 1 332 ? 16.275 -1.063 -24.594 1.00 90.50 332 GLU A O 1
ATOM 2461 N N . GLU A 1 333 ? 15.605 -0.473 -26.647 1.00 93.56 333 GLU A N 1
ATOM 2462 C CA . GLU A 1 333 ? 15.899 -1.790 -27.214 1.00 93.56 333 GLU A CA 1
ATOM 2463 C C . GLU A 1 333 ? 17.395 -2.121 -27.178 1.00 93.56 333 GLU A C 1
ATOM 2465 O O . GLU A 1 333 ? 17.769 -3.230 -26.811 1.00 93.56 333 GLU A O 1
ATOM 2470 N N . HIS A 1 334 ? 18.268 -1.147 -27.450 1.00 92.44 334 HIS A N 1
ATOM 2471 C CA . HIS A 1 334 ? 19.715 -1.334 -27.301 1.00 92.44 334 HIS A CA 1
ATOM 2472 C C . HIS A 1 334 ? 20.102 -1.768 -25.875 1.00 92.44 334 HIS A C 1
ATOM 2474 O O . HIS A 1 334 ? 20.907 -2.677 -25.683 1.00 92.44 334 HIS A O 1
ATOM 2480 N N . ARG A 1 335 ? 19.477 -1.157 -24.861 1.00 94.06 335 ARG A N 1
ATOM 2481 C CA . ARG A 1 335 ? 19.648 -1.542 -23.456 1.00 94.06 335 ARG A CA 1
ATOM 2482 C C . ARG A 1 335 ? 19.083 -2.927 -23.172 1.00 94.06 335 ARG A C 1
ATOM 2484 O O . ARG A 1 335 ? 19.745 -3.693 -22.483 1.00 94.06 335 ARG A O 1
ATOM 2491 N N . ASN A 1 336 ? 17.900 -3.254 -23.694 1.00 95.81 336 ASN A N 1
ATOM 2492 C CA . ASN A 1 336 ? 17.296 -4.574 -23.519 1.00 95.81 336 ASN A CA 1
ATOM 2493 C C . ASN A 1 336 ? 18.234 -5.677 -24.017 1.00 95.81 336 ASN A C 1
ATOM 2495 O O . ASN A 1 336 ? 18.441 -6.641 -23.293 1.00 95.81 336 ASN A O 1
ATOM 2499 N N . GLN A 1 337 ? 18.869 -5.510 -25.181 1.00 96.06 337 GLN A N 1
ATOM 2500 C CA . GLN A 1 337 ? 19.818 -6.497 -25.713 1.00 96.06 337 GLN A CA 1
ATOM 2501 C C . GLN A 1 337 ? 21.015 -6.725 -24.777 1.00 96.06 337 GLN A C 1
ATOM 2503 O O . GLN A 1 337 ? 21.349 -7.865 -24.458 1.00 96.06 337 GLN A O 1
ATOM 2508 N N . ALA A 1 338 ? 21.602 -5.652 -24.240 1.00 95.56 338 ALA A N 1
ATOM 2509 C CA . ALA A 1 338 ? 22.670 -5.767 -23.246 1.00 95.56 338 ALA A CA 1
ATOM 2510 C C . ALA A 1 338 ? 22.194 -6.430 -21.936 1.00 95.56 338 ALA A C 1
ATOM 2512 O O . ALA A 1 338 ? 22.921 -7.217 -21.332 1.00 95.56 338 ALA A O 1
ATOM 2513 N N . LEU A 1 339 ? 20.968 -6.139 -21.487 1.00 96.56 339 LEU A N 1
ATOM 2514 C CA . LEU A 1 339 ? 20.383 -6.763 -20.297 1.00 96.56 339 LEU A CA 1
ATOM 2515 C C . LEU A 1 339 ? 20.071 -8.249 -20.507 1.00 96.56 339 LEU A C 1
ATOM 2517 O O . LEU A 1 339 ? 20.299 -9.030 -19.588 1.00 96.56 339 LEU A O 1
ATOM 2521 N N . ILE A 1 340 ? 19.603 -8.642 -21.694 1.00 97.31 340 ILE A N 1
ATOM 2522 C CA . ILE A 1 340 ? 19.372 -10.042 -22.077 1.00 97.31 340 ILE A CA 1
ATOM 2523 C C . ILE A 1 340 ? 20.685 -10.824 -21.998 1.00 97.31 340 ILE A C 1
ATOM 2525 O O . ILE A 1 340 ? 20.739 -11.880 -21.366 1.00 97.31 340 ILE A O 1
ATOM 2529 N N . GLU A 1 341 ? 21.764 -10.279 -22.563 1.00 96.94 341 GLU A N 1
ATOM 2530 C CA . GLU A 1 341 ? 23.084 -10.908 -22.513 1.00 96.94 341 GLU A CA 1
ATOM 2531 C C . GLU A 1 341 ? 23.600 -11.053 -21.070 1.00 96.94 341 GLU A C 1
ATOM 2533 O O . GLU A 1 341 ? 24.030 -12.134 -20.658 1.00 96.94 341 GLU A O 1
ATOM 2538 N N . LEU A 1 342 ? 23.529 -9.980 -20.274 1.00 96.69 342 LEU A N 1
ATOM 2539 C CA . LEU A 1 342 ? 23.967 -9.996 -18.876 1.00 96.69 342 LEU A CA 1
ATOM 2540 C C . LEU A 1 342 ? 23.140 -10.962 -18.019 1.00 96.69 342 LEU A C 1
ATOM 2542 O O . LEU A 1 342 ? 23.711 -11.702 -17.214 1.00 96.69 342 LEU A O 1
ATOM 2546 N N . ALA A 1 343 ? 21.818 -10.980 -18.197 1.00 96.56 343 ALA A N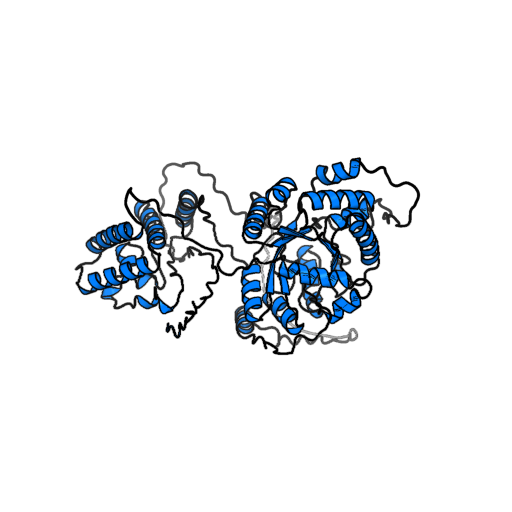 1
ATOM 2547 C CA . ALA A 1 343 ? 20.927 -11.896 -17.496 1.00 96.56 343 ALA A CA 1
ATOM 2548 C C . ALA A 1 343 ? 21.244 -13.355 -17.845 1.00 96.56 343 ALA A C 1
ATOM 2550 O O . ALA A 1 343 ? 21.344 -14.180 -16.939 1.00 96.56 343 ALA A O 1
ATOM 2551 N N . GLY A 1 344 ? 21.509 -13.656 -19.122 1.00 96.38 344 GLY A N 1
ATOM 2552 C CA . GLY A 1 344 ? 21.936 -14.985 -19.566 1.00 96.38 344 GLY A CA 1
ATOM 2553 C C . GLY A 1 344 ? 23.244 -15.436 -18.910 1.00 96.38 344 GLY A C 1
ATOM 2554 O O . GLY A 1 344 ? 23.318 -16.539 -18.368 1.00 96.38 344 GLY A O 1
ATOM 2555 N N . ARG A 1 345 ? 24.260 -14.561 -18.865 1.00 96.12 345 ARG A N 1
ATOM 2556 C CA . ARG A 1 345 ? 25.553 -14.850 -18.210 1.00 96.12 345 ARG A CA 1
ATOM 2557 C C . ARG A 1 345 ? 25.414 -15.092 -16.705 1.00 96.12 345 ARG A C 1
ATOM 2559 O O . ARG A 1 345 ? 26.087 -15.959 -16.156 1.00 96.12 345 ARG A O 1
ATOM 2566 N N . LEU A 1 346 ? 2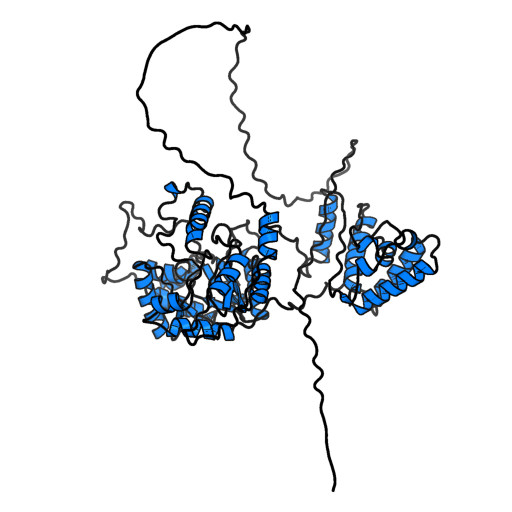4.553 -14.324 -16.036 1.00 95.94 346 LEU A N 1
ATOM 2567 C CA . LEU A 1 346 ? 24.337 -14.410 -14.588 1.00 95.94 346 LEU A CA 1
ATOM 2568 C C . LEU A 1 346 ? 23.250 -15.416 -14.182 1.00 95.94 346 LEU A C 1
ATOM 2570 O O . LEU A 1 346 ? 23.049 -15.607 -12.980 1.00 95.94 346 LEU A O 1
ATOM 2574 N N . ARG A 1 347 ? 22.588 -16.054 -15.160 1.00 95.94 347 ARG A N 1
ATOM 2575 C CA . ARG A 1 347 ? 21.429 -16.947 -14.992 1.00 95.94 347 ARG A CA 1
ATOM 2576 C C . ARG A 1 347 ? 20.300 -16.298 -14.187 1.00 95.94 347 ARG A C 1
ATOM 2578 O O . ARG A 1 347 ? 19.741 -16.909 -13.283 1.00 95.94 347 ARG A O 1
ATOM 2585 N N . LEU A 1 348 ? 20.007 -15.035 -14.489 1.00 96.75 348 LEU A N 1
ATOM 2586 C CA . LEU A 1 348 ? 18.919 -14.286 -13.863 1.00 96.75 348 LEU A CA 1
ATOM 2587 C C . LEU A 1 348 ? 17.647 -14.364 -14.720 1.00 96.75 348 LEU A C 1
ATOM 2589 O O . LEU A 1 348 ? 17.747 -14.280 -15.948 1.00 96.75 348 LEU A O 1
ATOM 2593 N N . PRO A 1 349 ? 16.458 -14.476 -14.104 1.00 96.06 349 PRO A N 1
ATOM 2594 C CA . PRO A 1 349 ? 15.201 -14.474 -14.835 1.00 96.06 349 PRO A CA 1
ATOM 2595 C C . PRO A 1 349 ? 14.948 -13.106 -15.479 1.00 96.06 349 PRO A C 1
ATOM 2597 O O . PRO A 1 349 ? 15.153 -12.051 -14.870 1.00 96.06 349 PRO A O 1
ATOM 2600 N N . LEU A 1 350 ? 14.489 -13.141 -16.729 1.00 97.06 350 LEU A N 1
ATOM 2601 C CA . LEU A 1 350 ? 14.004 -11.977 -17.470 1.00 97.06 350 LEU A CA 1
ATOM 2602 C C . LEU A 1 350 ? 12.493 -11.844 -17.274 1.00 97.06 350 LEU A C 1
ATOM 2604 O O . LEU A 1 350 ? 11.782 -12.843 -17.379 1.00 97.06 350 LEU A O 1
ATOM 2608 N N . LEU A 1 351 ? 12.014 -10.618 -17.055 1.00 95.75 351 LEU A N 1
ATOM 2609 C CA . LEU A 1 351 ? 10.595 -10.286 -16.920 1.00 95.75 351 LEU A CA 1
ATOM 2610 C C . LEU A 1 351 ? 10.198 -9.144 -17.849 1.00 95.75 351 LEU A C 1
ATOM 2612 O O . LEU A 1 351 ? 10.855 -8.105 -17.877 1.00 95.75 351 LEU A O 1
ATOM 2616 N N . ALA A 1 352 ? 9.081 -9.306 -18.550 1.00 97.31 352 ALA A N 1
ATOM 2617 C CA . ALA A 1 352 ? 8.474 -8.238 -19.332 1.00 97.31 352 ALA A CA 1
ATOM 2618 C C . ALA A 1 352 ? 7.463 -7.447 -18.485 1.00 97.31 352 ALA A C 1
ATOM 2620 O O . ALA A 1 352 ? 6.504 -8.003 -17.952 1.00 97.31 352 ALA A O 1
ATOM 2621 N N . THR A 1 353 ? 7.635 -6.130 -18.411 1.00 97.44 353 THR A N 1
ATOM 2622 C CA . THR A 1 353 ? 6.672 -5.195 -17.802 1.00 97.44 353 THR A CA 1
ATOM 2623 C C . THR A 1 353 ? 6.426 -4.028 -18.753 1.00 97.44 353 THR A C 1
ATOM 2625 O O . THR A 1 353 ? 7.128 -3.867 -19.757 1.00 97.44 353 THR A O 1
ATOM 2628 N N . ASN A 1 354 ? 5.438 -3.185 -18.452 1.00 96.88 354 ASN A N 1
ATOM 2629 C CA . ASN A 1 354 ? 5.206 -1.968 -19.227 1.00 96.88 354 ASN A CA 1
ATOM 2630 C C . ASN A 1 354 ? 5.390 -0.670 -18.422 1.00 96.88 354 ASN A C 1
ATOM 2632 O O . ASN A 1 354 ? 5.126 0.417 -18.938 1.00 96.88 354 ASN A O 1
ATOM 2636 N N . GLY A 1 355 ? 5.835 -0.757 -17.161 1.00 95.25 355 GLY A N 1
ATOM 2637 C CA . GLY A 1 355 ? 6.107 0.417 -16.322 1.00 95.25 355 GLY A CA 1
ATOM 2638 C C . GLY A 1 355 ? 4.931 1.396 -16.300 1.00 95.25 355 GLY A C 1
ATOM 2639 O O . GLY A 1 355 ? 5.100 2.591 -16.559 1.00 95.25 355 GLY A O 1
ATOM 2640 N N . VAL A 1 356 ? 3.729 0.869 -16.068 1.00 97.56 356 VAL A N 1
ATOM 2641 C CA . VAL A 1 356 ? 2.461 1.562 -16.303 1.00 97.56 356 VAL A CA 1
ATOM 2642 C C . VAL A 1 356 ? 2.359 2.812 -15.428 1.00 97.56 356 VAL A C 1
ATOM 2644 O O . VAL A 1 356 ? 2.654 2.788 -14.229 1.00 97.56 356 VAL A O 1
ATOM 2647 N N . ARG A 1 357 ? 1.939 3.926 -16.040 1.00 96.50 357 ARG A N 1
ATOM 2648 C CA . ARG A 1 357 ? 1.696 5.222 -15.373 1.00 96.50 357 ARG A CA 1
ATOM 2649 C C . ARG A 1 357 ? 0.263 5.722 -15.539 1.00 96.50 357 ARG A C 1
ATOM 2651 O O . ARG A 1 357 ? -0.125 6.711 -14.917 1.00 96.50 357 ARG A O 1
ATOM 2658 N N . TYR A 1 358 ? -0.521 5.067 -16.389 1.00 97.75 358 TYR A N 1
ATOM 2659 C CA . TYR A 1 358 ? -1.912 5.408 -16.660 1.00 97.75 358 TYR A CA 1
ATOM 2660 C C . TYR A 1 358 ? -2.691 4.194 -17.183 1.00 97.75 358 TYR A C 1
ATOM 2662 O O . TYR A 1 358 ? -2.111 3.259 -17.715 1.00 97.75 358 TYR A O 1
ATOM 2670 N N . ALA A 1 359 ? -4.013 4.177 -17.031 1.00 97.75 359 ALA A N 1
ATOM 2671 C CA . ALA A 1 359 ? -4.841 3.034 -17.400 1.00 97.75 359 ALA A CA 1
ATOM 2672 C C . ALA A 1 359 ? -4.987 2.916 -18.924 1.00 97.75 359 ALA A C 1
ATOM 2674 O O . ALA A 1 359 ? -4.688 1.867 -19.494 1.00 97.75 359 ALA A O 1
ATOM 2675 N N . LYS A 1 360 ? -5.410 3.990 -19.604 1.00 96.88 360 LYS A N 1
ATOM 2676 C CA . LYS A 1 360 ? -5.713 3.981 -21.046 1.00 96.88 360 LYS A CA 1
ATOM 2677 C C . LYS A 1 360 ? -4.745 4.878 -21.834 1.00 96.88 360 LYS A C 1
ATOM 2679 O O . LYS A 1 360 ? -4.270 5.876 -21.300 1.00 96.88 360 LYS A O 1
ATOM 2684 N N . PRO A 1 361 ? -4.493 4.617 -23.133 1.00 95.56 361 PRO A N 1
ATOM 2685 C CA . PRO A 1 361 ? -3.618 5.468 -23.956 1.00 95.56 361 PRO A CA 1
ATOM 2686 C C . PRO A 1 361 ? -4.015 6.95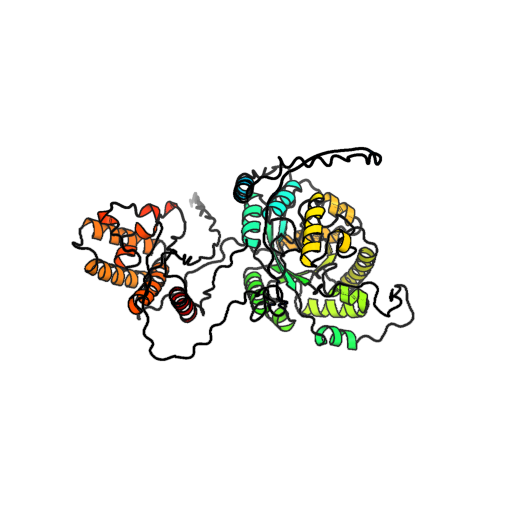9 -23.985 1.00 95.56 361 PRO A C 1
ATOM 2688 O O . PRO A 1 361 ? -3.161 7.844 -24.108 1.00 95.56 361 PRO A O 1
ATOM 2691 N N . GLY A 1 362 ? -5.318 7.249 -23.875 1.00 95.31 362 GLY A N 1
ATOM 2692 C CA . GLY A 1 362 ? -5.857 8.612 -23.831 1.00 95.31 362 GLY A CA 1
ATOM 2693 C C . GLY A 1 362 ? -5.437 9.401 -22.586 1.00 95.31 362 GLY A C 1
ATOM 2694 O O . GLY A 1 362 ? -5.191 10.607 -22.680 1.00 95.31 362 GLY A O 1
ATOM 2695 N N . ASP A 1 363 ? -5.244 8.712 -21.459 1.00 95.94 363 ASP A N 1
ATOM 2696 C CA . ASP A 1 363 ? -4.891 9.297 -20.158 1.00 95.94 363 ASP A CA 1
ATOM 2697 C C . ASP A 1 363 ? -3.477 9.893 -20.143 1.00 95.94 363 ASP A C 1
ATOM 2699 O O . ASP A 1 363 ? -3.136 10.668 -19.247 1.00 95.94 363 ASP A O 1
ATOM 2703 N N . LYS A 1 364 ? -2.663 9.625 -21.176 1.00 94.88 364 LYS A N 1
ATOM 2704 C CA . LYS A 1 364 ? -1.368 10.289 -21.355 1.00 94.88 364 LYS A CA 1
ATOM 2705 C C . LYS A 1 364 ? -1.493 11.814 -21.301 1.00 94.88 364 LYS A C 1
ATOM 2707 O O . LYS A 1 364 ? -0.615 12.462 -20.754 1.00 94.88 364 LYS A O 1
ATOM 2712 N N . ARG A 1 365 ? -2.578 12.400 -21.828 1.00 94.88 365 ARG A N 1
ATOM 2713 C CA . ARG A 1 365 ? -2.766 13.864 -21.780 1.00 94.88 365 ARG A CA 1
ATOM 2714 C C . ARG A 1 365 ? -2.765 14.381 -20.337 1.00 94.88 365 ARG A C 1
ATOM 2716 O O . ARG A 1 365 ? -2.111 15.374 -20.050 1.00 94.88 365 ARG A O 1
ATOM 2723 N N . LEU A 1 366 ? -3.444 13.676 -19.431 1.00 95.75 366 LEU A N 1
ATOM 2724 C CA . LEU A 1 366 ? -3.437 14.001 -18.005 1.00 95.75 366 LEU A CA 1
ATOM 2725 C C . LEU A 1 366 ? -2.052 13.764 -17.393 1.00 95.75 366 LEU A C 1
ATOM 2727 O O . LEU A 1 366 ? -1.558 14.611 -16.659 1.00 95.75 366 LEU A O 1
ATOM 2731 N N . HIS A 1 367 ? -1.401 12.648 -17.726 1.00 95.62 367 HIS A N 1
ATOM 2732 C CA . HIS A 1 367 ? -0.041 12.367 -17.264 1.00 95.62 367 HIS A CA 1
ATOM 2733 C C . HIS A 1 367 ? 0.968 13.453 -17.686 1.00 95.62 367 HIS A C 1
ATOM 2735 O O . HIS A 1 367 ? 1.826 13.840 -16.892 1.00 95.62 367 HIS A O 1
ATOM 2741 N N . ASP A 1 368 ? 0.860 13.978 -18.908 1.00 95.06 368 ASP A N 1
ATOM 2742 C CA . ASP A 1 368 ? 1.716 15.058 -19.406 1.00 95.06 368 ASP A CA 1
ATOM 2743 C C . ASP A 1 368 ? 1.480 16.361 -18.623 1.00 95.06 368 ASP A C 1
ATOM 2745 O O . ASP A 1 368 ? 2.443 17.006 -18.209 1.00 95.06 368 ASP A O 1
ATOM 2749 N N . VAL A 1 369 ? 0.219 16.702 -18.320 1.00 95.88 369 VAL A N 1
ATOM 2750 C CA . VAL A 1 369 ? -0.126 17.841 -17.445 1.00 95.88 369 VAL A CA 1
ATOM 2751 C C . VAL A 1 369 ? 0.461 17.662 -16.045 1.00 95.88 369 VAL A C 1
ATOM 2753 O O . VAL A 1 369 ? 1.085 18.580 -15.521 1.00 95.88 369 VAL A O 1
ATOM 2756 N N . LEU A 1 370 ? 0.317 16.479 -15.444 1.00 95.06 370 LEU A N 1
ATOM 2757 C CA . LEU A 1 370 ? 0.878 16.192 -14.119 1.00 95.06 370 LEU A CA 1
ATOM 2758 C C . LEU A 1 370 ? 2.410 16.271 -14.122 1.00 95.06 370 LEU A C 1
ATOM 2760 O O . LEU A 1 370 ? 3.001 16.762 -13.163 1.00 95.06 370 LEU A O 1
ATOM 2764 N N . THR A 1 371 ? 3.050 15.851 -15.214 1.00 92.88 371 THR A N 1
ATOM 2765 C CA . THR A 1 371 ? 4.500 15.980 -15.399 1.00 92.88 371 THR A CA 1
ATOM 2766 C C . THR A 1 371 ? 4.915 17.451 -15.483 1.00 92.88 371 THR A C 1
ATOM 2768 O O . THR A 1 371 ? 5.852 17.859 -14.799 1.00 92.88 371 THR A O 1
ATOM 2771 N N . ALA A 1 372 ? 4.201 18.268 -16.261 1.00 94.06 372 ALA A N 1
ATOM 2772 C CA . ALA A 1 372 ? 4.457 19.705 -16.355 1.00 94.06 372 ALA A CA 1
ATOM 2773 C C . ALA A 1 372 ? 4.283 20.405 -14.992 1.00 94.06 372 ALA A C 1
ATOM 2775 O O . ALA A 1 372 ? 5.154 21.173 -14.583 1.00 94.06 372 ALA A O 1
ATOM 2776 N N . LEU A 1 373 ? 3.232 20.052 -14.237 1.00 93.94 373 LEU A N 1
ATOM 2777 C CA . LEU A 1 373 ? 3.005 20.537 -12.870 1.00 93.94 373 LEU A CA 1
ATOM 2778 C C . LEU A 1 373 ? 4.145 20.151 -11.922 1.00 93.94 373 LEU A C 1
ATOM 2780 O O . LEU A 1 373 ? 4.648 21.009 -11.198 1.00 93.94 373 LEU A O 1
ATOM 2784 N N . ARG A 1 374 ? 4.595 18.889 -11.958 1.00 90.25 374 ARG A N 1
ATOM 2785 C CA . ARG A 1 374 ? 5.716 18.401 -11.136 1.00 90.25 374 ARG A CA 1
ATOM 2786 C C . ARG A 1 374 ? 6.971 19.240 -11.331 1.00 90.25 374 ARG A C 1
ATOM 2788 O O . ARG A 1 374 ? 7.628 19.598 -10.363 1.00 90.25 374 ARG A O 1
ATOM 2795 N N . HIS A 1 375 ? 7.272 19.575 -12.581 1.00 89.25 375 HIS A N 1
ATOM 2796 C CA . HIS A 1 375 ? 8.463 20.337 -12.943 1.00 89.25 375 HIS A CA 1
ATOM 2797 C C . HIS A 1 375 ? 8.242 21.853 -12.979 1.00 89.25 375 HIS A C 1
ATOM 2799 O O . HIS A 1 375 ? 9.158 22.584 -13.355 1.00 89.25 375 HIS A O 1
ATOM 2805 N N . ARG A 1 376 ? 7.053 22.335 -12.584 1.00 93.69 376 ARG A N 1
ATOM 2806 C CA . ARG A 1 376 ? 6.676 23.757 -12.610 1.00 93.69 376 ARG A CA 1
ATOM 2807 C C . ARG A 1 376 ? 6.931 24.397 -13.983 1.00 93.69 376 ARG A C 1
ATOM 2809 O O . ARG A 1 376 ? 7.503 25.480 -14.090 1.00 93.69 376 ARG A O 1
ATOM 2816 N N . LYS A 1 377 ? 6.537 23.697 -15.048 1.00 94.56 377 LYS A N 1
ATOM 2817 C CA . LYS A 1 377 ? 6.620 24.155 -16.442 1.00 94.56 377 LYS A CA 1
ATOM 2818 C C . LYS A 1 377 ? 5.223 24.269 -17.048 1.00 94.56 377 LYS A C 1
ATOM 2820 O O . LYS A 1 377 ? 4.298 23.581 -16.622 1.00 94.56 377 LYS A O 1
ATOM 2825 N N . SER A 1 378 ? 5.078 25.112 -18.070 1.00 95.00 378 SER A N 1
ATOM 2826 C CA . SER A 1 378 ? 3.936 25.021 -18.984 1.00 95.00 378 SER A CA 1
ATOM 2827 C C . SER A 1 378 ? 4.023 23.727 -19.803 1.00 95.00 378 SER A C 1
ATOM 2829 O O . SER A 1 378 ? 5.090 23.116 -19.892 1.00 95.00 378 SER A O 1
ATOM 2831 N N . LEU A 1 379 ? 2.914 23.305 -20.420 1.00 93.06 379 LEU A N 1
ATOM 2832 C CA . LEU A 1 379 ? 2.921 22.145 -21.321 1.00 93.06 379 LEU A CA 1
ATOM 2833 C C . LEU A 1 379 ? 3.911 22.337 -22.478 1.00 93.06 379 LEU A C 1
ATOM 2835 O O . LEU A 1 379 ? 4.717 21.445 -22.735 1.00 93.06 379 LEU A O 1
ATOM 2839 N N . ASP A 1 380 ? 3.908 23.517 -23.101 1.00 92.00 380 ASP A N 1
ATOM 2840 C CA . ASP A 1 380 ? 4.827 23.848 -24.197 1.00 92.00 380 ASP A CA 1
ATOM 2841 C C . ASP A 1 380 ? 6.286 23.893 -23.717 1.00 92.00 380 ASP A C 1
ATOM 2843 O O . ASP A 1 380 ? 7.194 23.420 -24.399 1.00 92.00 380 ASP A O 1
ATOM 2847 N N . GLY A 1 381 ? 6.515 24.389 -22.496 1.00 91.44 381 GLY A N 1
ATOM 2848 C CA . GLY A 1 381 ? 7.840 24.476 -21.881 1.00 91.44 381 GLY A CA 1
ATOM 2849 C C . GLY A 1 381 ? 8.368 23.159 -21.304 1.00 91.44 381 GLY A C 1
ATOM 2850 O O . GLY A 1 381 ? 9.524 23.108 -20.886 1.00 91.44 381 GLY A O 1
ATOM 2851 N N . ALA A 1 382 ? 7.556 22.098 -21.247 1.00 89.75 382 ALA A N 1
ATOM 2852 C CA . ALA A 1 382 ? 7.977 20.816 -20.690 1.00 89.75 382 ALA A CA 1
ATOM 2853 C C . ALA A 1 382 ? 8.931 20.058 -21.636 1.00 89.75 382 ALA A C 1
ATOM 2855 O O . ALA A 1 382 ? 9.837 19.363 -21.174 1.00 89.75 382 ALA A O 1
ATOM 2856 N N . GLY A 1 383 ? 8.774 20.203 -22.957 1.00 90.12 383 GLY A N 1
ATOM 2857 C CA . GLY A 1 383 ? 9.675 19.609 -23.949 1.00 90.12 383 GLY A CA 1
ATOM 2858 C C . GLY A 1 383 ? 9.953 18.117 -23.703 1.00 90.12 383 GLY A C 1
ATOM 2859 O O . GLY A 1 383 ? 9.035 17.301 -23.629 1.00 90.12 383 GLY A O 1
ATOM 2860 N N . ARG A 1 384 ? 11.236 17.755 -23.534 1.00 87.62 384 ARG A N 1
ATOM 2861 C CA . ARG A 1 384 ? 11.699 16.365 -23.326 1.00 87.62 384 ARG A CA 1
ATOM 2862 C C . ARG A 1 384 ? 11.355 15.769 -21.951 1.00 87.62 384 ARG A C 1
ATOM 2864 O O . ARG A 1 384 ? 11.631 14.594 -21.729 1.00 87.62 384 ARG A O 1
ATOM 2871 N N . LEU A 1 385 ? 10.749 16.538 -21.042 1.00 87.00 385 LEU A N 1
ATOM 2872 C CA . LEU A 1 385 ? 10.145 15.995 -19.818 1.00 87.00 385 LEU A CA 1
ATOM 2873 C C . LEU A 1 385 ? 8.961 15.078 -20.126 1.00 87.00 385 LEU A C 1
ATOM 2875 O O . LEU A 1 385 ? 8.677 14.148 -19.371 1.00 87.00 385 LEU A O 1
ATOM 2879 N N . LEU A 1 386 ? 8.251 15.353 -21.221 1.00 89.94 386 LEU A N 1
ATOM 2880 C CA . LEU A 1 386 ? 7.102 14.568 -21.636 1.00 89.94 386 LEU A CA 1
ATOM 2881 C C . LEU A 1 386 ? 7.577 13.329 -22.390 1.00 89.94 386 LEU A C 1
ATOM 2883 O O . LEU A 1 386 ? 8.388 13.405 -23.312 1.00 89.94 386 LEU A O 1
ATOM 2887 N N . SER A 1 387 ? 7.027 12.169 -22.030 1.00 83.62 387 SER A N 1
ATOM 2888 C CA . SER A 1 387 ? 7.255 10.946 -22.805 1.00 83.62 387 SER A CA 1
ATOM 2889 C C . SER A 1 387 ? 6.825 11.155 -24.262 1.00 83.62 387 SER A C 1
ATOM 2891 O O . SER A 1 387 ? 5.701 11.590 -24.523 1.00 83.62 387 SER A O 1
ATOM 2893 N N . ALA A 1 388 ? 7.707 10.833 -25.212 1.00 81.62 388 ALA A N 1
ATOM 2894 C CA . ALA A 1 388 ? 7.418 11.006 -26.637 1.00 81.62 388 ALA A CA 1
ATOM 2895 C C . ALA A 1 388 ? 6.258 10.107 -27.100 1.00 81.62 388 ALA A C 1
ATOM 2897 O O . ALA A 1 388 ? 5.423 10.520 -27.900 1.00 81.62 388 ALA A O 1
ATOM 2898 N N . GLN A 1 389 ? 6.173 8.892 -26.548 1.00 85.19 389 GLN A N 1
ATOM 2899 C CA . GLN A 1 389 ? 5.219 7.869 -26.969 1.00 85.19 389 GLN A CA 1
ATOM 2900 C C . GLN A 1 389 ? 4.089 7.646 -25.957 1.00 85.19 389 GLN A C 1
ATOM 2902 O O . GLN A 1 389 ? 4.235 7.889 -24.760 1.00 85.19 389 GLN A O 1
ATOM 2907 N N . ARG A 1 390 ? 2.946 7.126 -26.427 1.00 90.81 390 ARG A N 1
ATOM 2908 C CA . ARG A 1 390 ? 1.759 6.813 -25.596 1.00 90.81 390 ARG A CA 1
ATOM 2909 C C . ARG A 1 390 ? 1.758 5.389 -25.031 1.00 90.81 390 ARG A C 1
ATOM 2911 O O . ARG A 1 390 ? 0.723 4.731 -24.964 1.00 90.81 390 ARG A O 1
ATOM 2918 N N . GLN A 1 391 ? 2.935 4.897 -24.664 1.00 93.94 391 GLN A N 1
ATOM 2919 C CA . GLN A 1 391 ? 3.165 3.465 -24.471 1.00 93.94 391 GLN A CA 1
ATOM 2920 C C . GLN A 1 391 ? 3.037 2.996 -23.017 1.00 93.94 391 GLN A C 1
ATOM 2922 O O . GLN A 1 391 ? 2.884 1.802 -22.814 1.00 93.94 391 GLN A O 1
ATOM 2927 N N . ARG A 1 392 ? 3.018 3.895 -22.020 1.00 95.25 392 ARG A N 1
ATOM 2928 C CA . ARG A 1 392 ? 2.959 3.552 -20.577 1.00 95.25 392 ARG A CA 1
ATOM 2929 C C . ARG A 1 392 ? 1.535 3.360 -20.032 1.00 95.25 392 ARG A C 1
ATOM 2931 O O . ARG A 1 392 ? 1.274 3.647 -18.861 1.00 95.25 392 ARG A O 1
ATOM 2938 N N . HIS A 1 393 ? 0.611 2.932 -20.892 1.00 97.88 393 HIS A N 1
ATOM 2939 C CA . HIS A 1 393 ? -0.740 2.549 -20.487 1.00 97.88 393 HIS A CA 1
ATOM 2940 C C . HIS A 1 393 ? -0.788 1.071 -20.073 1.00 97.88 393 HIS A C 1
ATOM 2942 O O . HIS A 1 393 ? 0.136 0.328 -20.386 1.00 97.88 393 HIS A O 1
ATOM 2948 N N . LEU A 1 394 ? -1.846 0.606 -19.410 1.00 98.19 394 LEU A N 1
ATOM 2949 C CA . LEU A 1 394 ? -1.975 -0.822 -19.111 1.00 98.19 394 LEU A CA 1
ATOM 2950 C C . LEU A 1 394 ? -2.283 -1.608 -20.398 1.00 98.19 394 LEU A C 1
ATOM 2952 O O . LEU A 1 394 ? -3.317 -1.371 -21.034 1.00 98.19 394 LEU A O 1
ATOM 2956 N N . LYS A 1 395 ? -1.380 -2.521 -20.775 1.00 97.75 395 LYS A N 1
ATOM 2957 C CA . LYS A 1 395 ? -1.460 -3.342 -21.994 1.00 97.75 395 LYS A CA 1
ATOM 2958 C C . LYS A 1 395 ? -2.014 -4.731 -21.695 1.00 97.75 395 LYS A C 1
ATOM 2960 O O . LYS A 1 395 ? -1.803 -5.280 -20.618 1.00 97.75 395 LYS A O 1
ATOM 2965 N N . GLY A 1 396 ? -2.731 -5.298 -22.664 1.00 96.69 396 GLY A N 1
ATOM 2966 C CA . GLY A 1 396 ? -3.238 -6.670 -22.588 1.00 96.69 396 GLY A CA 1
ATOM 2967 C C . GLY A 1 396 ? -2.206 -7.703 -23.039 1.00 96.69 396 GLY A C 1
ATOM 2968 O O . GLY A 1 396 ? -1.223 -7.371 -23.706 1.00 96.69 396 GLY A O 1
ATOM 2969 N N . ALA A 1 397 ? -2.482 -8.977 -22.759 1.00 96.19 397 ALA A N 1
ATOM 2970 C CA . ALA A 1 397 ? -1.581 -10.079 -23.089 1.00 96.19 397 ALA A CA 1
ATOM 2971 C C . ALA A 1 397 ? -1.234 -10.168 -24.587 1.00 96.19 397 ALA A C 1
ATOM 2973 O O . ALA A 1 397 ? -0.072 -10.331 -24.943 1.00 96.19 397 ALA A O 1
ATOM 2974 N N . ALA A 1 398 ? -2.211 -9.977 -25.481 1.00 95.88 398 ALA A N 1
ATOM 2975 C CA . ALA A 1 398 ? -1.986 -10.020 -26.930 1.00 95.88 398 ALA A CA 1
ATOM 2976 C C . ALA A 1 398 ? -1.093 -8.876 -27.450 1.00 95.88 398 ALA A C 1
ATOM 2978 O O . ALA A 1 398 ? -0.400 -9.016 -28.456 1.00 95.88 398 ALA A O 1
ATOM 2979 N N . GLU A 1 399 ? -1.117 -7.714 -26.797 1.00 96.31 399 GLU A N 1
ATOM 2980 C CA . GLU A 1 399 ? -0.232 -6.604 -27.149 1.00 96.31 399 GLU A CA 1
ATOM 2981 C C . GLU A 1 399 ? 1.191 -6.867 -26.657 1.00 96.31 399 GLU A C 1
ATOM 2983 O O . GLU A 1 399 ? 2.134 -6.753 -27.437 1.00 96.31 399 GLU A O 1
ATOM 2988 N N . MET A 1 400 ? 1.337 -7.308 -25.406 1.00 97.62 400 MET A N 1
ATOM 2989 C CA . MET A 1 400 ? 2.639 -7.656 -24.838 1.00 97.62 400 MET A CA 1
ATOM 2990 C C . MET A 1 400 ? 3.293 -8.840 -25.559 1.00 97.62 400 MET A C 1
ATOM 2992 O O . MET A 1 400 ? 4.485 -8.787 -25.843 1.00 97.62 400 MET A O 1
ATOM 2996 N N . ALA A 1 401 ? 2.520 -9.849 -25.965 1.00 97.12 401 ALA A N 1
ATOM 2997 C CA . ALA A 1 401 ? 3.005 -10.973 -26.766 1.00 97.12 401 ALA A CA 1
ATOM 2998 C C . ALA A 1 401 ? 3.532 -10.553 -28.143 1.00 97.12 401 ALA A C 1
ATOM 3000 O O . ALA A 1 401 ? 4.509 -11.116 -28.621 1.00 97.12 401 ALA A O 1
ATOM 3001 N N . ARG A 1 402 ? 2.929 -9.536 -28.776 1.00 96.62 402 ARG A N 1
ATOM 3002 C CA . ARG A 1 402 ? 3.467 -8.970 -30.022 1.00 96.62 402 ARG A CA 1
ATOM 3003 C C . ARG A 1 402 ? 4.769 -8.213 -29.772 1.00 96.62 402 ARG A C 1
ATOM 3005 O O . ARG A 1 402 ? 5.719 -8.380 -30.533 1.00 96.62 402 ARG A O 1
ATOM 3012 N N . LEU A 1 403 ? 4.815 -7.412 -28.703 1.00 96.12 403 LEU A N 1
ATOM 3013 C CA . LEU A 1 403 ? 6.002 -6.638 -28.326 1.00 96.12 403 LEU A CA 1
ATOM 3014 C C . LEU A 1 403 ? 7.192 -7.519 -27.940 1.00 96.12 403 LEU A C 1
ATOM 3016 O O . LEU A 1 403 ? 8.315 -7.101 -28.184 1.00 96.12 403 LEU A O 1
ATOM 3020 N N . PHE A 1 404 ? 6.956 -8.696 -27.359 1.00 96.88 404 PHE A N 1
ATOM 3021 C CA . PHE A 1 404 ? 7.972 -9.651 -26.896 1.00 96.88 404 PHE A CA 1
ATOM 3022 C C . PHE A 1 404 ? 7.910 -10.983 -27.661 1.00 96.88 404 PHE A C 1
ATOM 3024 O O . PHE A 1 404 ? 8.127 -12.048 -27.090 1.00 96.88 404 PHE A O 1
ATOM 3031 N N . SER A 1 405 ? 7.586 -10.935 -28.954 1.00 96.06 405 SER A N 1
ATOM 3032 C CA . SER A 1 405 ? 7.431 -12.136 -29.794 1.00 96.06 405 SER A CA 1
ATOM 3033 C C . SER A 1 405 ? 8.727 -12.942 -29.961 1.00 96.06 405 SER A C 1
ATOM 3035 O O . SER A 1 405 ? 8.682 -14.161 -30.087 1.00 96.06 405 SER A O 1
ATOM 3037 N N . ASP A 1 406 ? 9.873 -12.272 -29.899 1.00 95.94 406 ASP A N 1
ATOM 3038 C CA . ASP A 1 406 ? 11.230 -12.826 -29.839 1.00 95.94 406 ASP A CA 1
ATOM 3039 C C . ASP A 1 406 ? 11.611 -13.369 -28.451 1.00 95.94 406 ASP A C 1
ATOM 3041 O O . ASP A 1 406 ? 12.555 -14.147 -28.337 1.00 95.94 406 ASP A O 1
ATOM 3045 N N . LEU A 1 407 ? 10.891 -12.977 -27.394 1.00 95.56 407 LEU A N 1
ATOM 3046 C CA . LEU A 1 407 ? 11.230 -13.307 -26.010 1.00 95.56 407 LEU A CA 1
ATOM 3047 C C . LEU A 1 407 ? 10.004 -13.736 -25.171 1.00 95.56 407 LEU A C 1
ATOM 3049 O O . LEU A 1 407 ? 9.755 -13.174 -24.099 1.00 95.56 407 LEU A O 1
ATOM 3053 N N . PRO A 1 408 ? 9.237 -14.759 -25.604 1.00 94.75 408 PRO A N 1
ATOM 3054 C CA . PRO A 1 408 ? 8.005 -15.173 -24.926 1.00 94.75 408 PRO A CA 1
ATOM 3055 C C . PRO A 1 408 ? 8.235 -15.657 -23.485 1.00 94.75 408 PRO A C 1
ATOM 3057 O O . PRO A 1 408 ? 7.358 -15.491 -22.637 1.00 94.75 408 PRO A O 1
ATOM 3060 N N . ALA A 1 409 ? 9.422 -16.193 -23.176 1.00 92.81 409 ALA A N 1
ATOM 3061 C CA . ALA A 1 409 ? 9.787 -16.632 -21.827 1.00 92.81 409 ALA A CA 1
ATOM 3062 C C . ALA A 1 409 ? 9.709 -15.497 -20.788 1.00 92.81 409 ALA A C 1
ATOM 3064 O O . ALA A 1 409 ? 9.302 -15.735 -19.656 1.00 92.81 409 ALA A O 1
ATOM 3065 N N . ALA A 1 410 ? 10.004 -14.248 -21.175 1.00 95.38 410 ALA A N 1
ATOM 3066 C CA . ALA A 1 410 ? 9.925 -13.106 -20.263 1.00 95.38 410 ALA A CA 1
ATOM 3067 C C . ALA A 1 410 ? 8.485 -12.772 -19.830 1.00 95.38 410 ALA A C 1
ATOM 3069 O O . ALA A 1 410 ? 8.279 -12.183 -18.768 1.00 95.38 410 ALA A O 1
ATOM 3070 N N . LEU A 1 411 ? 7.483 -13.146 -20.635 1.00 95.25 411 LEU A N 1
ATOM 3071 C CA . LEU A 1 411 ? 6.069 -13.058 -20.259 1.00 95.25 411 LEU A CA 1
ATOM 3072 C C . LEU A 1 411 ? 5.677 -14.223 -19.342 1.00 95.25 411 LEU A C 1
ATOM 3074 O O . LEU A 1 411 ? 4.987 -14.006 -18.348 1.00 95.25 411 LEU A O 1
ATOM 3078 N N . GLY A 1 412 ? 6.156 -15.433 -19.660 1.00 92.25 412 GLY A N 1
ATOM 3079 C CA . GLY A 1 412 ? 5.918 -16.654 -18.883 1.00 92.25 412 GLY A CA 1
ATOM 3080 C C . GLY A 1 412 ? 6.404 -16.538 -17.440 1.00 92.25 412 GLY A C 1
ATOM 3081 O O . GLY A 1 412 ? 5.599 -16.671 -16.521 1.00 92.25 412 GLY A O 1
ATOM 3082 N N . HIS A 1 413 ? 7.666 -16.147 -17.241 1.00 93.75 413 HIS A N 1
ATOM 3083 C CA . HIS A 1 413 ? 8.230 -15.909 -15.908 1.00 93.75 413 HIS A CA 1
ATOM 3084 C C . HIS A 1 413 ? 7.431 -14.871 -15.103 1.00 93.75 413 HIS A C 1
ATOM 3086 O O . HIS A 1 413 ? 7.345 -14.956 -13.882 1.00 93.75 413 HIS A O 1
ATOM 3092 N N . GLY A 1 414 ? 6.827 -13.877 -15.769 1.00 93.56 414 GLY A N 1
ATOM 3093 C CA . GLY A 1 414 ? 5.991 -12.881 -15.099 1.00 93.56 414 GLY A CA 1
ATOM 3094 C C . GLY A 1 414 ? 4.725 -13.484 -14.510 1.00 93.56 414 GLY A C 1
ATOM 3095 O O . GLY A 1 414 ? 4.314 -13.080 -13.427 1.00 93.56 414 GLY A O 1
ATOM 3096 N N . VAL A 1 415 ? 4.133 -14.465 -15.195 1.00 93.75 415 VAL A N 1
ATOM 3097 C CA . VAL A 1 415 ? 2.983 -15.231 -14.701 1.00 93.75 415 VAL A CA 1
ATOM 3098 C C . VAL A 1 415 ? 3.406 -16.182 -13.584 1.00 93.75 415 VAL A C 1
ATOM 3100 O O . VAL A 1 415 ? 2.742 -16.200 -12.552 1.00 93.75 415 VAL A O 1
ATOM 3103 N N . GLU A 1 416 ? 4.515 -16.903 -13.748 1.00 93.81 416 GLU A N 1
ATOM 3104 C CA . GLU A 1 416 ? 5.072 -17.805 -12.725 1.00 93.81 416 GLU A CA 1
ATOM 3105 C C . GLU A 1 416 ? 5.379 -17.054 -11.425 1.00 93.81 416 GLU A C 1
ATOM 3107 O O . GLU A 1 416 ? 4.930 -17.456 -10.355 1.00 93.81 416 GLU A O 1
ATOM 3112 N N . LEU A 1 417 ? 6.014 -15.881 -11.512 1.00 95.62 417 LEU A N 1
ATOM 3113 C CA . LEU A 1 417 ? 6.282 -15.043 -10.345 1.00 95.62 417 LEU A CA 1
ATOM 3114 C C . LEU A 1 417 ? 4.991 -14.639 -9.617 1.00 95.62 417 LEU A C 1
ATOM 3116 O O . LEU A 1 417 ? 5.003 -14.464 -8.402 1.00 95.62 417 LEU A O 1
ATOM 3120 N N . THR A 1 418 ? 3.850 -14.515 -10.307 1.00 95.25 418 THR A N 1
ATOM 3121 C CA . THR A 1 418 ? 2.591 -14.245 -9.597 1.00 95.25 418 THR A CA 1
ATOM 3122 C C . THR A 1 418 ? 2.209 -15.367 -8.645 1.00 95.25 418 THR A C 1
ATOM 3124 O O . THR A 1 418 ? 1.533 -15.079 -7.665 1.00 95.25 418 THR A O 1
ATOM 3127 N N . GLU A 1 419 ? 2.615 -16.610 -8.899 1.00 92.06 419 GLU A N 1
ATOM 3128 C CA . GLU A 1 419 ? 2.328 -17.764 -8.043 1.00 92.06 419 GLU A CA 1
ATOM 3129 C C . GLU A 1 419 ? 3.174 -17.741 -6.765 1.00 92.06 419 GLU A C 1
ATOM 3131 O O . GLU A 1 419 ? 2.693 -18.171 -5.727 1.00 92.06 419 GLU A O 1
ATOM 3136 N N . GLU A 1 420 ? 4.369 -17.147 -6.805 1.00 92.94 420 GLU A N 1
ATOM 3137 C CA . GLU A 1 420 ? 5.240 -16.967 -5.631 1.00 92.94 420 GLU A CA 1
ATOM 3138 C C . GLU A 1 420 ? 4.817 -15.783 -4.739 1.00 92.94 420 GLU A C 1
ATOM 3140 O O . GLU A 1 420 ? 5.175 -15.698 -3.562 1.00 92.94 420 GLU A O 1
ATOM 3145 N N . LEU A 1 421 ? 4.065 -14.830 -5.296 1.00 95.06 421 LEU A N 1
ATOM 3146 C CA . LEU A 1 421 ? 3.595 -13.642 -4.586 1.00 95.06 421 LEU A CA 1
ATOM 3147 C C . LEU A 1 421 ? 2.263 -13.930 -3.873 1.00 95.06 421 LEU A C 1
ATOM 3149 O O . LEU A 1 421 ? 1.177 -13.657 -4.398 1.00 95.06 421 LEU A O 1
ATOM 3153 N N . ASP A 1 422 ? 2.348 -14.478 -2.661 1.00 87.44 422 ASP A N 1
ATOM 3154 C CA . ASP A 1 422 ? 1.192 -14.959 -1.884 1.00 87.44 422 ASP A CA 1
ATOM 3155 C C . ASP A 1 422 ? 0.599 -13.939 -0.909 1.00 87.44 422 ASP A C 1
ATOM 3157 O O . ASP A 1 422 ? -0.479 -14.148 -0.343 1.00 87.44 422 ASP A O 1
ATOM 3161 N N . PHE A 1 423 ? 1.280 -12.817 -0.687 1.00 93.62 423 PHE A N 1
ATOM 3162 C CA . PHE A 1 423 ? 0.787 -11.804 0.234 1.00 93.62 423 PHE A CA 1
ATOM 3163 C C . PHE A 1 423 ? -0.526 -11.170 -0.247 1.00 93.62 423 PHE A C 1
ATOM 3165 O O . PHE A 1 423 ? -0.659 -10.743 -1.394 1.00 93.62 423 PHE A O 1
ATOM 3172 N N . THR A 1 424 ? -1.474 -11.016 0.679 1.00 91.19 424 THR A N 1
ATOM 3173 C CA . THR A 1 424 ? -2.718 -10.278 0.451 1.00 91.19 424 THR A CA 1
ATOM 3174 C C . THR A 1 424 ? -2.970 -9.298 1.591 1.00 91.19 424 THR A C 1
ATOM 3176 O O . THR A 1 424 ? -2.517 -9.505 2.714 1.00 91.19 424 THR A O 1
ATOM 3179 N N . LEU A 1 425 ? -3.738 -8.241 1.317 1.00 89.62 425 LEU A N 1
ATOM 3180 C CA . LEU A 1 425 ? -4.232 -7.329 2.355 1.00 89.62 425 LEU A CA 1
ATOM 3181 C C . LEU A 1 425 ? -5.488 -7.868 3.068 1.00 89.62 425 LEU A C 1
ATOM 3183 O O . LEU A 1 425 ? -6.100 -7.138 3.851 1.00 89.62 425 LEU A O 1
ATOM 3187 N N . ALA A 1 426 ? -5.914 -9.108 2.790 1.00 82.19 426 ALA A N 1
ATOM 3188 C CA . ALA A 1 426 ? -6.913 -9.762 3.627 1.00 82.19 426 ALA A CA 1
ATOM 3189 C C . ALA A 1 426 ? -6.252 -10.213 4.929 1.00 82.19 426 ALA A C 1
ATOM 3191 O O . ALA A 1 426 ? -5.230 -10.888 4.895 1.00 82.19 426 ALA A O 1
ATOM 3192 N N . ASP A 1 427 ? -6.879 -9.845 6.046 1.00 68.19 427 ASP A N 1
ATOM 3193 C CA . ASP A 1 427 ? -6.510 -10.283 7.391 1.00 68.19 427 ASP A CA 1
ATOM 3194 C C . ASP A 1 427 ? -5.029 -10.057 7.763 1.00 68.19 427 ASP A C 1
ATOM 3196 O O . ASP A 1 427 ? -4.217 -10.975 7.856 1.00 68.19 427 ASP A O 1
ATOM 3200 N N . LEU A 1 428 ? -4.672 -8.796 8.026 1.00 78.62 428 LEU A N 1
ATOM 3201 C CA . LEU A 1 428 ? -3.348 -8.419 8.538 1.00 78.62 428 LEU A CA 1
ATOM 3202 C C . LEU A 1 428 ? -3.118 -8.813 10.011 1.00 78.62 428 LEU A C 1
ATOM 3204 O O . LEU A 1 428 ? -2.101 -8.415 10.581 1.00 78.62 428 LEU A O 1
ATOM 3208 N N . GLY A 1 429 ? -4.043 -9.551 10.642 1.00 67.50 429 GLY A N 1
ATOM 3209 C CA . GLY A 1 429 ? -3.931 -9.961 12.042 1.00 67.50 429 GLY A CA 1
ATOM 3210 C C . GLY A 1 429 ? -3.897 -8.781 13.016 1.00 67.50 429 GLY A C 1
ATOM 3211 O O . GLY A 1 429 ? -3.142 -8.807 13.988 1.00 67.50 429 GLY A O 1
ATOM 3212 N N . TYR A 1 430 ? -4.662 -7.721 12.731 1.00 68.50 430 TYR A N 1
ATOM 3213 C CA . TYR A 1 430 ? -4.719 -6.536 13.586 1.00 68.50 430 TYR A CA 1
ATOM 3214 C C . TYR A 1 430 ? -5.241 -6.901 14.982 1.00 68.50 430 TYR A C 1
ATOM 3216 O O . TYR A 1 430 ? -6.274 -7.557 15.109 1.00 68.50 430 TYR A O 1
ATOM 3224 N N . ARG A 1 431 ? -4.530 -6.447 16.017 1.00 73.25 431 ARG A N 1
ATOM 3225 C CA . ARG A 1 431 ? -4.916 -6.557 17.427 1.00 73.25 431 ARG A CA 1
ATOM 3226 C C . ARG A 1 431 ? -4.828 -5.179 18.069 1.00 73.25 431 ARG A C 1
ATOM 3228 O O . ARG A 1 431 ? -3.950 -4.393 17.707 1.00 73.25 431 ARG A O 1
ATOM 3235 N N . PHE A 1 432 ? -5.725 -4.893 19.008 1.00 74.25 432 PHE A N 1
ATOM 3236 C CA . PHE A 1 432 ? -5.625 -3.672 19.801 1.00 74.25 432 PHE A CA 1
ATOM 3237 C C . PHE A 1 432 ? -4.371 -3.699 20.685 1.00 74.25 432 PHE A C 1
ATOM 3239 O O . PHE A 1 432 ? -3.931 -4.784 21.068 1.00 74.25 432 PHE A O 1
ATOM 3246 N N . PRO A 1 433 ? -3.789 -2.529 21.011 1.00 79.81 433 PRO A N 1
ATOM 3247 C CA . PRO A 1 433 ? -2.720 -2.453 21.997 1.00 79.81 433 PRO A CA 1
ATOM 3248 C C . PRO A 1 433 ? -3.160 -3.045 23.339 1.00 79.81 433 PRO A C 1
ATOM 3250 O O . PRO A 1 433 ? -4.306 -2.867 23.756 1.00 79.81 433 PRO A O 1
ATOM 3253 N N . ASP A 1 434 ? -2.237 -3.700 24.035 1.00 81.81 434 ASP A N 1
ATOM 3254 C CA . ASP A 1 434 ? -2.501 -4.176 25.387 1.00 81.81 434 ASP A CA 1
ATOM 3255 C C . ASP A 1 434 ? -2.624 -2.984 26.346 1.00 81.81 434 ASP A C 1
ATOM 3257 O O . ASP A 1 434 ? -1.811 -2.055 26.336 1.00 81.81 434 ASP A O 1
ATOM 3261 N N . TYR A 1 435 ? -3.651 -3.008 27.194 1.00 85.50 435 TYR A N 1
ATOM 3262 C CA . TYR A 1 435 ? -3.796 -2.044 28.280 1.00 85.50 435 TYR A CA 1
ATOM 3263 C C . TYR A 1 435 ? -3.081 -2.580 29.533 1.00 85.50 435 TYR A C 1
ATOM 3265 O O . TYR A 1 435 ? -3.262 -3.753 29.857 1.00 85.50 435 TYR A O 1
ATOM 3273 N N . PRO A 1 436 ? -2.290 -1.772 30.270 1.00 86.25 436 PRO A N 1
ATOM 3274 C CA . PRO A 1 436 ? -1.611 -2.242 31.475 1.00 86.25 436 PRO A CA 1
ATOM 3275 C C . PRO A 1 436 ? -2.626 -2.578 32.577 1.00 86.25 436 PRO A C 1
ATOM 3277 O O . PRO A 1 436 ? -3.350 -1.703 33.059 1.00 86.25 436 PRO A O 1
ATOM 3280 N N . LEU A 1 437 ? -2.660 -3.849 32.980 1.00 89.81 437 LEU A N 1
ATOM 3281 C CA . LEU A 1 437 ? -3.587 -4.378 33.980 1.00 89.81 437 LEU A CA 1
ATOM 3282 C C . LEU A 1 437 ? -2.885 -4.667 35.315 1.00 89.81 437 LEU A C 1
ATOM 3284 O O . LEU A 1 437 ? -1.691 -4.981 35.329 1.00 89.81 437 LEU A O 1
ATOM 3288 N N . PRO A 1 438 ? -3.612 -4.599 36.446 1.00 89.44 438 PRO A N 1
ATOM 3289 C CA . PRO A 1 438 ? -3.134 -5.143 37.713 1.00 89.44 438 PRO A CA 1
ATOM 3290 C C . PRO A 1 438 ? -2.830 -6.653 37.616 1.00 89.44 438 PRO A C 1
ATOM 3292 O O . PRO A 1 438 ? -3.443 -7.348 36.802 1.00 89.44 438 PRO A O 1
ATOM 3295 N N . PRO A 1 439 ? -1.925 -7.195 38.454 1.00 89.75 439 PRO A N 1
ATOM 3296 C CA . PRO A 1 439 ? -1.634 -8.627 38.466 1.00 89.75 439 PRO A CA 1
ATOM 3297 C C . PRO A 1 439 ? -2.897 -9.473 38.685 1.00 89.75 439 PRO A C 1
ATOM 3299 O O . PRO A 1 439 ? -3.652 -9.227 39.622 1.00 89.75 439 PRO A O 1
ATOM 3302 N N . GLY A 1 440 ? -3.105 -10.481 37.834 1.00 89.69 440 GLY A N 1
ATOM 3303 C CA . GLY A 1 440 ? -4.242 -11.407 37.922 1.00 89.69 440 GLY A CA 1
ATOM 3304 C C . GLY A 1 440 ? -5.549 -10.911 37.292 1.00 89.69 440 GLY A C 1
ATOM 3305 O O . GLY A 1 440 ? -6.512 -11.673 37.250 1.00 89.69 440 GLY A O 1
ATOM 3306 N N . GLU A 1 441 ? -5.593 -9.682 36.773 1.00 93.38 441 GLU A N 1
ATOM 3307 C CA . GLU A 1 441 ? -6.765 -9.143 36.076 1.00 93.38 441 GLU A CA 1
ATOM 3308 C C . GLU A 1 441 ? -6.733 -9.438 34.572 1.00 93.38 441 GLU A C 1
ATOM 3310 O O . GLU A 1 441 ? -5.681 -9.461 33.932 1.00 93.38 441 GLU A O 1
ATOM 3315 N N . THR A 1 442 ? -7.920 -9.601 33.991 1.00 94.06 442 THR A N 1
ATOM 3316 C CA . THR A 1 442 ? -8.138 -9.646 32.539 1.00 94.06 442 THR A CA 1
ATOM 3317 C C . THR A 1 442 ? -8.724 -8.314 32.058 1.00 94.06 442 THR A C 1
ATOM 3319 O O . THR A 1 442 ? -9.325 -7.587 32.858 1.00 94.06 442 THR A O 1
ATOM 3322 N N . PRO A 1 443 ? -8.629 -7.970 30.756 1.00 93.88 443 PRO A N 1
ATOM 3323 C CA . PRO A 1 443 ? -9.282 -6.771 30.236 1.00 93.88 443 PRO A CA 1
ATOM 3324 C C . PRO A 1 443 ? -10.787 -6.737 30.547 1.00 93.88 443 PRO A C 1
ATOM 3326 O O . PRO A 1 443 ? -11.313 -5.692 30.923 1.00 93.88 443 PRO A O 1
ATOM 3329 N N . ALA A 1 444 ? -11.471 -7.882 30.438 1.00 94.69 444 ALA A N 1
ATOM 3330 C CA . ALA A 1 444 ? -12.906 -7.997 30.685 1.00 94.69 444 ALA A CA 1
ATOM 3331 C C . ALA A 1 444 ? -13.267 -7.817 32.169 1.00 94.69 444 ALA A C 1
ATOM 3333 O O . ALA A 1 444 ? -14.158 -7.025 32.491 1.00 94.69 444 ALA A O 1
ATOM 3334 N N . SER A 1 445 ? -12.553 -8.488 33.082 1.00 95.50 445 SER A N 1
ATOM 3335 C CA . SER A 1 445 ? -12.792 -8.365 34.528 1.00 95.50 445 SER A CA 1
ATOM 3336 C C . SER A 1 445 ? -12.518 -6.946 35.027 1.00 95.50 445 SER A C 1
ATOM 3338 O O . SER A 1 445 ? -13.349 -6.366 35.734 1.00 95.50 445 SER A O 1
ATOM 3340 N N . TYR A 1 446 ? -11.422 -6.335 34.569 1.00 96.50 446 TYR A N 1
ATOM 3341 C CA . TYR A 1 446 ? -11.079 -4.968 34.934 1.00 96.50 446 TYR A CA 1
ATOM 3342 C C . TYR A 1 446 ? -12.081 -3.953 34.369 1.00 96.50 446 TYR A C 1
ATOM 3344 O O . TYR A 1 446 ? -12.556 -3.087 35.110 1.00 96.50 446 TYR A O 1
ATOM 3352 N N . LEU A 1 447 ? -12.474 -4.087 33.092 1.00 96.94 447 LEU A N 1
ATOM 3353 C CA . LEU A 1 447 ? -13.494 -3.239 32.464 1.00 96.94 447 LEU A CA 1
ATOM 3354 C C . LEU A 1 447 ? -14.823 -3.303 33.224 1.00 96.94 447 LEU A C 1
ATOM 3356 O O . LEU A 1 447 ? -15.429 -2.271 33.518 1.00 96.94 447 LEU A O 1
ATOM 3360 N N . ARG A 1 448 ? -15.264 -4.511 33.578 1.00 97.38 448 ARG A N 1
ATOM 3361 C CA . ARG A 1 448 ? -16.481 -4.744 34.360 1.00 97.38 448 ARG A CA 1
ATOM 3362 C C . ARG A 1 448 ? -16.408 -4.032 35.711 1.00 97.38 448 ARG A C 1
ATOM 3364 O O . ARG A 1 448 ? -17.354 -3.338 36.083 1.00 97.38 448 ARG A O 1
ATOM 3371 N N . HIS A 1 449 ? -15.279 -4.130 36.415 1.00 95.62 449 HIS A N 1
ATOM 3372 C CA . HIS A 1 449 ? -15.078 -3.445 37.692 1.00 95.62 449 HIS A CA 1
ATOM 3373 C C . HIS A 1 449 ? -15.206 -1.916 37.562 1.00 95.62 449 HIS A C 1
ATOM 3375 O O . HIS A 1 449 ? -15.976 -1.286 38.297 1.00 95.62 449 HIS A O 1
ATOM 3381 N N . ILE A 1 450 ? -14.497 -1.302 36.607 1.00 96.25 450 ILE A N 1
ATOM 3382 C CA . ILE A 1 450 ? -14.534 0.157 36.420 1.00 96.25 450 ILE A CA 1
ATOM 3383 C C . ILE A 1 450 ? -15.894 0.650 35.906 1.00 96.25 450 ILE A C 1
ATOM 3385 O O . ILE A 1 450 ? -16.351 1.711 36.336 1.00 96.25 450 ILE A O 1
ATOM 3389 N N . ALA A 1 451 ? -16.574 -0.123 35.053 1.00 97.31 451 ALA A N 1
ATOM 3390 C CA . ALA A 1 451 ? -17.893 0.219 34.531 1.00 97.31 451 ALA A CA 1
ATOM 3391 C C . ALA A 1 451 ? -18.933 0.240 35.656 1.00 97.31 451 ALA A C 1
ATOM 3393 O O . ALA A 1 451 ? -19.678 1.210 35.780 1.00 97.31 451 ALA A O 1
ATOM 3394 N N . TRP A 1 452 ? -18.940 -0.762 36.541 1.00 97.75 452 TRP A N 1
ATOM 3395 C CA . TRP A 1 452 ? -19.854 -0.788 37.687 1.00 97.75 452 TRP A CA 1
ATOM 3396 C C . TRP A 1 452 ? -19.570 0.320 38.706 1.00 97.75 452 TRP A C 1
ATOM 3398 O O . TRP A 1 452 ? -20.508 0.922 39.236 1.00 97.75 452 TRP A O 1
ATOM 3408 N N . ASN A 1 453 ? -18.297 0.645 38.953 1.00 95.75 453 ASN A N 1
ATOM 3409 C CA . ASN A 1 453 ? -17.925 1.803 39.772 1.00 95.75 453 ASN A CA 1
ATOM 3410 C C . ASN A 1 453 ? -18.467 3.113 39.179 1.00 95.75 453 ASN A C 1
ATOM 3412 O O . ASN A 1 453 ? -19.105 3.895 39.886 1.00 95.75 453 ASN A O 1
ATOM 3416 N N . GLY A 1 454 ? -18.255 3.333 37.880 1.00 95.50 454 GLY A N 1
ATOM 3417 C CA . GLY A 1 454 ? -18.751 4.512 37.173 1.00 95.50 454 GLY A CA 1
ATOM 3418 C C . GLY A 1 454 ? -20.279 4.582 37.127 1.00 95.50 454 GLY A C 1
ATOM 3419 O O . GLY A 1 454 ? -20.864 5.646 37.339 1.00 95.50 454 GLY A O 1
ATOM 3420 N N . ALA A 1 455 ? -20.941 3.436 36.954 1.00 96.12 455 ALA A N 1
ATOM 3421 C CA . ALA A 1 455 ? -22.394 3.345 36.934 1.00 96.12 455 ALA A CA 1
ATOM 3422 C C . ALA A 1 455 ? -23.015 3.778 38.269 1.00 96.12 455 ALA A C 1
ATOM 3424 O O . ALA A 1 455 ? -23.958 4.570 38.275 1.00 96.12 455 ALA A O 1
ATOM 3425 N N . ARG A 1 456 ? -22.445 3.333 39.400 1.00 95.56 456 ARG A N 1
ATOM 3426 C CA . ARG A 1 456 ? -22.874 3.756 40.746 1.00 95.56 456 ARG A CA 1
ATOM 3427 C C . ARG A 1 456 ? -22.743 5.262 40.966 1.00 95.56 456 ARG A C 1
ATOM 3429 O O . ARG A 1 456 ? -23.568 5.851 41.656 1.00 95.56 456 ARG A O 1
ATOM 3436 N N . ALA A 1 457 ? -21.715 5.886 40.394 1.00 93.00 457 ALA A N 1
ATOM 3437 C CA . ALA A 1 457 ? -21.491 7.320 40.545 1.00 93.00 457 ALA A CA 1
ATOM 3438 C C . ALA A 1 457 ? -22.448 8.168 39.686 1.00 93.00 457 ALA A C 1
ATOM 3440 O O . ALA A 1 457 ? -22.861 9.253 40.112 1.00 93.00 457 ALA A O 1
ATOM 3441 N N . ARG A 1 458 ? -22.786 7.687 38.481 1.00 93.88 458 ARG A N 1
ATOM 3442 C CA . ARG A 1 458 ? -23.442 8.492 37.437 1.00 93.88 458 ARG A CA 1
ATOM 3443 C C . ARG A 1 458 ? -24.937 8.242 37.272 1.00 93.88 458 ARG A C 1
ATOM 3445 O O . ARG A 1 458 ? -25.671 9.204 37.065 1.00 93.88 458 ARG A O 1
ATOM 3452 N N . PHE A 1 459 ? -25.414 7.004 37.387 1.00 93.88 459 PHE A N 1
ATOM 3453 C CA . PHE A 1 459 ? -26.850 6.739 37.274 1.00 93.88 459 PHE A CA 1
ATOM 3454 C C . PHE A 1 459 ? -27.569 7.116 38.573 1.00 93.88 459 PHE A C 1
ATOM 3456 O O . PHE A 1 459 ? -27.290 6.562 39.637 1.00 93.88 459 PHE A O 1
ATOM 3463 N N . ARG A 1 460 ? -28.527 8.047 38.487 1.00 90.88 460 ARG A N 1
ATOM 3464 C CA . ARG A 1 460 ? -29.329 8.507 39.631 1.00 90.88 460 ARG A CA 1
ATOM 3465 C C . ARG A 1 460 ? -30.829 8.520 39.293 1.00 90.88 460 ARG A C 1
ATOM 3467 O O . ARG A 1 460 ? -31.275 9.465 38.644 1.00 90.88 460 ARG A O 1
ATOM 3474 N N . PRO A 1 461 ? -31.619 7.522 39.740 1.00 90.69 461 PRO A N 1
ATOM 3475 C CA . PRO A 1 461 ? -31.204 6.270 40.387 1.00 90.69 461 PRO A CA 1
ATOM 3476 C C . PRO A 1 461 ? -30.605 5.258 39.390 1.00 90.69 461 PRO A C 1
ATOM 3478 O O . PRO A 1 461 ? -30.928 5.271 38.202 1.00 90.69 461 PRO A O 1
ATOM 3481 N N . LEU A 1 462 ? -29.787 4.320 39.881 1.00 94.31 462 LEU A N 1
ATOM 3482 C CA . LEU A 1 462 ? -29.338 3.156 39.107 1.00 94.31 462 LEU A CA 1
ATOM 3483 C C . LEU A 1 462 ? -30.472 2.123 38.996 1.00 94.31 462 LEU A C 1
ATOM 3485 O O . LEU A 1 462 ? -30.559 1.180 39.782 1.00 94.31 462 LEU A O 1
ATOM 3489 N N . SER A 1 463 ? -31.367 2.339 38.029 1.00 94.75 463 SER A N 1
ATOM 3490 C CA . SER A 1 463 ? -32.550 1.497 37.797 1.00 94.75 463 SER A CA 1
ATOM 3491 C C . SER A 1 463 ? -32.203 0.063 37.373 1.00 94.75 463 SER A C 1
ATOM 3493 O O . SER A 1 463 ? -31.166 -0.177 36.754 1.00 94.75 463 SER A O 1
ATOM 3495 N N . ALA A 1 464 ? -33.118 -0.884 37.610 1.00 95.31 464 ALA A N 1
ATOM 3496 C CA . ALA A 1 464 ? -32.978 -2.271 37.149 1.00 95.31 464 ALA A CA 1
ATOM 3497 C C . ALA A 1 464 ? -32.783 -2.370 35.623 1.00 95.31 464 ALA A C 1
ATOM 3499 O O . ALA A 1 464 ? -31.997 -3.183 35.144 1.00 95.31 464 ALA A O 1
ATOM 3500 N N . ARG A 1 465 ? -33.435 -1.484 34.855 1.00 94.12 465 ARG A N 1
ATOM 3501 C CA . ARG A 1 465 ? -33.253 -1.391 33.399 1.00 94.12 465 ARG A CA 1
ATOM 3502 C C . ARG A 1 465 ? -31.821 -1.001 33.029 1.00 94.12 465 ARG A C 1
ATOM 3504 O O . ARG A 1 465 ? -31.259 -1.588 32.112 1.00 94.12 465 ARG A O 1
ATOM 3511 N N . ALA A 1 466 ? -31.232 -0.035 33.736 1.00 94.75 466 ALA A N 1
ATOM 3512 C CA . ALA A 1 466 ? -29.853 0.380 33.493 1.00 94.75 466 ALA A CA 1
ATOM 3513 C C . ALA A 1 466 ? -28.854 -0.723 33.862 1.00 94.75 466 ALA A C 1
ATOM 3515 O O . ALA A 1 466 ? -27.930 -0.981 33.098 1.00 94.75 466 ALA A O 1
ATOM 3516 N N . GLN A 1 467 ? -29.079 -1.420 34.978 1.00 96.75 467 GLN A N 1
ATOM 3517 C CA . GLN A 1 467 ? -28.256 -2.561 35.388 1.00 96.75 467 GLN A CA 1
ATOM 3518 C C . GLN A 1 467 ? -28.282 -3.687 34.344 1.00 96.75 467 GLN A C 1
ATOM 3520 O O . GLN A 1 467 ? -27.227 -4.156 33.925 1.00 96.75 467 GLN A O 1
ATOM 3525 N N . ALA A 1 468 ? -29.474 -4.067 33.870 1.00 96.50 468 ALA A N 1
ATOM 3526 C CA . ALA A 1 468 ? -29.633 -5.089 32.836 1.00 96.50 468 ALA A CA 1
ATOM 3527 C C . ALA A 1 468 ? -28.969 -4.688 31.508 1.00 96.50 468 ALA A C 1
ATOM 3529 O O . ALA A 1 468 ? -28.344 -5.519 30.852 1.00 96.50 468 ALA A O 1
ATOM 3530 N N . GLN A 1 469 ? -29.070 -3.409 31.127 1.00 95.88 469 GLN A N 1
ATOM 3531 C CA . GLN A 1 469 ? -28.422 -2.892 29.925 1.00 95.88 469 GLN A CA 1
ATOM 3532 C C . GLN A 1 469 ? -26.892 -2.946 30.044 1.00 95.88 469 GLN A C 1
ATOM 3534 O O . GLN A 1 469 ? -26.244 -3.473 29.149 1.00 95.88 469 GLN A O 1
ATOM 3539 N N . ILE A 1 470 ? -26.311 -2.466 31.150 1.00 96.69 470 ILE A N 1
ATOM 3540 C CA . ILE A 1 470 ? -24.856 -2.514 31.382 1.00 96.69 470 ILE A CA 1
ATOM 3541 C C . ILE A 1 470 ? -24.340 -3.954 31.303 1.00 96.69 470 ILE A C 1
ATOM 3543 O O . ILE A 1 470 ? -23.336 -4.203 30.642 1.00 96.69 470 ILE A O 1
ATOM 3547 N N . GLU A 1 471 ? -25.038 -4.904 31.929 1.00 97.56 471 GLU A N 1
ATOM 3548 C CA . GLU A 1 471 ? -24.640 -6.314 31.910 1.00 97.56 471 GLU A CA 1
ATOM 3549 C C . GLU A 1 471 ? -24.666 -6.903 30.494 1.00 97.56 471 GLU A C 1
ATOM 3551 O O . GLU A 1 471 ? -23.702 -7.539 30.068 1.00 97.56 471 GLU A O 1
ATOM 3556 N N . LYS A 1 472 ? -25.736 -6.630 29.734 1.00 95.81 472 LYS A N 1
ATOM 3557 C CA . LYS A 1 472 ? -25.862 -7.047 28.331 1.00 95.81 472 LYS A CA 1
ATOM 3558 C C . LYS A 1 472 ? -24.713 -6.505 27.478 1.00 95.81 472 LYS A C 1
ATOM 3560 O O . LYS A 1 472 ? -24.142 -7.240 26.674 1.00 95.81 472 LYS A O 1
ATOM 3565 N N . GLU A 1 473 ? -24.387 -5.225 27.638 1.00 96.25 473 GLU A N 1
ATOM 3566 C CA . GLU A 1 473 ? -23.312 -4.576 26.888 1.00 96.25 473 GLU A CA 1
ATOM 3567 C C . GLU A 1 473 ? -21.940 -5.150 27.252 1.00 96.25 473 GLU A C 1
ATOM 3569 O O . GLU A 1 473 ? -21.174 -5.484 26.352 1.00 96.25 473 GLU A O 1
ATOM 3574 N N . LEU A 1 474 ? -21.640 -5.320 28.546 1.00 97.31 474 LEU A N 1
ATOM 3575 C CA . LEU A 1 474 ? -20.374 -5.900 29.009 1.00 97.31 474 LEU A CA 1
ATOM 3576 C C . LEU A 1 474 ? -20.180 -7.330 28.494 1.00 97.31 474 LEU A C 1
ATOM 3578 O O . LEU A 1 474 ? -19.100 -7.648 28.003 1.00 97.31 474 LEU A O 1
ATOM 3582 N N . ALA A 1 475 ? -21.225 -8.160 28.541 1.00 95.88 475 ALA A N 1
ATOM 3583 C CA . ALA A 1 475 ? -21.177 -9.520 28.009 1.00 95.88 475 ALA A CA 1
ATOM 3584 C C . ALA A 1 475 ? -20.895 -9.540 26.496 1.00 95.8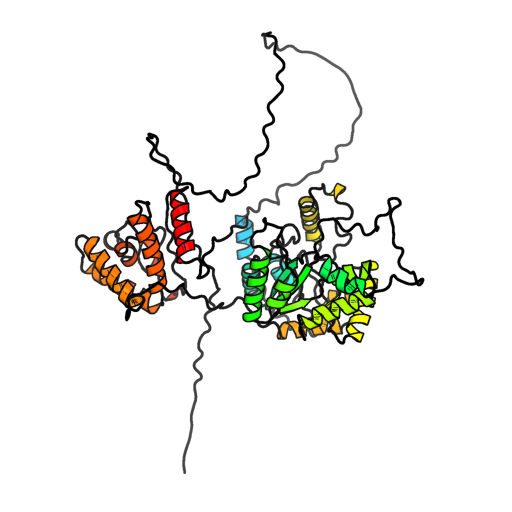8 475 ALA A C 1
ATOM 3586 O O . ALA A 1 475 ? -20.122 -10.372 26.022 1.00 95.88 475 ALA A O 1
ATOM 3587 N N . LEU A 1 476 ? -21.478 -8.611 25.727 1.00 93.56 476 LEU A N 1
ATOM 3588 C CA . LEU A 1 476 ? -21.208 -8.509 24.290 1.00 93.56 476 LEU A CA 1
ATOM 3589 C C . LEU A 1 476 ? -19.787 -7.998 24.002 1.00 93.56 476 LEU A C 1
ATOM 3591 O O . LEU A 1 476 ? -19.123 -8.522 23.112 1.00 93.56 476 LEU A O 1
ATOM 3595 N N . ILE A 1 477 ? -19.312 -7.000 24.752 1.00 93.62 477 ILE A N 1
ATOM 3596 C CA . ILE A 1 477 ? -17.949 -6.459 24.629 1.00 93.62 477 ILE A CA 1
ATOM 3597 C C . ILE A 1 477 ? -16.908 -7.550 24.906 1.00 93.62 477 ILE A C 1
ATOM 3599 O O . ILE A 1 477 ? -15.924 -7.650 24.178 1.00 93.62 477 ILE A O 1
ATOM 3603 N N . GLU A 1 478 ? -17.133 -8.375 25.929 1.00 93.75 478 GLU A N 1
ATOM 3604 C CA . GLU A 1 478 ? -16.277 -9.515 26.266 1.00 93.75 478 GLU A CA 1
ATOM 3605 C C . GLU A 1 478 ? -16.308 -10.586 25.171 1.00 93.75 478 GLU A C 1
ATOM 3607 O O . GLU A 1 478 ? -15.257 -11.020 24.704 1.00 93.75 478 GLU A O 1
ATOM 3612 N N . LYS A 1 479 ? -17.501 -10.948 24.684 1.00 91.81 479 LYS A N 1
ATOM 3613 C CA . LYS A 1 479 ? -17.669 -11.924 23.597 1.00 91.81 479 LYS A CA 1
ATOM 3614 C C . LYS A 1 479 ? -16.950 -11.514 22.306 1.00 91.81 479 LYS A C 1
ATOM 3616 O O . LYS A 1 479 ? -16.465 -12.377 21.581 1.00 91.81 479 LYS A O 1
ATOM 3621 N N . LEU A 1 480 ? -16.901 -10.213 22.017 1.00 89.50 480 LEU A N 1
ATOM 3622 C CA . LEU A 1 480 ? -16.252 -9.648 20.831 1.00 89.50 480 LEU A CA 1
ATOM 3623 C C . LEU A 1 480 ? -14.772 -9.281 21.050 1.00 89.50 480 LEU A C 1
ATOM 3625 O O . LEU A 1 480 ? -14.162 -8.723 20.142 1.00 89.50 480 LEU A O 1
ATOM 3629 N N . ASP A 1 481 ? -14.201 -9.577 22.224 1.00 89.50 481 ASP A N 1
ATOM 3630 C CA . ASP A 1 481 ? -12.815 -9.249 22.598 1.00 89.50 481 ASP A CA 1
ATOM 3631 C C . ASP A 1 481 ? -12.478 -7.747 22.462 1.00 89.50 481 ASP A C 1
ATOM 3633 O O . ASP A 1 481 ? -11.413 -7.328 22.008 1.00 89.50 481 ASP A O 1
ATOM 3637 N N . LEU A 1 482 ? -13.430 -6.892 22.853 1.00 91.31 482 LEU A N 1
ATOM 3638 C CA . LEU A 1 482 ? -13.326 -5.432 22.741 1.00 91.31 482 LEU A CA 1
ATOM 3639 C C . LEU A 1 482 ? -12.959 -4.747 24.057 1.00 91.31 482 LEU A C 1
ATOM 3641 O O . LEU A 1 482 ? -12.852 -3.522 24.108 1.00 91.31 482 LEU A O 1
ATOM 3645 N N . ALA A 1 483 ? -12.758 -5.498 25.138 1.00 93.44 483 ALA A N 1
ATOM 3646 C CA . ALA A 1 483 ? -12.552 -4.902 26.452 1.00 93.44 483 ALA A CA 1
ATOM 3647 C C . ALA A 1 483 ? -11.306 -3.994 26.500 1.00 93.44 483 ALA A C 1
ATOM 3649 O O . ALA A 1 483 ? -11.379 -2.881 27.019 1.00 93.44 483 ALA A O 1
ATOM 3650 N N . GLY A 1 484 ? -10.197 -4.410 25.873 1.00 91.69 484 GLY A N 1
ATOM 3651 C CA . GLY A 1 484 ? -8.982 -3.592 25.760 1.00 91.69 484 GLY A CA 1
ATOM 3652 C C . GLY A 1 484 ? -9.213 -2.259 25.040 1.00 91.69 484 GLY A C 1
ATOM 3653 O O . GLY A 1 484 ? -8.719 -1.222 25.481 1.00 91.69 484 GLY A O 1
ATOM 3654 N N . TYR A 1 485 ? -10.048 -2.253 23.997 1.00 90.75 485 TYR A N 1
ATOM 3655 C CA . TYR A 1 485 ? -10.414 -1.036 23.271 1.00 90.75 485 TYR A CA 1
ATOM 3656 C C . TYR A 1 485 ? -11.131 -0.020 24.173 1.00 90.75 485 TYR A C 1
ATOM 3658 O O . TYR A 1 485 ? -10.741 1.149 24.228 1.00 90.75 485 TYR A O 1
ATOM 3666 N N . PHE A 1 486 ? -12.124 -0.466 24.949 1.00 94.50 486 PHE A N 1
ATOM 3667 C CA . PHE A 1 486 ? -12.829 0.407 25.895 1.00 94.50 486 PHE A CA 1
ATOM 3668 C C . PHE A 1 486 ? -11.901 0.939 26.990 1.00 94.50 486 PHE A C 1
ATOM 3670 O O . PHE A 1 486 ? -12.035 2.099 27.380 1.00 94.50 486 PHE A O 1
ATOM 3677 N N . LEU A 1 487 ? -10.945 0.130 27.460 1.00 94.81 487 LEU A N 1
ATOM 3678 C CA . LEU A 1 487 ? -9.957 0.553 28.454 1.00 94.81 487 LEU A CA 1
ATOM 3679 C C . LEU A 1 487 ? -9.027 1.651 27.924 1.00 94.81 487 LEU A C 1
ATOM 3681 O O . LEU A 1 487 ? -8.778 2.622 28.638 1.00 94.81 487 LEU A O 1
ATOM 3685 N N . ILE A 1 488 ? -8.569 1.549 26.673 1.00 93.44 488 ILE A N 1
ATOM 3686 C CA . ILE A 1 488 ? -7.743 2.587 26.035 1.00 93.44 488 ILE A CA 1
ATOM 3687 C C . ILE A 1 488 ? -8.522 3.901 25.922 1.00 93.44 488 ILE A C 1
ATOM 3689 O O . ILE A 1 488 ? -8.024 4.955 26.319 1.00 93.44 488 ILE A O 1
ATOM 3693 N N . VAL A 1 489 ? -9.761 3.856 25.420 1.00 94.88 489 VAL A N 1
ATOM 3694 C CA . VAL A 1 489 ? -10.591 5.063 25.276 1.00 94.88 489 VAL A CA 1
ATOM 3695 C C . VAL A 1 489 ? -10.903 5.680 26.642 1.00 94.88 489 VAL A C 1
ATOM 3697 O O . VAL A 1 489 ? -10.779 6.894 26.817 1.00 94.88 489 VAL A O 1
ATOM 3700 N N . TRP A 1 490 ? -11.253 4.852 27.630 1.00 95.69 490 TRP A N 1
ATOM 3701 C CA . TRP A 1 490 ? -11.464 5.290 29.009 1.00 95.69 490 TRP A CA 1
ATOM 3702 C C . TRP A 1 490 ? -10.225 5.969 29.596 1.00 95.69 490 TRP A C 1
ATOM 3704 O O . TRP A 1 490 ? -10.346 6.995 30.262 1.00 95.69 490 TRP A O 1
ATOM 3714 N N . ASP A 1 491 ? -9.031 5.447 29.331 1.00 95.56 491 ASP A N 1
ATOM 3715 C CA . ASP A 1 491 ? -7.782 6.023 29.819 1.00 95.56 491 ASP A CA 1
ATOM 3716 C C . ASP A 1 491 ? -7.485 7.403 29.211 1.00 95.56 491 ASP A C 1
ATOM 3718 O O . ASP A 1 491 ? -7.101 8.324 29.939 1.00 95.56 491 ASP A O 1
ATOM 3722 N N . VAL A 1 492 ? -7.757 7.592 27.915 1.00 95.62 492 VAL A N 1
ATOM 3723 C CA . VAL A 1 492 ? -7.675 8.910 27.258 1.00 95.62 492 VAL A CA 1
ATOM 3724 C C . VAL A 1 492 ? -8.677 9.892 27.874 1.00 95.62 492 VAL A C 1
ATOM 3726 O O . VAL A 1 492 ? -8.317 11.022 28.213 1.00 95.62 492 VAL A O 1
ATOM 3729 N N . VAL A 1 493 ? -9.921 9.463 28.098 1.00 96.75 493 VAL A N 1
ATOM 3730 C CA . VAL A 1 493 ? -10.948 10.285 28.760 1.00 96.75 493 VAL A CA 1
ATOM 3731 C C . VAL A 1 493 ? -10.532 10.631 30.193 1.00 96.75 493 VAL A C 1
ATOM 3733 O O . VAL A 1 493 ? -10.619 11.786 30.606 1.00 96.75 493 VAL A O 1
ATOM 3736 N N . ARG A 1 494 ? -9.992 9.669 30.948 1.00 95.88 494 ARG A N 1
ATOM 3737 C CA . ARG A 1 494 ? -9.487 9.879 32.311 1.00 95.88 494 ARG A CA 1
ATOM 3738 C C . ARG A 1 494 ? -8.319 10.863 32.338 1.00 95.88 494 ARG A C 1
ATOM 3740 O O . ARG A 1 494 ? -8.223 11.667 33.267 1.00 95.88 494 ARG A O 1
ATOM 3747 N N . PHE A 1 495 ? -7.421 10.815 31.356 1.00 97.06 495 PHE A N 1
ATOM 3748 C CA . PHE A 1 495 ? -6.372 11.819 31.198 1.00 97.06 495 PHE A CA 1
ATOM 3749 C C . PHE A 1 495 ? -6.966 13.217 31.001 1.00 97.06 495 PHE A C 1
ATOM 3751 O O . PHE A 1 495 ? -6.557 14.139 31.709 1.00 97.06 495 PHE A O 1
ATOM 3758 N N . CYS A 1 496 ? -7.962 13.362 30.124 1.00 97.25 496 CYS A N 1
ATOM 3759 C CA . CYS A 1 496 ? -8.620 14.645 29.884 1.00 97.25 496 CYS A CA 1
ATOM 3760 C C . CYS A 1 496 ? -9.263 15.195 31.166 1.00 97.25 496 CYS A C 1
ATOM 3762 O O . CYS A 1 496 ? -8.955 16.314 31.576 1.00 97.25 496 CYS A O 1
ATOM 3764 N N . LEU A 1 497 ? -10.055 14.371 31.862 1.00 94.81 497 LEU A N 1
ATOM 3765 C CA . LEU A 1 497 ? -10.736 14.756 33.103 1.00 94.81 497 LEU A CA 1
ATOM 3766 C C . LEU A 1 497 ? -9.756 15.184 34.207 1.00 94.81 497 LEU A C 1
ATOM 3768 O O . LEU A 1 497 ? -9.976 16.203 34.856 1.00 94.81 497 LEU A O 1
ATOM 3772 N N . ARG A 1 498 ? -8.644 14.457 34.398 1.00 96.81 498 ARG A N 1
ATOM 3773 C CA . ARG A 1 498 ? -7.612 14.811 35.396 1.00 96.81 498 ARG A CA 1
ATOM 3774 C C . ARG A 1 498 ? -6.891 16.124 35.090 1.00 96.81 498 ARG A C 1
ATOM 3776 O O . ARG A 1 498 ? -6.390 16.759 36.008 1.00 96.81 498 ARG A O 1
ATOM 3783 N N . ASN A 1 499 ? -6.822 16.510 33.819 1.00 96.69 499 ASN A N 1
ATOM 3784 C CA . ASN A 1 499 ? -6.128 17.715 33.366 1.00 96.69 499 ASN A CA 1
ATOM 3785 C C . ASN A 1 499 ? -7.077 18.894 33.097 1.00 96.69 499 ASN A C 1
ATOM 3787 O O . ASN A 1 499 ? -6.636 19.904 32.549 1.00 96.69 499 ASN A O 1
ATOM 3791 N N . GLY A 1 500 ? -8.364 18.769 33.444 1.00 95.56 500 GLY A N 1
ATOM 3792 C CA . GLY A 1 500 ? -9.367 19.803 33.184 1.00 95.56 500 GLY A CA 1
ATOM 3793 C C . GLY A 1 500 ? -9.624 20.055 31.693 1.00 95.56 500 GLY A C 1
ATOM 3794 O O . GLY A 1 500 ? -10.042 21.149 31.325 1.00 95.56 500 GLY A O 1
ATOM 3795 N N . ILE A 1 501 ? -9.354 19.070 30.831 1.00 96.75 501 ILE A N 1
ATOM 3796 C CA . ILE A 1 501 ? -9.604 19.145 29.389 1.00 96.75 501 ILE A CA 1
ATOM 3797 C C . ILE A 1 501 ? -11.014 18.617 29.125 1.00 96.75 501 ILE A C 1
ATOM 3799 O O . ILE A 1 501 ? -11.348 17.495 29.513 1.00 96.75 501 ILE A O 1
ATOM 3803 N N . LEU A 1 502 ? -11.839 19.422 28.453 1.00 95.31 502 LEU A N 1
ATOM 3804 C CA . LEU A 1 502 ? -13.172 18.993 28.033 1.00 95.31 502 LEU A CA 1
ATOM 3805 C C . LEU A 1 502 ? -13.051 17.835 27.036 1.00 95.31 502 LEU A C 1
ATOM 3807 O O . LEU A 1 502 ? -12.244 17.887 26.112 1.00 95.31 502 LEU A O 1
ATOM 3811 N N . VAL A 1 503 ? -13.860 16.796 27.220 1.00 95.88 503 VAL A N 1
ATOM 3812 C CA . VAL A 1 503 ? -13.906 15.636 26.327 1.00 95.88 503 VAL A CA 1
ATOM 3813 C C . VAL A 1 503 ? -15.327 15.102 26.262 1.00 95.88 503 VAL A C 1
ATOM 3815 O O . VAL A 1 503 ? -16.017 15.053 27.281 1.00 95.88 503 VAL A O 1
ATOM 3818 N N . GLN A 1 504 ? -15.765 14.709 25.070 1.00 93.81 504 GLN A N 1
ATOM 3819 C CA . GLN A 1 504 ? -17.077 14.104 24.876 1.00 93.81 504 GLN A CA 1
ATOM 3820 C C . GLN A 1 504 ? -17.047 13.088 23.737 1.00 93.81 504 GLN A C 1
ATOM 3822 O O . GLN A 1 504 ? -16.621 13.395 22.631 1.00 93.81 504 GLN A O 1
ATOM 3827 N N . GLY A 1 505 ? -17.546 11.883 23.995 1.00 92.25 505 GLY A N 1
ATOM 3828 C CA . GLY A 1 505 ? -17.795 10.882 22.967 1.00 92.25 505 GLY A CA 1
ATOM 3829 C C . GLY A 1 505 ? -18.991 11.258 22.090 1.00 92.25 505 GLY A C 1
ATOM 3830 O O . GLY A 1 505 ? -20.039 11.658 22.611 1.00 92.25 505 GLY A O 1
ATOM 3831 N N . ARG A 1 506 ? -18.858 11.093 20.771 1.00 90.38 506 ARG A N 1
ATOM 3832 C CA . ARG A 1 506 ? -19.916 11.364 19.782 1.00 90.38 506 ARG A CA 1
ATOM 3833 C C . ARG A 1 506 ? -20.296 10.128 18.963 1.00 90.38 506 ARG A C 1
ATOM 3835 O O . ARG A 1 506 ? -19.716 9.053 19.095 1.00 90.38 506 ARG A O 1
ATOM 3842 N N . GLY A 1 507 ? -21.295 10.295 18.097 1.00 89.19 507 GLY A N 1
ATOM 3843 C CA . GLY A 1 507 ? -21.770 9.238 17.206 1.00 89.19 507 GLY A CA 1
ATOM 3844 C C . GLY A 1 507 ? -22.529 8.140 17.949 1.00 89.19 507 GLY A C 1
ATOM 3845 O O . GLY A 1 507 ? -23.222 8.397 18.933 1.00 89.19 507 GLY A O 1
ATOM 3846 N N . SER A 1 508 ? -22.411 6.902 17.471 1.00 89.94 508 SER A N 1
ATOM 3847 C CA . SER A 1 508 ? -23.121 5.753 18.042 1.00 89.94 508 SER A CA 1
ATOM 3848 C C . SER A 1 508 ? -22.680 5.396 19.461 1.00 89.94 508 SER A C 1
ATOM 3850 O O . SER A 1 508 ? -23.466 4.796 20.188 1.00 89.94 508 SER A O 1
ATOM 3852 N N . ALA A 1 509 ? -21.487 5.815 19.897 1.00 90.69 509 ALA A N 1
ATOM 3853 C CA . ALA A 1 509 ? -21.017 5.599 21.267 1.00 90.69 509 ALA A CA 1
ATOM 3854 C C . ALA A 1 509 ? -21.984 6.171 22.326 1.00 90.69 509 ALA A C 1
ATOM 3856 O O . ALA A 1 509 ? -22.098 5.627 23.423 1.00 90.69 509 ALA A O 1
ATOM 3857 N N . ALA A 1 510 ? -22.743 7.225 21.988 1.00 91.75 510 ALA A N 1
ATOM 3858 C CA . ALA A 1 510 ? -23.769 7.810 22.855 1.00 91.75 510 ALA A CA 1
ATOM 3859 C C . ALA A 1 510 ? -24.901 6.836 23.228 1.00 91.75 510 ALA A C 1
ATOM 3861 O O . ALA A 1 510 ? -25.588 7.070 24.217 1.00 91.75 510 ALA A O 1
ATOM 3862 N N . ASN A 1 511 ? -25.078 5.742 22.480 1.00 93.31 511 ASN A N 1
ATOM 3863 C CA . ASN A 1 511 ? -26.118 4.747 22.734 1.00 93.31 511 ASN A CA 1
ATOM 3864 C C . ASN A 1 511 ? -25.706 3.674 23.760 1.00 93.31 511 ASN A C 1
ATOM 3866 O O . ASN A 1 511 ? -26.526 2.816 24.075 1.00 93.31 511 ASN A O 1
ATOM 3870 N N . SER A 1 512 ? -24.462 3.684 24.252 1.00 95.81 512 SER A N 1
ATOM 3871 C CA . SER A 1 512 ? -23.941 2.668 25.177 1.00 95.81 512 SER A CA 1
ATOM 3872 C C . SER A 1 512 ? -24.006 3.119 26.635 1.00 95.81 512 SER A C 1
ATOM 3874 O O . SER A 1 512 ? -23.444 4.152 27.019 1.00 95.81 512 SER A O 1
ATOM 3876 N N . ALA A 1 513 ? -24.664 2.311 27.471 1.00 96.44 513 ALA A N 1
ATOM 3877 C CA . ALA A 1 513 ? -24.697 2.493 28.918 1.00 96.44 513 ALA A CA 1
ATOM 3878 C C . ALA A 1 513 ? -23.305 2.311 29.544 1.00 96.44 513 ALA A C 1
ATOM 3880 O O . ALA A 1 513 ? -22.973 3.020 30.497 1.00 96.44 513 ALA A O 1
ATOM 3881 N N . VAL A 1 514 ? -22.465 1.431 28.982 1.00 97.12 514 VAL A N 1
ATOM 3882 C CA . VAL A 1 514 ? -21.057 1.273 29.384 1.00 97.12 514 VAL A CA 1
ATOM 3883 C C . VAL A 1 514 ? -20.256 2.538 29.070 1.00 97.12 514 VAL A C 1
ATOM 3885 O O . VAL A 1 514 ? -19.564 3.044 29.952 1.00 97.12 514 VAL A O 1
ATOM 3888 N N . CYS A 1 515 ? -20.389 3.123 27.872 1.00 96.62 515 CYS A N 1
ATOM 3889 C CA . CYS A 1 515 ? -19.732 4.395 27.545 1.00 96.62 515 CYS A CA 1
ATOM 3890 C C . CYS A 1 515 ? -20.149 5.527 28.498 1.00 96.62 515 CYS A C 1
ATOM 3892 O O . CYS A 1 515 ? -19.294 6.294 28.953 1.00 96.62 515 CYS A O 1
ATOM 3894 N N . TYR A 1 516 ? -21.435 5.609 28.853 1.00 96.56 516 TYR A N 1
ATOM 3895 C CA . TYR A 1 516 ? -21.911 6.591 29.827 1.00 96.56 516 TYR A CA 1
ATOM 3896 C C . TYR A 1 516 ? -21.325 6.343 31.225 1.00 96.56 516 TYR A C 1
ATOM 3898 O O . TYR A 1 516 ? -20.840 7.279 31.864 1.00 96.56 516 TYR A O 1
ATOM 3906 N N . ALA A 1 517 ? -21.303 5.088 31.690 1.00 96.75 517 ALA A N 1
ATOM 3907 C CA . ALA A 1 517 ? -20.723 4.712 32.979 1.00 96.75 517 ALA A CA 1
ATOM 3908 C C . ALA A 1 517 ? -19.227 5.067 33.070 1.00 96.75 517 ALA A C 1
ATOM 3910 O O . ALA A 1 517 ? -18.775 5.602 34.081 1.00 96.75 517 ALA A O 1
ATOM 3911 N N . LEU A 1 518 ? -18.473 4.856 31.988 1.00 96.31 518 LEU A N 1
ATOM 3912 C CA . LEU A 1 518 ? -17.043 5.172 31.884 1.00 96.31 518 LEU A CA 1
ATOM 3913 C C . LEU A 1 518 ? -16.743 6.666 31.699 1.00 96.31 518 LEU A C 1
ATOM 3915 O O . LEU A 1 518 ? -15.582 7.050 31.585 1.00 96.31 518 LEU A O 1
ATOM 3919 N N . SER A 1 519 ? -17.766 7.523 31.682 1.00 95.62 519 SER A N 1
ATOM 3920 C CA . SER A 1 519 ? -17.644 8.952 31.374 1.00 95.62 519 SER A CA 1
ATOM 3921 C C . SER A 1 519 ? -17.142 9.278 29.970 1.00 95.62 519 SER A C 1
ATOM 3923 O O . SER A 1 519 ? -16.770 10.418 29.715 1.00 95.62 519 SER A O 1
ATOM 3925 N N . ILE A 1 520 ? -17.182 8.308 29.055 1.00 95.94 520 ILE A N 1
ATOM 3926 C CA . ILE A 1 520 ? -16.882 8.527 27.639 1.00 95.94 520 ILE A CA 1
ATOM 3927 C C . ILE A 1 520 ? -17.969 9.413 27.026 1.00 95.94 520 ILE A C 1
ATOM 3929 O O . ILE A 1 520 ? -17.661 10.298 26.238 1.00 95.94 520 ILE A O 1
ATOM 3933 N N . THR A 1 521 ? -19.233 9.224 27.410 1.00 95.00 521 THR A N 1
ATOM 3934 C CA . THR A 1 521 ? -20.365 10.022 26.920 1.00 95.00 521 THR A CA 1
ATOM 3935 C C . THR A 1 521 ? -21.096 10.720 28.068 1.00 95.00 521 THR A C 1
ATOM 3937 O O . THR A 1 521 ? -21.171 10.227 29.195 1.00 95.00 521 THR A O 1
ATOM 3940 N N . ALA A 1 522 ? -21.637 11.911 27.804 1.00 91.38 522 ALA A N 1
ATOM 3941 C CA . ALA A 1 522 ? -22.393 12.696 28.789 1.00 91.38 522 ALA A CA 1
ATOM 3942 C C . ALA A 1 522 ? -23.892 12.351 28.912 1.00 91.38 522 ALA A C 1
ATOM 3944 O O . ALA A 1 522 ? -24.514 12.750 29.893 1.00 91.38 522 ALA A O 1
ATOM 3945 N N . VAL A 1 523 ? -24.487 11.638 27.950 1.00 90.81 523 VAL A N 1
ATOM 3946 C CA . VAL A 1 523 ? -25.944 11.397 27.899 1.00 90.81 523 VAL A CA 1
ATOM 3947 C C . VAL A 1 523 ? -26.277 10.008 28.439 1.00 90.81 523 VAL A C 1
ATOM 3949 O O . VAL A 1 523 ? -25.653 9.045 28.015 1.00 90.81 523 VAL A O 1
ATOM 3952 N N . ASP A 1 524 ? -27.262 9.908 29.340 1.00 93.56 524 ASP A N 1
ATOM 3953 C CA . ASP A 1 524 ? -27.804 8.629 29.825 1.00 93.56 524 ASP A CA 1
ATOM 3954 C C . ASP A 1 524 ? -28.655 7.969 28.717 1.00 93.56 524 ASP A C 1
ATOM 3956 O O . ASP A 1 524 ? -29.766 8.441 28.438 1.00 93.56 524 ASP A O 1
ATOM 3960 N N . PRO A 1 525 ? -28.177 6.884 28.078 1.00 93.75 525 PRO A N 1
ATOM 3961 C CA . PRO A 1 525 ? -28.875 6.268 26.952 1.00 93.75 525 PRO A CA 1
ATOM 3962 C C . PRO A 1 525 ? -30.124 5.502 27.382 1.00 93.75 525 PRO A C 1
ATOM 3964 O O . PRO A 1 525 ? -31.050 5.342 26.589 1.00 93.75 525 PRO A O 1
ATOM 3967 N N . VAL A 1 526 ? -30.180 5.046 28.636 1.00 92.56 526 VAL A N 1
ATOM 3968 C CA . VAL A 1 526 ? -31.295 4.256 29.164 1.00 92.56 526 VAL A CA 1
ATOM 3969 C C . VAL A 1 526 ? -32.486 5.167 29.414 1.00 92.56 526 VAL A C 1
ATOM 3971 O O . VAL A 1 526 ? -33.601 4.841 29.007 1.00 92.56 526 VAL A O 1
ATOM 3974 N N . LYS A 1 527 ? -32.243 6.336 30.019 1.00 92.00 527 LYS A N 1
ATOM 3975 C CA . LYS A 1 527 ? -33.269 7.369 30.211 1.00 92.00 527 LYS A CA 1
ATOM 3976 C C . LYS A 1 527 ? -33.791 7.915 28.880 1.00 92.00 527 LYS A C 1
ATOM 3978 O O . LYS A 1 527 ? -34.977 8.210 28.772 1.00 92.00 527 LYS A O 1
ATOM 3983 N N . MET A 1 528 ? -32.919 8.024 27.879 1.00 92.31 528 MET A N 1
ATOM 3984 C CA . MET A 1 528 ? -33.261 8.537 26.547 1.00 92.31 528 MET A CA 1
ATOM 3985 C C . MET A 1 528 ? -33.805 7.467 25.584 1.00 92.31 528 MET A C 1
ATOM 3987 O O . MET A 1 528 ? -34.171 7.797 24.460 1.00 92.31 528 MET A O 1
ATOM 3991 N N . GLY A 1 529 ? -33.865 6.194 25.993 1.00 90.81 529 GLY A N 1
ATOM 3992 C CA . GLY A 1 529 ? -34.379 5.106 25.155 1.00 90.81 529 GLY A CA 1
ATOM 3993 C C . GLY A 1 529 ? -33.545 4.830 23.898 1.00 90.81 529 GLY A C 1
ATOM 3994 O O . GLY A 1 529 ? -34.099 4.434 22.874 1.00 90.81 529 GLY A O 1
ATOM 3995 N N . LEU A 1 530 ? -32.230 5.057 23.950 1.00 92.00 530 LEU A N 1
ATOM 3996 C CA . LEU A 1 530 ? -31.333 4.847 22.813 1.00 92.00 530 LEU A CA 1
ATOM 3997 C C . LEU A 1 530 ? -31.051 3.354 22.583 1.00 92.00 530 LEU A C 1
ATOM 3999 O O . LEU A 1 530 ? -30.963 2.564 23.521 1.00 92.00 530 LEU A O 1
ATOM 4003 N N . LEU A 1 531 ? -30.897 2.974 21.311 1.00 89.94 531 LEU A N 1
ATOM 4004 C CA . LEU A 1 531 ? -30.672 1.589 20.884 1.00 89.94 531 LEU A CA 1
ATOM 4005 C C . LEU A 1 531 ? -29.177 1.261 20.834 1.00 89.94 531 LEU A C 1
ATOM 4007 O O . LEU A 1 531 ? -28.465 1.755 19.949 1.00 89.94 531 LEU A O 1
ATOM 4011 N N . PHE A 1 532 ? -28.720 0.396 21.738 1.00 89.00 532 PHE A N 1
ATOM 4012 C CA . PHE A 1 532 ? -27.327 -0.054 21.818 1.00 89.00 532 PHE A CA 1
ATOM 4013 C C . PHE A 1 532 ? -26.870 -0.824 20.573 1.00 89.00 532 PHE A C 1
ATOM 4015 O O . PHE A 1 532 ? -25.740 -0.661 20.127 1.00 89.00 532 PHE A O 1
ATOM 4022 N N . GLU A 1 533 ? -27.755 -1.584 19.931 1.00 88.25 533 GLU A N 1
ATOM 4023 C CA . GLU A 1 533 ? -27.439 -2.407 18.755 1.00 88.25 533 GLU A CA 1
ATOM 4024 C C . GLU A 1 533 ? -27.036 -1.569 17.529 1.00 88.25 533 GLU A C 1
ATOM 4026 O O . GLU A 1 533 ? -26.465 -2.084 16.567 1.00 88.25 533 GLU A O 1
ATOM 4031 N N . ARG A 1 534 ? -27.314 -0.255 17.549 1.00 86.19 534 ARG A N 1
ATOM 4032 C CA . ARG A 1 534 ? -26.796 0.685 16.542 1.00 86.19 534 ARG A CA 1
ATOM 4033 C C . ARG A 1 534 ? -25.308 0.982 16.717 1.00 86.19 534 ARG A C 1
ATOM 4035 O O . ARG A 1 534 ? -24.699 1.469 15.770 1.00 86.19 534 ARG A O 1
ATOM 4042 N N . PHE A 1 535 ? -24.764 0.751 17.906 1.00 86.56 535 PHE A N 1
ATOM 4043 C CA . PHE A 1 535 ? -23.356 0.935 18.230 1.00 86.56 535 PHE A CA 1
ATOM 4044 C C . PHE A 1 535 ? -22.564 -0.353 18.073 1.00 86.56 535 PHE A C 1
ATOM 4046 O O . PHE A 1 535 ? -21.551 -0.352 17.380 1.00 86.56 535 PHE A O 1
ATOM 4053 N N . LEU A 1 536 ? -23.038 -1.440 18.682 1.00 85.69 536 LEU A N 1
ATOM 4054 C CA . LEU A 1 536 ? -22.354 -2.724 18.653 1.00 85.69 536 LEU A CA 1
ATOM 4055 C C . LEU A 1 536 ? -23.360 -3.851 18.421 1.00 85.69 536 LEU A C 1
ATOM 4057 O O . LEU A 1 536 ? -24.357 -3.966 19.130 1.00 85.69 536 LEU A O 1
ATOM 4061 N N . SER A 1 537 ? -23.098 -4.676 17.410 1.00 84.44 537 SER A N 1
ATOM 4062 C CA . SER A 1 537 ? -23.935 -5.819 17.046 1.00 84.44 537 SER A CA 1
ATOM 4063 C C . SER A 1 537 ? -23.067 -6.959 16.531 1.00 84.44 537 SER A C 1
ATOM 4065 O O . SER A 1 537 ? -22.135 -6.738 15.759 1.00 84.44 537 SER A O 1
ATOM 4067 N N . GLU A 1 538 ? -23.409 -8.180 16.935 1.00 77.44 538 GLU A N 1
ATOM 4068 C CA . GLU A 1 538 ? -22.719 -9.399 16.511 1.00 77.44 538 GLU A CA 1
ATOM 4069 C C . GLU A 1 538 ? -22.858 -9.660 15.006 1.00 77.44 538 GLU A C 1
ATOM 4071 O O . GLU A 1 538 ? -21.905 -10.064 14.346 1.00 77.44 538 GLU A O 1
ATOM 4076 N N . GLU A 1 539 ? -24.034 -9.379 14.442 1.00 74.19 539 GLU A N 1
ATOM 4077 C CA . GLU A 1 539 ? -24.382 -9.736 13.061 1.00 74.19 539 GLU A CA 1
ATOM 4078 C C . GLU A 1 539 ? -23.643 -8.895 12.014 1.00 74.19 539 GLU A C 1
ATOM 4080 O O . GLU A 1 539 ? -23.515 -9.303 10.860 1.00 74.19 539 GLU A O 1
ATOM 4085 N N . ARG A 1 540 ? -23.151 -7.709 12.400 1.00 68.25 540 ARG A N 1
ATOM 4086 C CA . ARG A 1 540 ? -22.461 -6.799 11.474 1.00 68.25 540 ARG A CA 1
ATOM 4087 C C . ARG A 1 540 ? -20.999 -7.170 11.258 1.00 68.25 540 ARG A C 1
ATOM 4089 O O . ARG A 1 540 ? -20.467 -6.868 10.194 1.00 68.25 540 ARG A O 1
ATOM 4096 N N . GLY A 1 541 ? -20.343 -7.779 12.250 1.00 66.19 541 GLY A N 1
ATOM 4097 C CA . GLY A 1 541 ? -18.894 -8.015 12.216 1.00 66.19 541 GLY A CA 1
ATOM 4098 C C . GLY A 1 541 ? -18.067 -6.734 12.006 1.00 66.19 541 GLY A C 1
ATOM 4099 O O . GLY A 1 541 ? -16.939 -6.798 11.517 1.00 66.19 541 GLY A O 1
ATOM 4100 N N . GLU A 1 542 ? -18.640 -5.566 12.315 1.00 70.31 542 GLU A N 1
ATOM 4101 C CA . GLU A 1 542 ? -17.988 -4.260 12.216 1.00 70.31 542 GLU A CA 1
ATOM 4102 C C . GLU A 1 542 ? -17.422 -3.865 13.583 1.00 70.31 542 GLU A C 1
ATOM 4104 O O . GLU A 1 542 ? -18.071 -4.046 14.613 1.00 70.31 542 GLU A O 1
ATOM 4109 N N . TRP A 1 543 ? -16.214 -3.300 13.589 1.00 75.25 543 TRP A N 1
ATOM 4110 C CA . TRP A 1 543 ? -15.614 -2.738 14.798 1.00 75.25 543 TRP A CA 1
ATOM 4111 C C . TRP A 1 543 ? -16.354 -1.453 15.206 1.00 75.25 543 TRP A C 1
ATOM 4113 O O . TRP A 1 543 ? -16.660 -0.643 14.324 1.00 75.25 543 TRP A O 1
ATOM 4123 N N . PRO A 1 544 ? -16.631 -1.234 16.506 1.00 85.81 544 PRO A N 1
ATOM 4124 C CA . PRO A 1 544 ? -17.246 0.005 16.963 1.00 85.81 544 PRO A CA 1
ATOM 4125 C C . PRO A 1 544 ? -16.281 1.181 16.800 1.00 85.81 544 PRO A C 1
ATOM 4127 O O . PRO A 1 544 ? -15.073 1.031 16.980 1.00 85.81 544 PRO A O 1
ATOM 4130 N N . ASP A 1 545 ? -16.830 2.360 16.512 1.00 87.50 545 ASP A N 1
ATOM 4131 C CA . ASP A 1 545 ? -16.060 3.599 16.429 1.00 87.50 545 ASP A CA 1
ATOM 4132 C C . ASP A 1 545 ? -16.479 4.559 17.549 1.00 87.50 545 ASP A C 1
ATOM 4134 O O . ASP A 1 545 ? -17.638 4.982 17.628 1.00 87.50 545 ASP A O 1
ATOM 4138 N N . ILE A 1 546 ? -15.542 4.854 18.452 1.00 91.62 546 ILE A N 1
ATOM 4139 C CA . ILE A 1 546 ? -15.697 5.827 19.534 1.00 91.62 546 ILE A CA 1
ATOM 4140 C C . ILE A 1 546 ? -14.850 7.049 19.212 1.00 91.62 546 ILE A C 1
ATOM 4142 O O . ILE A 1 546 ? -13.638 7.095 19.430 1.00 91.62 546 ILE A O 1
ATOM 4146 N N . ASP A 1 547 ? -15.546 8.067 18.740 1.00 92.94 547 ASP A N 1
ATOM 4147 C CA . ASP A 1 547 ? -14.984 9.359 18.415 1.00 92.94 547 ASP A CA 1
ATOM 4148 C C . ASP A 1 547 ? -15.024 10.299 19.620 1.00 92.94 547 ASP A C 1
ATOM 4150 O O . ASP A 1 547 ? -16.090 10.505 20.202 1.00 92.94 547 ASP A O 1
ATOM 4154 N N . LEU A 1 548 ? -13.889 10.921 19.951 1.00 94.50 548 LEU A N 1
ATOM 4155 C CA . LEU A 1 548 ? -13.790 11.916 21.020 1.00 94.50 548 LEU A CA 1
ATOM 4156 C C . LEU A 1 548 ? -13.699 13.338 20.448 1.00 94.50 548 LEU A C 1
ATOM 4158 O O . LEU A 1 548 ? -12.836 13.644 19.620 1.00 94.50 548 LEU A O 1
ATOM 4162 N N . ASP A 1 549 ? -14.570 14.218 20.930 1.00 94.94 549 ASP A N 1
ATOM 4163 C CA . ASP A 1 549 ? -14.520 15.658 20.705 1.00 94.94 549 ASP A CA 1
ATOM 4164 C C . ASP A 1 549 ? -13.640 16.320 21.766 1.00 94.94 549 ASP A C 1
ATOM 4166 O O . ASP A 1 549 ? -13.807 16.084 22.965 1.00 94.94 549 ASP A O 1
ATOM 4170 N N . LEU A 1 550 ? -12.697 17.149 21.313 1.00 94.75 550 LEU A N 1
ATOM 4171 C CA . LEU A 1 550 ? -11.714 17.841 22.148 1.00 94.75 550 LEU A CA 1
ATOM 4172 C C . LEU A 1 550 ? -11.636 19.325 21.751 1.00 94.75 550 LEU A C 1
ATOM 4174 O O . LEU A 1 550 ? -11.774 19.645 20.565 1.00 94.75 550 LEU A O 1
ATOM 4178 N N . PRO A 1 551 ? -11.338 20.242 22.693 1.00 93.62 551 PRO A N 1
ATOM 4179 C CA . PRO A 1 551 ? -11.063 21.636 22.377 1.00 93.62 551 PRO A CA 1
ATOM 4180 C C . PRO A 1 551 ? -9.919 21.768 21.372 1.00 93.62 551 PRO A C 1
ATOM 4182 O O . PRO A 1 551 ? -8.868 21.141 21.516 1.00 93.62 551 PRO A O 1
ATOM 4185 N N . SER A 1 552 ? -10.100 22.619 20.363 1.00 90.69 552 SER A N 1
ATOM 4186 C CA . SER A 1 552 ? -9.061 22.911 19.373 1.00 90.69 552 SER A CA 1
ATOM 4187 C C . SER A 1 552 ? -7.799 23.516 19.996 1.00 90.69 552 SER A C 1
ATOM 4189 O O . SER A 1 552 ? -7.838 24.117 21.069 1.00 90.69 552 SER A O 1
ATOM 4191 N N . GLY A 1 553 ? -6.681 23.436 19.272 1.00 93.00 553 GLY A N 1
ATOM 4192 C CA . GLY A 1 553 ? -5.418 24.057 19.670 1.00 93.00 553 GLY A CA 1
ATOM 4193 C C . GLY A 1 553 ? -4.627 23.213 20.670 1.00 93.00 553 GLY A C 1
ATOM 4194 O O . GLY A 1 553 ? -4.580 21.987 20.561 1.00 93.00 553 GLY A O 1
ATOM 4195 N N . SER A 1 554 ? -3.993 23.877 21.640 1.00 93.50 554 SER A N 1
ATOM 4196 C CA . SER A 1 554 ? -3.011 23.265 22.548 1.00 93.50 554 SER A CA 1
ATOM 4197 C C . SER A 1 554 ? -3.579 22.148 23.426 1.00 93.50 554 SER A C 1
ATOM 4199 O O . SER A 1 554 ? -2.854 21.226 23.784 1.00 93.50 554 SER A O 1
ATOM 4201 N N . GLN A 1 555 ? -4.872 22.183 23.761 1.00 93.94 555 GLN A N 1
ATOM 4202 C CA . GLN A 1 555 ? -5.494 21.135 24.575 1.00 93.94 555 GLN A CA 1
ATOM 4203 C C . GLN A 1 555 ? -5.612 19.811 23.814 1.00 93.94 555 GLN A C 1
ATOM 4205 O O . GLN A 1 555 ? -5.205 18.779 24.341 1.00 93.94 555 GLN A O 1
ATOM 4210 N N . ARG A 1 556 ? -6.093 19.834 22.562 1.00 95.00 556 ARG A N 1
ATOM 4211 C CA . ARG A 1 556 ? -6.090 18.648 21.692 1.00 95.00 556 ARG A CA 1
ATOM 4212 C C . ARG A 1 556 ? -4.676 18.119 21.484 1.00 95.00 556 ARG A C 1
ATOM 4214 O O . ARG A 1 556 ? -4.477 16.912 21.558 1.00 95.00 556 ARG A O 1
ATOM 4221 N N . GLU A 1 557 ? -3.709 19.008 21.271 1.00 95.62 557 GLU A N 1
ATOM 4222 C CA . GLU A 1 557 ? -2.311 18.610 21.092 1.00 95.62 557 GLU A CA 1
ATOM 4223 C C . GLU A 1 557 ? -1.762 17.881 22.326 1.00 95.62 557 GLU A C 1
ATOM 4225 O O . GLU A 1 557 ? -1.183 16.809 22.195 1.00 95.62 557 GLU A O 1
ATOM 4230 N N . ARG A 1 558 ? -2.036 18.376 23.541 1.00 96.50 558 ARG A N 1
ATOM 4231 C CA . ARG A 1 558 ? -1.651 17.692 24.791 1.00 96.50 558 ARG A CA 1
ATOM 4232 C C . ARG A 1 558 ? -2.212 16.271 24.887 1.00 96.50 558 ARG A C 1
ATOM 4234 O O . ARG A 1 558 ? -1.524 15.382 25.379 1.00 96.50 558 ARG A O 1
ATOM 4241 N N . VAL A 1 559 ? -3.443 16.045 24.424 1.00 96.62 559 VAL A N 1
ATOM 4242 C CA . VAL A 1 559 ? -4.048 14.702 24.397 1.00 96.62 559 VAL A CA 1
ATOM 4243 C C . VAL A 1 559 ? -3.378 13.812 23.345 1.00 96.62 559 VAL A C 1
ATOM 4245 O O . VAL A 1 559 ? -3.138 12.638 23.611 1.00 96.62 559 VAL A O 1
ATOM 4248 N N . ILE A 1 560 ? -3.029 14.356 22.176 1.00 94.88 560 ILE A N 1
ATOM 4249 C CA . ILE A 1 560 ? -2.285 13.622 21.140 1.00 94.88 560 ILE A CA 1
ATOM 4250 C C . ILE A 1 560 ? -0.904 13.207 21.663 1.00 94.88 560 ILE A C 1
ATOM 4252 O O . ILE A 1 560 ? -0.532 12.043 21.521 1.00 94.88 560 ILE A O 1
ATOM 4256 N N . GLN A 1 561 ? -0.179 14.115 22.324 1.00 95.94 561 GLN A N 1
ATOM 4257 C CA . GLN A 1 561 ? 1.127 13.808 22.914 1.00 95.94 561 GLN A CA 1
ATOM 4258 C C . GLN A 1 561 ? 1.025 12.730 23.994 1.00 95.94 561 GLN A C 1
ATOM 4260 O O . GLN A 1 561 ? 1.799 11.780 23.968 1.00 95.94 561 GLN A O 1
ATOM 4265 N N . TYR A 1 562 ? 0.001 12.780 24.851 1.00 95.31 562 TYR A N 1
ATOM 4266 C CA . TYR A 1 562 ? -0.274 11.700 25.803 1.00 95.31 562 TYR A CA 1
ATOM 4267 C C . TYR A 1 562 ? -0.461 10.337 25.114 1.00 95.31 562 TYR A C 1
ATOM 4269 O O . TYR A 1 562 ? 0.081 9.324 25.562 1.00 95.31 562 TYR A O 1
ATOM 4277 N N . VAL A 1 563 ? -1.206 10.299 24.003 1.00 93.75 563 VAL A N 1
ATOM 4278 C CA . VAL A 1 563 ? -1.395 9.068 23.224 1.00 93.75 563 VAL A CA 1
ATOM 4279 C C . VAL A 1 563 ? -0.071 8.582 22.629 1.00 93.75 563 VAL A C 1
ATOM 4281 O O . VAL A 1 563 ? 0.188 7.382 22.650 1.00 93.75 563 VAL A O 1
ATOM 4284 N N . TYR A 1 564 ? 0.789 9.473 22.135 1.00 92.75 564 TYR A N 1
ATOM 4285 C CA . TYR A 1 564 ? 2.108 9.095 21.620 1.00 92.75 564 TYR A CA 1
ATOM 4286 C C . TYR A 1 564 ? 3.076 8.632 22.708 1.00 92.75 564 TYR A C 1
ATOM 4288 O O . TYR A 1 564 ? 3.752 7.626 22.516 1.00 92.75 564 TYR A O 1
ATOM 4296 N N . GLU A 1 565 ? 3.119 9.294 23.858 1.00 92.88 565 GLU A N 1
ATOM 4297 C CA . GLU A 1 565 ? 3.957 8.880 24.986 1.00 92.88 565 GLU A CA 1
ATOM 4298 C C . GLU A 1 565 ? 3.549 7.497 25.500 1.00 92.88 565 GLU A C 1
ATOM 4300 O O . GLU A 1 565 ? 4.400 6.644 25.749 1.00 92.88 565 GLU A O 1
ATOM 4305 N N . ARG A 1 566 ? 2.239 7.252 25.619 1.00 89.94 566 ARG A N 1
ATOM 4306 C CA . ARG A 1 566 ? 1.717 6.014 26.203 1.00 89.94 566 ARG A CA 1
ATOM 4307 C C . ARG A 1 566 ? 1.604 4.858 25.213 1.00 89.94 566 ARG A C 1
ATOM 4309 O O . ARG A 1 566 ? 1.907 3.724 25.567 1.00 89.94 566 ARG A O 1
ATOM 4316 N N . TYR A 1 567 ? 1.152 5.128 23.991 1.00 88.50 567 TYR A N 1
ATOM 4317 C CA . TYR A 1 567 ? 0.828 4.106 22.990 1.00 88.50 567 TYR A CA 1
ATOM 4318 C C . TYR A 1 567 ? 1.727 4.165 21.742 1.00 88.50 567 TYR A C 1
ATOM 4320 O O . TYR A 1 567 ? 1.655 3.280 20.890 1.00 88.50 567 TYR A O 1
ATOM 4328 N N . GLY A 1 568 ? 2.619 5.155 21.627 1.00 84.56 568 GLY A N 1
ATOM 4329 C CA . GLY A 1 568 ? 3.593 5.274 20.533 1.00 84.56 568 GLY A CA 1
ATOM 4330 C C . GLY A 1 568 ? 4.507 4.056 20.362 1.00 84.56 568 GLY A C 1
ATOM 4331 O O . GLY A 1 568 ? 4.631 3.583 19.230 1.00 84.56 568 GLY A O 1
ATOM 4332 N N . PRO A 1 569 ? 5.073 3.463 21.436 1.00 84.06 569 PRO A N 1
ATOM 4333 C CA . PRO A 1 569 ? 5.846 2.219 21.339 1.00 84.06 569 PRO A CA 1
ATOM 4334 C C . PRO A 1 569 ? 5.062 1.040 20.739 1.00 84.06 569 PRO A C 1
ATOM 4336 O O . PRO A 1 569 ? 5.658 0.124 20.176 1.00 84.06 569 PRO A O 1
ATOM 4339 N N . HIS A 1 570 ? 3.729 1.085 20.810 1.00 80.19 570 HIS A N 1
ATOM 4340 C CA . HIS A 1 570 ? 2.817 0.085 20.251 1.00 80.19 570 HIS A CA 1
ATOM 4341 C C . HIS A 1 570 ? 2.303 0.448 18.844 1.00 80.19 570 HIS A C 1
ATOM 4343 O O . HIS A 1 570 ? 1.429 -0.234 18.314 1.00 80.19 570 HIS A O 1
ATOM 4349 N N . GLY A 1 571 ? 2.846 1.499 18.215 1.00 81.56 571 GLY A N 1
ATOM 4350 C CA . GLY A 1 571 ? 2.525 1.885 16.838 1.00 81.56 571 GLY A CA 1
ATOM 4351 C C . GLY A 1 571 ? 1.443 2.959 16.691 1.00 81.56 571 GLY A C 1
ATOM 4352 O O . GLY A 1 571 ? 0.804 3.022 15.640 1.00 81.56 571 GLY A O 1
ATOM 4353 N N . ALA A 1 572 ? 1.221 3.807 17.702 1.00 86.94 572 ALA A N 1
ATOM 4354 C CA . ALA A 1 572 ? 0.318 4.950 17.560 1.00 86.94 572 ALA A CA 1
ATOM 4355 C C . ALA A 1 572 ? 0.868 5.986 16.561 1.00 86.94 572 ALA A C 1
ATOM 4357 O O . ALA A 1 572 ? 2.013 6.427 16.662 1.00 86.94 572 ALA A O 1
ATOM 4358 N N . ALA A 1 573 ? 0.030 6.399 15.610 1.00 87.88 573 ALA A N 1
ATOM 4359 C CA . ALA A 1 573 ? 0.349 7.411 14.607 1.00 87.88 573 ALA A CA 1
ATOM 4360 C C . ALA A 1 573 ? -0.916 8.170 14.186 1.00 87.88 573 ALA A C 1
ATOM 4362 O O . ALA A 1 573 ? -2.026 7.640 14.241 1.00 87.88 573 ALA A O 1
ATOM 4363 N N . MET A 1 574 ? -0.748 9.405 13.716 1.00 89.56 574 MET A N 1
ATOM 4364 C CA . MET A 1 574 ? -1.824 10.150 13.067 1.00 89.56 574 MET A CA 1
ATOM 4365 C C . MET A 1 574 ? -2.144 9.578 11.685 1.00 89.56 574 MET A C 1
ATOM 4367 O O . MET A 1 574 ? -1.257 9.318 10.871 1.00 89.56 574 MET A O 1
ATOM 4371 N N . THR A 1 575 ? -3.434 9.462 11.381 1.00 89.38 575 THR A N 1
ATOM 4372 C CA . THR A 1 575 ? -3.892 9.094 10.042 1.00 89.38 575 THR A CA 1
ATOM 4373 C C . THR A 1 575 ? -3.738 10.259 9.072 1.00 89.38 575 THR A C 1
ATOM 4375 O O . THR A 1 575 ? -4.215 11.365 9.329 1.00 89.38 575 THR A O 1
ATOM 4378 N N . ALA A 1 576 ? -3.092 10.005 7.936 1.00 85.19 576 ALA A N 1
ATOM 4379 C CA . ALA A 1 576 ? -2.910 11.000 6.889 1.00 85.19 576 ALA A CA 1
ATOM 4380 C C . ALA A 1 576 ? -4.186 11.193 6.056 1.00 85.19 576 ALA A C 1
ATOM 4382 O O . ALA A 1 576 ? -4.864 10.227 5.706 1.00 85.19 576 ALA A O 1
ATOM 4383 N N . ASN A 1 577 ? -4.445 12.440 5.656 1.00 82.69 577 ASN A N 1
ATOM 4384 C CA . ASN A 1 577 ? -5.468 12.777 4.672 1.00 82.69 577 ASN A CA 1
ATOM 4385 C C . ASN A 1 577 ? -4.810 13.054 3.317 1.00 82.69 577 ASN A C 1
ATOM 4387 O O . ASN A 1 577 ? -3.911 13.889 3.210 1.00 82.69 577 ASN A O 1
ATOM 4391 N N . VAL A 1 578 ? -5.275 12.358 2.281 1.00 75.00 578 VAL A N 1
ATOM 4392 C CA . VAL A 1 578 ? -4.918 12.627 0.883 1.00 75.00 578 VAL A CA 1
ATOM 4393 C C . VAL A 1 578 ? -6.142 13.257 0.227 1.00 75.00 578 VAL A C 1
ATOM 4395 O O . VAL A 1 578 ? -7.202 12.628 0.204 1.00 75.00 578 VAL A O 1
ATOM 4398 N N . ILE A 1 579 ? -5.997 14.503 -0.232 1.00 62.78 579 ILE A N 1
ATOM 4399 C CA . ILE A 1 579 ? -7.066 15.319 -0.832 1.00 62.78 579 ILE A CA 1
ATOM 4400 C C . ILE A 1 579 ? -6.908 15.334 -2.348 1.00 62.78 579 ILE A C 1
ATOM 4402 O O . ILE A 1 579 ? -5.755 15.516 -2.804 1.00 62.78 579 ILE A O 1
#

Foldseek 3Di:
DDDDDDDDDDDDDDDDFDQDDDDFQDADADDDDDDDDDDDDDDDDDDDPDDDDDDPDDDDDDDDDDDDDDDDDDDDDDDDDDDDDDDDDPPPPPPPPPPPDDPVNVVVVLVPDDQPLPPPPPPPFQAFEAAAAEDCLLPLQFQHQLLLQLSLCLVQVHQEYEYARALDQVRVSVNQVNNVSNNHHYWYWYWAFADPDVPPLVVLQVPDDDDDDPDDDPQPQPPVRHRPPCDDPPLGATKIKTALDLLLVVLRVQQSCVQPPPDDPPRRHGYPVSLLVSLPRIAIEQRQCSGPLVVQCVPRNLSSSLVVQVVVCVSQPVRYEYEQECQPDPSSVVVVVSSVVSCVVVVHHYAYHHNAREADLVSLVVSLVSQCVVVVHDSVRCPPSRDPGSRRHDDHSVVSCVRCVVPSSNRVVNVVVSVSRPDHSTCSVDDDDADDDDPPDDLLRVLLVQLVVLLVVQDVVSDPQLVVQLVVVSVLCVVLVNSRVLVVLLVLVVVCVVVVWDKAWDDLCLLHSSCVSSVNHVDRNSVVVGDNVNQDDPVVPDDGDTHMHTHDDPGVVVSLVVCCVVCVVVPDDHDDDDD

Sequence (579 aa):
MGSPRGMAQRRGLGRHGAVSRCWALACHSTGGGPRGLARPGPSIDLRPITAYCPDMGDDTSGRPTRPDGGLQNEVGPGAGDAPLPATPSRDFGYTLSRLRTSPGARKEALRRRSYQVGTTPRTRGPGYAELRTASAFSFLKGASQPEDLVARAAELGLPAVALVDVNGVYGAPRFYKAAREAGIKALVGAEVVLSNEPSAVQRVLAAARPPGPAGLLPTTVTDDGRPAAARHADSHDRLTLLVGSAAGYRNLCRLLTAAARGRPKGEAETDWESLAAHAGGLHCLTGGTEGPLARVLESHGPEAARRFLERLRGLFPERLHVELQRHQLRAEEHRNQALIELAGRLRLPLLATNGVRYAKPGDKRLHDVLTALRHRKSLDGAGRLLSAQRQRHLKGAAEMARLFSDLPAALGHGVELTEELDFTLADLGYRFPDYPLPPGETPASYLRHIAWNGARARFRPLSARAQAQIEKELALIEKLDLAGYFLIVWDVVRFCLRNGILVQGRGSAANSAVCYALSITAVDPVKMGLLFERFLSEERGEWPDIDLDLPSGSQRERVIQYVYERYGPHGAAMTANVI